Protein AF-A0AAV9CS90-F1 (afdb_monomer_lite)

Sequence (573 aa):
MEKINRVSQADSLRCSGKACCFFKAMKNRDPNLKRSLLCRFFDDMPHVDDPLHVLVMSGLWSLAMSNPDDPTLPSLPSFFTCMANLIHKALNDLHWLHKDQNIYIPYYAAHIIGSYTINSPRFVAKAADVVVVPPLVELLKGRLSWVEQRVAVRALGHLASFDSTFEAVASYEEEVVKVSMRVVFDESVKTKQKEKYQSELLSRGLGDEGMEEQRTEEWTSQLQCWSIQLLNCFASKQRSIDVIVSDGRFLTCLCNMWGSPAGIGLLRILCQSKAGRKALSRHKDVVLSLCNLSRSSDDFQYMGIDCLLLLLRDKNTRDSVLEGSVSCLVDLVELGELGRRRDVGGAIARALLVDYKDGLYCDKEVERALGVVWDLKVGRRREARMGKEDLEKRRGFVSSKRRQGNEQFWGGDINGAMGAYSEALELCPLRLWKERLVLYSNRAQCHLLLREADEAISDATRALSLSRPANSHAKSLWRRSQAYDAKGLAKESLLDCLMFINVFFGSDEKRRCDKVPYYAIRMICKQMSYVGLFSSASSAIDGESDDIESIGKDGKQLNMVAFKSGVASFLSL

Secondary structure (DSSP, 8-state):
-HHHHHHHHHHTTT--STHHHHHHHHT-S-HHHHHHHHHHHHHHGGGS--TTHHHHHHHHHHHHHH-TT-TTTTTSHHHHHHHHHHHHHHHH-HHHHTSTTGGGHHHHHHHHHHHHHSS-HHHHHHHHHTT-HHHHHHHHTTSS-HHHHHHHHHHHHHHHHSHHHHHHHHTTHHHHHHHHHHHHT-GGGGTSPPPHHHHHHHHTT---HHHHHHHHHHHHHHHHHHHHHHHHHHHHTT-SHHHHHH-HHHHHHHTT-TTSHHHHHHHHHHTTSHHHHHHHTT-HHHHHHHHHHHT-SSTTHHHHHHHHHHHHHSTTTHHHHHHHHHHHHHTTTT--EETTEESHHHHHHHHHTSSGGG---S-HHHHHHHHHHHHHHHHHHHHHT--HHHHHHHHHHHHHHHHHHHHHHHTT-HHHHHHHHHHHHHHS-TT-HHHHHHHHHHHHHHHHHTT-HHHHHHHHHHHHHHSSSTT--HHHHHHHHHHHHHTT-HHHHHHHHHHHHHHHHSS-TTT--SS--HHHHHHHHHHHHHHTS-HHHHTTTGGGTTSTTT-SS--PPP-HHHHHHHHHHHHH-

Organism: Acorus calamus (NCBI:txid4465)

Radius of gyration: 28.92 Å; chains: 1; bounding box: 80×44×80 Å

Structure (mmCIF, N/CA/C/O backbone):
data_AF-A0AAV9CS90-F1
#
_entry.id   AF-A0AAV9CS90-F1
#
loop_
_atom_site.group_PDB
_atom_site.id
_atom_site.type_symbol
_atom_site.label_atom_id
_atom_site.label_alt_id
_atom_site.label_comp_id
_atom_site.label_asym_id
_atom_site.label_entity_id
_atom_site.label_seq_id
_atom_site.pdbx_PDB_ins_code
_atom_site.Cartn_x
_atom_site.Cartn_y
_atom_site.Cartn_z
_atom_site.occupancy
_atom_site.B_iso_or_equiv
_atom_site.auth_seq_id
_atom_site.auth_comp_id
_atom_site.auth_asym_id
_atom_site.auth_atom_id
_atom_site.pdbx_PDB_model_num
ATOM 1 N N . MET A 1 1 ? 29.147 16.424 -13.834 1.00 33.19 1 MET A N 1
ATOM 2 C CA . MET A 1 1 ? 30.321 16.762 -14.675 1.00 33.19 1 MET A CA 1
ATOM 3 C C . MET A 1 1 ? 31.646 16.297 -14.070 1.00 33.19 1 MET A C 1
ATOM 5 O O . MET A 1 1 ? 32.420 15.704 -14.802 1.00 33.19 1 MET A O 1
ATOM 9 N N . GLU A 1 2 ? 31.909 16.464 -12.766 1.00 27.47 2 GLU A N 1
ATOM 10 C CA . GLU A 1 2 ? 33.173 16.003 -12.145 1.00 27.47 2 GLU A CA 1
ATOM 11 C C . GLU A 1 2 ? 33.401 14.480 -12.162 1.00 27.47 2 GLU A C 1
ATOM 13 O O . GLU A 1 2 ? 34.527 14.052 -12.381 1.00 27.47 2 GLU A O 1
ATOM 18 N N . LYS A 1 3 ? 32.359 13.642 -12.023 1.00 33.81 3 LYS A N 1
ATOM 19 C CA . LYS A 1 3 ? 32.495 12.174 -12.174 1.00 33.81 3 LYS A CA 1
ATOM 20 C C . LYS A 1 3 ? 32.802 11.741 -13.614 1.00 33.81 3 LYS A C 1
ATOM 22 O O . LYS A 1 3 ? 33.652 10.884 -13.816 1.00 33.81 3 LYS A O 1
ATOM 27 N N . ILE A 1 4 ? 32.191 12.401 -14.603 1.00 39.62 4 ILE A N 1
ATOM 28 C CA . ILE A 1 4 ? 32.523 12.230 -16.030 1.00 39.62 4 ILE A CA 1
ATOM 29 C C . ILE A 1 4 ? 33.961 12.705 -16.294 1.00 39.62 4 ILE A C 1
ATOM 31 O O . ILE A 1 4 ? 34.692 12.063 -17.037 1.00 39.62 4 ILE A O 1
ATOM 35 N N . ASN A 1 5 ? 34.407 13.780 -15.634 1.00 35.47 5 ASN A N 1
ATOM 36 C CA . ASN A 1 5 ? 35.779 14.273 -15.758 1.00 35.47 5 ASN A CA 1
ATOM 37 C C . ASN A 1 5 ? 36.818 13.357 -15.093 1.00 35.47 5 ASN A C 1
ATOM 39 O O . ASN A 1 5 ? 37.893 13.203 -15.669 1.00 35.47 5 ASN A O 1
ATOM 43 N N . ARG A 1 6 ? 36.510 12.722 -13.950 1.00 35.44 6 ARG A N 1
ATOM 44 C CA . ARG A 1 6 ? 37.416 11.777 -13.266 1.00 35.44 6 ARG A CA 1
ATOM 45 C C . ARG A 1 6 ? 37.612 10.477 -14.045 1.00 35.44 6 ARG A C 1
ATOM 47 O O . ARG A 1 6 ? 38.748 10.043 -14.172 1.00 35.44 6 ARG A O 1
ATOM 54 N N . VAL A 1 7 ? 36.551 9.925 -14.641 1.00 37.75 7 VAL A N 1
ATOM 55 C CA . VAL A 1 7 ? 36.687 8.793 -15.579 1.00 37.75 7 VAL A CA 1
ATOM 56 C C . VAL A 1 7 ? 37.401 9.246 -16.861 1.00 37.75 7 VAL A C 1
ATOM 58 O O . VAL A 1 7 ? 38.261 8.544 -17.380 1.00 37.75 7 VAL A O 1
ATOM 61 N N . SER A 1 8 ? 37.171 10.487 -17.317 1.00 41.84 8 SER A N 1
ATOM 62 C CA . SER A 1 8 ? 37.890 11.019 -18.481 1.00 41.84 8 SER A CA 1
ATOM 63 C C . SER A 1 8 ? 39.384 11.268 -18.245 1.00 41.84 8 SER A C 1
ATOM 65 O O . SER A 1 8 ? 40.134 11.218 -19.207 1.00 41.84 8 SER A O 1
ATOM 67 N N . GLN A 1 9 ? 39.861 11.553 -17.030 1.00 36.22 9 GLN A N 1
ATOM 68 C CA . GLN A 1 9 ? 41.281 11.886 -16.830 1.00 36.22 9 GLN A CA 1
ATOM 69 C C . GLN A 1 9 ? 42.201 10.660 -16.862 1.00 36.22 9 GLN A C 1
ATOM 71 O O . GLN A 1 9 ? 43.311 10.779 -17.370 1.00 36.22 9 GLN A O 1
ATOM 76 N N . ALA A 1 10 ? 41.737 9.496 -16.399 1.00 34.50 10 ALA A N 1
ATOM 77 C CA . ALA A 1 10 ? 42.512 8.257 -16.478 1.00 34.50 10 ALA A CA 1
ATOM 78 C C . ALA A 1 10 ? 42.446 7.608 -17.879 1.00 34.50 10 ALA A C 1
ATOM 80 O O . ALA A 1 10 ? 43.469 7.140 -18.375 1.00 34.50 10 ALA A O 1
ATOM 81 N N . ASP A 1 11 ? 41.293 7.675 -18.562 1.00 39.69 11 ASP A N 1
ATOM 82 C CA . ASP A 1 11 ? 41.075 6.969 -19.840 1.00 39.69 11 ASP A CA 1
ATOM 83 C C . ASP A 1 11 ? 41.218 7.841 -21.105 1.00 39.69 11 ASP A C 1
ATOM 85 O O . ASP A 1 11 ? 41.380 7.316 -22.211 1.00 39.69 11 ASP A O 1
ATOM 89 N N . SER A 1 12 ? 41.218 9.181 -20.999 1.00 38.59 12 SER A N 1
ATOM 90 C CA . SER A 1 12 ? 41.389 10.057 -22.182 1.00 38.59 12 SER A CA 1
ATOM 91 C C . SER A 1 12 ? 42.759 9.937 -22.849 1.00 38.59 12 SER A C 1
ATOM 93 O O . SER A 1 12 ? 42.888 10.283 -24.022 1.00 38.59 12 SER A O 1
ATOM 95 N N . LEU A 1 13 ? 43.760 9.413 -22.139 1.00 39.47 13 LEU A N 1
ATOM 96 C CA . LEU A 1 13 ? 45.119 9.226 -22.648 1.00 39.47 13 LEU A CA 1
ATOM 97 C C . LEU A 1 13 ? 45.299 7.941 -23.480 1.00 39.47 13 LEU A C 1
ATOM 99 O O . LEU A 1 13 ? 46.364 7.763 -24.065 1.00 39.47 13 LEU A O 1
ATOM 103 N N . ARG A 1 14 ? 44.281 7.067 -23.588 1.00 39.91 14 ARG A N 1
ATOM 104 C CA . ARG A 1 14 ? 44.345 5.825 -24.397 1.00 39.91 14 ARG A CA 1
ATOM 105 C C . ARG A 1 14 ? 43.185 5.617 -25.385 1.00 39.91 14 ARG A C 1
ATOM 107 O O . ARG A 1 14 ? 43.126 4.588 -26.049 1.00 39.91 14 ARG A O 1
ATOM 114 N N . CYS A 1 15 ? 42.265 6.571 -25.517 1.00 41.94 15 CYS A N 1
ATOM 115 C CA . CYS A 1 15 ? 41.019 6.376 -26.263 1.00 41.94 15 CYS A CA 1
ATOM 116 C C . CYS A 1 15 ? 41.128 6.771 -27.758 1.00 41.94 15 CYS A C 1
ATOM 118 O O . CYS A 1 15 ? 40.864 7.918 -28.132 1.00 41.94 15 CYS A O 1
ATOM 120 N N . SER A 1 16 ? 41.486 5.819 -28.632 1.00 44.72 16 SER A N 1
ATOM 121 C CA . SER A 1 16 ? 41.304 5.925 -30.092 1.00 44.72 16 SER A CA 1
ATOM 122 C C . SER A 1 16 ? 40.009 5.211 -30.513 1.00 44.72 16 SER A C 1
ATOM 124 O O . SER A 1 16 ? 39.989 3.988 -30.598 1.00 44.72 16 SER A O 1
ATOM 126 N N . GLY A 1 17 ? 38.917 5.951 -30.751 1.00 56.41 17 GLY A N 1
ATOM 127 C CA . GLY A 1 17 ? 37.609 5.372 -31.111 1.00 56.41 17 GLY A CA 1
ATOM 128 C C . GLY A 1 17 ? 36.475 6.402 -31.227 1.00 56.41 17 GLY A C 1
ATOM 129 O O . GLY A 1 17 ? 36.657 7.570 -30.865 1.00 56.41 17 GLY A O 1
ATOM 130 N N . LYS A 1 18 ? 35.296 5.989 -31.726 1.00 62.12 18 LYS A N 1
ATOM 131 C CA . LYS A 1 18 ? 34.135 6.879 -31.945 1.00 62.12 18 LYS A CA 1
ATOM 132 C C . LYS A 1 18 ? 33.495 7.347 -30.628 1.00 62.12 18 LYS A C 1
ATOM 134 O O . LYS A 1 18 ? 32.960 8.453 -30.585 1.00 62.12 18 LYS A O 1
ATOM 139 N N . ALA A 1 19 ? 33.646 6.623 -29.517 1.00 62.22 19 ALA A N 1
ATOM 140 C CA . ALA A 1 19 ? 33.264 7.125 -28.187 1.00 62.22 19 ALA A CA 1
ATOM 141 C C . ALA A 1 19 ? 34.006 8.419 -27.772 1.00 62.22 19 ALA A C 1
ATOM 143 O O . ALA A 1 19 ? 33.449 9.279 -27.084 1.00 62.22 19 ALA A O 1
ATOM 144 N N . CYS A 1 20 ? 35.235 8.633 -28.258 1.00 65.50 20 CYS A N 1
ATOM 145 C CA . CYS A 1 20 ? 35.975 9.883 -28.059 1.00 65.50 20 CYS A CA 1
ATOM 146 C C . CYS A 1 20 ? 35.272 11.073 -28.752 1.00 65.50 20 CYS A C 1
ATOM 148 O O . CYS A 1 20 ? 35.344 12.208 -28.273 1.00 65.50 20 CYS A O 1
ATOM 150 N N . CYS A 1 21 ? 34.523 10.823 -29.836 1.00 74.12 21 CYS A N 1
ATOM 151 C CA . CYS A 1 21 ? 33.706 11.830 -30.519 1.00 74.12 21 CYS A CA 1
ATOM 152 C C . CYS A 1 21 ? 32.538 12.311 -29.648 1.00 74.12 21 CYS A C 1
ATOM 154 O O . CYS A 1 21 ? 32.269 13.511 -29.639 1.00 74.12 21 CYS A O 1
ATOM 156 N N . PHE A 1 22 ? 31.907 11.434 -28.856 1.00 83.12 22 PHE A N 1
ATOM 157 C CA . PHE A 1 22 ? 30.851 11.828 -27.913 1.00 83.12 22 PHE A CA 1
ATOM 158 C C . PHE A 1 22 ? 31.378 12.782 -26.833 1.00 83.12 22 PHE A C 1
ATOM 160 O O . PHE A 1 22 ? 30.843 13.877 -26.647 1.00 83.12 22 PHE A O 1
ATOM 167 N N . PHE A 1 23 ? 32.473 12.423 -26.154 1.00 80.69 23 PHE A N 1
ATOM 168 C CA . PHE A 1 23 ? 33.039 13.273 -25.100 1.00 80.69 23 PHE A CA 1
ATOM 169 C C . PHE A 1 23 ? 33.570 14.606 -25.642 1.00 80.69 23 PHE A C 1
ATOM 171 O O . PHE A 1 23 ? 33.417 15.641 -24.988 1.00 80.69 23 PHE A O 1
ATOM 178 N N . LYS A 1 24 ? 34.147 14.609 -26.852 1.00 80.88 24 LYS A N 1
ATOM 179 C CA . LYS A 1 24 ? 34.539 15.839 -27.558 1.00 80.88 24 LYS A CA 1
ATOM 180 C C . LYS A 1 24 ? 33.323 16.701 -27.905 1.00 80.88 24 LYS A C 1
ATOM 182 O O . LYS A 1 24 ? 33.352 17.903 -27.648 1.00 80.88 24 LYS A O 1
ATOM 187 N N . ALA A 1 25 ? 32.242 16.104 -28.412 1.00 83.75 25 ALA A N 1
ATOM 188 C CA . ALA A 1 25 ? 31.001 16.814 -28.715 1.00 83.75 25 ALA A CA 1
ATOM 189 C C . ALA A 1 25 ? 30.373 17.429 -27.454 1.00 83.75 25 ALA A C 1
ATOM 191 O O . ALA A 1 25 ? 29.985 18.595 -27.461 1.00 83.75 25 ALA A O 1
ATOM 192 N N . MET A 1 26 ? 30.354 16.697 -26.336 1.00 84.06 26 MET A N 1
ATOM 193 C CA . MET A 1 26 ? 29.823 17.190 -25.059 1.00 84.06 26 MET A CA 1
ATOM 194 C C . MET A 1 26 ? 30.578 18.409 -24.512 1.00 84.06 26 MET A C 1
ATOM 196 O O . MET A 1 26 ? 29.944 19.283 -23.910 1.00 84.06 26 MET A O 1
ATOM 200 N N . LYS A 1 27 ? 31.897 18.484 -24.747 1.00 84.62 27 LYS A N 1
ATOM 201 C CA . LYS A 1 27 ? 32.781 19.596 -24.349 1.00 84.62 27 LYS A CA 1
ATOM 202 C C . LYS A 1 27 ? 32.748 20.790 -25.315 1.00 84.62 27 LYS A C 1
ATOM 204 O O . LYS A 1 27 ? 33.335 21.826 -25.005 1.00 84.62 27 LYS A O 1
ATOM 209 N N . ASN A 1 28 ? 32.088 20.663 -26.467 1.00 83.88 28 ASN A N 1
ATOM 210 C CA . ASN A 1 28 ? 32.027 21.732 -27.457 1.00 83.88 28 ASN A CA 1
ATOM 211 C C . ASN A 1 28 ? 31.188 22.914 -26.934 1.00 83.88 28 ASN A C 1
ATOM 213 O O . ASN A 1 28 ? 30.093 22.721 -26.402 1.00 83.88 28 ASN A O 1
ATOM 217 N N . ARG A 1 29 ? 31.733 24.131 -27.060 1.00 85.62 29 ARG A N 1
ATOM 218 C CA . ARG A 1 29 ? 31.107 25.374 -26.584 1.00 85.62 29 ARG A CA 1
ATOM 219 C C . ARG A 1 29 ? 30.090 25.948 -27.572 1.00 85.62 29 ARG A C 1
ATOM 221 O O . ARG A 1 29 ? 29.234 26.708 -27.137 1.00 85.62 29 ARG A O 1
ATOM 228 N N . ASP A 1 30 ? 30.164 25.586 -28.854 1.00 88.44 30 ASP A N 1
ATOM 229 C CA . ASP A 1 30 ? 29.180 25.985 -29.865 1.00 88.44 30 ASP A CA 1
ATOM 230 C C . ASP A 1 30 ? 27.932 25.080 -29.771 1.00 88.44 30 ASP A C 1
ATOM 232 O O . ASP A 1 30 ? 28.032 23.879 -30.049 1.00 88.44 30 ASP A O 1
ATOM 236 N N . PRO A 1 31 ? 26.750 25.618 -29.401 1.00 86.25 31 PRO A N 1
ATOM 237 C CA . PRO A 1 31 ? 25.528 24.831 -29.239 1.00 86.25 31 PRO A CA 1
ATOM 238 C C . PRO A 1 31 ? 25.045 24.146 -30.524 1.00 86.25 31 PRO A C 1
ATOM 240 O O . PRO A 1 31 ? 24.539 23.023 -30.460 1.00 86.25 31 PRO A O 1
ATOM 243 N N . ASN A 1 32 ? 25.205 24.786 -31.687 1.00 87.69 32 ASN A N 1
ATOM 244 C CA . ASN A 1 32 ? 24.729 24.253 -32.965 1.00 87.69 32 ASN A CA 1
ATOM 245 C C . ASN A 1 32 ? 25.629 23.115 -33.439 1.00 87.69 32 ASN A C 1
ATOM 247 O O . ASN A 1 32 ? 25.147 22.038 -33.805 1.00 87.69 32 ASN A O 1
ATOM 251 N N . LEU A 1 33 ? 26.944 23.325 -33.359 1.00 88.25 33 LEU A N 1
ATOM 252 C CA . LEU A 1 33 ? 27.920 22.294 -33.683 1.00 88.25 33 LEU A CA 1
ATOM 253 C C . LEU A 1 33 ? 27.829 21.119 -32.701 1.00 88.25 33 LEU A C 1
ATOM 255 O O . LEU A 1 33 ? 27.825 19.967 -33.131 1.00 88.25 33 LEU A O 1
ATOM 259 N N . LYS A 1 34 ? 27.669 21.387 -31.398 1.00 88.62 34 LYS A N 1
ATOM 260 C CA . LYS A 1 34 ? 27.420 20.358 -30.376 1.00 88.62 34 LYS A CA 1
ATOM 261 C C . LYS A 1 34 ? 26.181 19.531 -30.703 1.00 88.62 34 LYS A C 1
ATOM 263 O O . LYS A 1 34 ? 26.263 18.306 -30.711 1.00 88.62 34 LYS A O 1
ATOM 268 N N . ARG A 1 35 ? 25.052 20.182 -31.009 1.00 91.00 35 ARG A N 1
ATOM 269 C CA . ARG A 1 35 ? 23.803 19.509 -31.395 1.00 91.00 35 ARG A CA 1
ATOM 270 C C . ARG A 1 35 ? 24.006 18.611 -32.617 1.00 91.00 35 ARG A C 1
ATOM 272 O O . ARG A 1 35 ? 23.626 17.449 -32.568 1.00 91.00 35 ARG A O 1
ATOM 279 N N . SER A 1 36 ? 24.639 19.124 -33.672 1.00 89.94 36 SER A N 1
ATOM 280 C CA . SER A 1 36 ? 24.902 18.375 -34.910 1.00 89.94 36 SER A CA 1
ATOM 281 C C . SER A 1 36 ? 25.800 17.151 -34.684 1.00 89.94 36 SER A C 1
ATOM 283 O O . SER A 1 36 ? 25.473 16.047 -35.122 1.00 89.94 36 SER A O 1
ATOM 285 N N . LEU A 1 37 ? 26.899 17.318 -33.938 1.00 90.38 37 LEU A N 1
ATOM 286 C CA . LEU A 1 37 ? 27.822 16.228 -33.609 1.00 90.38 37 LEU A CA 1
ATOM 287 C C . LEU A 1 37 ? 27.158 15.146 -32.752 1.00 90.38 37 LEU A C 1
ATOM 289 O O . LEU A 1 37 ? 27.368 13.962 -33.002 1.00 90.38 37 LEU A O 1
ATOM 293 N N . LEU A 1 38 ? 26.351 15.542 -31.764 1.00 92.06 38 LEU A N 1
ATOM 294 C CA . LEU A 1 38 ? 25.618 14.597 -30.924 1.00 92.06 38 LEU A CA 1
ATOM 295 C C . LEU A 1 38 ? 24.540 13.855 -31.715 1.00 92.06 38 LEU A C 1
ATOM 297 O O . LEU A 1 38 ? 24.419 12.647 -31.545 1.00 92.06 38 LEU A O 1
ATOM 301 N N . CYS A 1 39 ? 23.802 14.530 -32.605 1.00 91.31 39 CYS A N 1
ATOM 302 C CA . CYS A 1 39 ? 22.816 13.856 -33.452 1.00 91.31 39 CYS A CA 1
ATOM 303 C C . CYS A 1 39 ? 23.466 12.756 -34.297 1.00 91.31 39 CYS A C 1
ATOM 305 O O . CYS A 1 39 ? 23.024 11.614 -34.225 1.00 91.31 39 CYS A O 1
ATOM 307 N N . ARG A 1 40 ? 24.559 13.088 -35.003 1.00 90.81 40 ARG A N 1
ATOM 308 C CA . ARG A 1 40 ? 25.329 12.126 -35.808 1.00 90.81 40 ARG A CA 1
ATOM 309 C C . ARG A 1 40 ? 25.856 10.962 -34.978 1.00 90.81 40 ARG A C 1
ATOM 311 O O . ARG A 1 40 ? 25.800 9.824 -35.417 1.00 90.81 40 ARG A O 1
ATOM 318 N N . PHE A 1 41 ? 26.361 11.244 -33.777 1.00 92.69 41 PHE A N 1
ATOM 319 C CA . PHE A 1 41 ? 26.820 10.194 -32.874 1.00 92.69 41 PHE A CA 1
ATOM 320 C C . PHE A 1 41 ? 25.685 9.221 -32.519 1.00 92.69 41 PHE A C 1
ATOM 322 O O . PHE A 1 41 ? 25.881 8.013 -32.597 1.00 92.69 41 PHE A O 1
ATOM 329 N N . PHE A 1 42 ? 24.504 9.733 -32.162 1.00 94.06 42 PHE A N 1
ATOM 330 C CA . PHE A 1 42 ? 23.361 8.891 -31.802 1.00 94.06 42 PHE A CA 1
ATOM 331 C C . PHE A 1 42 ? 22.769 8.126 -32.989 1.00 94.06 42 PHE A C 1
ATOM 333 O O . PHE A 1 42 ? 22.309 7.005 -32.786 1.00 94.06 42 PHE A O 1
ATOM 340 N N . ASP A 1 43 ? 22.825 8.680 -34.201 1.00 92.31 43 ASP A N 1
ATOM 341 C CA . ASP A 1 43 ? 22.432 7.972 -35.424 1.00 92.31 43 ASP A CA 1
ATOM 342 C C . ASP A 1 43 ? 23.388 6.808 -35.735 1.00 92.31 43 ASP A C 1
ATOM 344 O O . ASP A 1 43 ? 22.944 5.706 -36.042 1.00 92.31 43 ASP A O 1
ATOM 348 N N . ASP A 1 44 ? 24.701 7.020 -35.599 1.00 91.81 44 ASP A N 1
ATOM 349 C CA . ASP A 1 44 ? 25.718 6.002 -35.889 1.00 91.81 44 ASP A CA 1
ATOM 350 C C . ASP A 1 44 ? 25.769 4.882 -34.833 1.00 91.81 44 ASP A C 1
ATOM 352 O O . ASP A 1 44 ? 26.052 3.727 -35.160 1.00 91.81 44 ASP A O 1
ATOM 356 N N . MET A 1 45 ? 25.548 5.216 -33.557 1.00 92.69 45 MET A N 1
ATOM 357 C CA . MET A 1 45 ? 25.844 4.342 -32.413 1.00 92.69 45 MET A CA 1
ATOM 358 C C . MET A 1 45 ? 25.197 2.942 -32.491 1.00 92.69 45 MET A C 1
ATOM 360 O O . MET A 1 45 ? 25.907 1.969 -32.235 1.00 92.69 45 MET A O 1
ATOM 364 N N . PRO A 1 46 ? 23.918 2.763 -32.883 1.00 92.81 46 PRO A N 1
ATOM 365 C CA . PRO A 1 46 ? 23.326 1.428 -33.012 1.00 92.81 46 PRO A CA 1
ATOM 366 C C . PRO A 1 46 ? 23.977 0.563 -34.106 1.00 92.81 46 PRO A C 1
ATOM 368 O O . PRO A 1 46 ? 23.977 -0.668 -34.012 1.00 92.81 46 PRO A O 1
ATOM 371 N N . HIS A 1 47 ? 24.557 1.187 -35.132 1.00 91.69 47 HIS A N 1
ATOM 372 C CA . HIS A 1 47 ? 25.099 0.515 -36.317 1.00 91.69 47 HIS A CA 1
ATOM 373 C C . HIS A 1 47 ? 26.604 0.246 -36.236 1.00 91.69 47 HIS A C 1
ATOM 375 O O . HIS A 1 47 ? 27.136 -0.514 -37.042 1.00 91.69 47 HIS A O 1
ATOM 381 N N . VAL A 1 48 ? 27.292 0.840 -35.262 1.00 88.38 48 VAL A N 1
ATOM 382 C CA . VAL A 1 48 ? 28.732 0.669 -35.055 1.00 88.38 48 VAL A CA 1
ATOM 383 C C . VAL A 1 48 ? 28.977 -0.226 -33.848 1.00 88.38 48 VAL A C 1
ATOM 385 O O . VAL A 1 48 ? 28.315 -0.104 -32.819 1.00 88.38 48 VAL A O 1
ATOM 388 N N . ASP A 1 49 ? 29.953 -1.117 -33.968 1.00 84.94 49 ASP A N 1
ATOM 389 C CA . ASP A 1 49 ? 30.433 -1.916 -32.848 1.00 84.94 49 ASP A CA 1
ATOM 390 C C . ASP A 1 49 ? 31.675 -1.245 -32.240 1.00 84.94 49 ASP A C 1
ATOM 392 O O . ASP A 1 49 ? 32.737 -1.206 -32.862 1.00 84.94 49 ASP A O 1
ATOM 396 N N . ASP A 1 50 ? 31.513 -0.634 -31.065 1.00 86.25 50 ASP A N 1
ATOM 397 C CA . ASP A 1 50 ? 32.574 0.043 -30.310 1.00 86.25 50 ASP A CA 1
ATOM 398 C C . ASP A 1 50 ? 32.457 -0.389 -28.834 1.00 86.25 50 ASP A C 1
ATOM 400 O O . ASP A 1 50 ? 31.434 -0.094 -28.203 1.00 86.25 50 ASP A O 1
ATOM 404 N N . PRO A 1 51 ? 33.477 -1.056 -28.255 1.00 84.88 51 PRO A N 1
ATOM 405 C CA . PRO A 1 51 ? 33.429 -1.541 -26.872 1.00 84.88 51 PRO A CA 1
ATOM 406 C C . PRO A 1 51 ? 33.240 -0.409 -25.850 1.00 84.88 51 PRO A C 1
ATOM 408 O O . PRO A 1 51 ? 32.788 -0.636 -24.728 1.00 84.88 51 PRO A O 1
ATOM 411 N N . LEU A 1 52 ? 33.540 0.839 -26.226 1.00 87.44 52 LEU A N 1
ATOM 412 C CA . LEU A 1 52 ? 33.379 2.010 -25.368 1.00 87.44 52 LEU A CA 1
ATOM 413 C C . LEU A 1 52 ? 31.948 2.569 -25.351 1.00 87.44 52 LEU A C 1
ATOM 415 O O . LEU A 1 52 ? 31.666 3.490 -24.579 1.00 87.44 52 LEU A O 1
ATOM 419 N N . HIS A 1 53 ? 31.019 2.028 -26.146 1.00 91.19 53 HIS A N 1
ATOM 420 C CA . HIS A 1 53 ? 29.607 2.418 -26.094 1.00 91.19 53 HIS A CA 1
ATOM 421 C C . HIS A 1 53 ? 29.002 2.224 -24.700 1.00 91.19 53 HIS A C 1
ATOM 423 O O . HIS A 1 53 ? 28.230 3.067 -24.247 1.00 91.19 53 HIS A O 1
ATOM 429 N N . VAL A 1 54 ? 29.409 1.187 -23.972 1.00 90.56 54 VAL A N 1
ATOM 430 C CA . VAL A 1 54 ? 28.939 0.913 -22.605 1.00 90.56 54 VAL A CA 1
ATOM 431 C C . VAL A 1 54 ? 29.322 2.040 -21.646 1.00 90.56 54 VAL A C 1
ATOM 433 O O . VAL A 1 54 ? 28.504 2.469 -20.830 1.00 90.56 54 VAL A O 1
ATOM 436 N N . LEU A 1 55 ? 30.531 2.589 -21.791 1.00 89.62 55 LEU A N 1
ATOM 437 C CA . LEU A 1 55 ? 30.992 3.729 -21.000 1.00 89.62 55 LEU A CA 1
ATOM 438 C C . LEU A 1 55 ? 30.170 4.989 -21.304 1.00 89.62 55 LEU A C 1
ATOM 440 O O . LEU A 1 55 ? 29.793 5.725 -20.387 1.00 89.62 55 LEU A O 1
ATOM 444 N N . VAL A 1 56 ? 29.857 5.223 -22.583 1.00 92.56 56 VAL A N 1
ATOM 445 C CA . VAL A 1 56 ? 28.973 6.322 -22.997 1.00 92.56 56 VAL A CA 1
ATOM 446 C C . VAL A 1 56 ? 27.583 6.148 -22.381 1.00 92.56 56 VAL A C 1
ATOM 448 O O . VAL A 1 56 ? 27.069 7.088 -21.776 1.00 92.56 56 VAL A O 1
ATOM 451 N N . MET A 1 57 ? 27.005 4.947 -22.455 1.00 95.19 57 MET A N 1
ATOM 452 C CA . MET A 1 57 ? 25.687 4.631 -21.895 1.00 95.19 57 MET A CA 1
ATOM 453 C C . MET A 1 57 ? 25.636 4.797 -20.374 1.00 95.19 57 MET A C 1
ATOM 455 O O . MET A 1 57 ? 24.708 5.419 -19.858 1.00 95.19 57 MET A O 1
ATOM 459 N N . SER A 1 58 ? 26.657 4.332 -19.653 1.00 91.19 58 SER A N 1
ATOM 460 C CA . SER A 1 58 ? 26.774 4.532 -18.203 1.00 91.19 58 SER A CA 1
ATOM 461 C C . SER A 1 58 ? 26.868 6.023 -17.838 1.00 91.19 58 SER A C 1
ATOM 463 O O . SER A 1 58 ? 26.182 6.505 -16.930 1.00 91.19 58 SER A O 1
ATOM 465 N N . GLY A 1 59 ? 27.647 6.800 -18.601 1.00 90.50 59 GLY A N 1
ATOM 466 C CA . GLY A 1 59 ? 27.747 8.252 -18.436 1.00 90.50 59 GLY A CA 1
ATOM 467 C C . GLY A 1 59 ? 26.425 8.983 -18.701 1.00 90.50 59 GLY A C 1
ATOM 468 O O . GLY A 1 59 ? 26.046 9.872 -17.934 1.00 90.50 59 GLY A O 1
ATOM 469 N N . LEU A 1 60 ? 25.703 8.590 -19.754 1.00 94.25 60 LEU A N 1
ATOM 470 C CA . LEU A 1 60 ? 24.377 9.114 -20.089 1.00 94.25 60 LEU A CA 1
ATOM 471 C C . LEU A 1 60 ? 23.341 8.785 -19.018 1.00 94.25 60 LEU A C 1
ATOM 473 O O . LEU A 1 60 ? 22.585 9.663 -18.609 1.00 94.25 60 LEU A O 1
ATOM 477 N N . TRP A 1 61 ? 23.339 7.550 -18.521 1.00 93.88 61 TRP A N 1
ATOM 478 C CA . TRP A 1 61 ? 22.483 7.135 -17.418 1.00 93.88 61 TRP A CA 1
ATOM 479 C C . TRP A 1 61 ? 22.745 7.974 -16.164 1.00 93.88 61 TRP A C 1
ATOM 481 O O . TRP A 1 61 ? 21.806 8.512 -15.576 1.00 93.88 61 TRP A O 1
ATOM 491 N N . SER A 1 62 ? 24.015 8.181 -15.797 1.00 91.44 62 SER A N 1
ATOM 492 C CA . SER A 1 62 ? 24.369 9.047 -14.669 1.00 91.44 62 SER A CA 1
ATOM 493 C C . SER A 1 62 ? 23.873 10.483 -14.863 1.00 91.44 62 SER A C 1
ATOM 495 O O . SER A 1 62 ? 23.463 11.114 -13.883 1.00 91.44 62 SER A O 1
ATOM 497 N N . LEU A 1 63 ? 23.903 11.009 -16.092 1.00 91.50 63 LEU A N 1
ATOM 498 C CA . LEU A 1 63 ? 23.403 12.347 -16.400 1.00 91.50 63 LEU A CA 1
ATOM 499 C C . LEU A 1 63 ? 21.876 12.418 -16.300 1.00 91.50 63 LEU A C 1
ATOM 501 O O . LEU A 1 63 ? 21.374 13.321 -15.639 1.00 91.50 63 LEU A O 1
ATOM 505 N N . ALA A 1 64 ? 21.165 11.446 -16.874 1.00 92.25 64 ALA A N 1
ATOM 506 C CA . ALA A 1 64 ? 19.707 11.350 -16.821 1.00 92.25 64 ALA A CA 1
ATOM 507 C C . ALA A 1 64 ? 19.191 11.223 -15.380 1.00 92.25 64 ALA A C 1
ATOM 509 O O . ALA A 1 64 ? 18.171 11.801 -15.029 1.00 92.25 64 ALA A O 1
ATOM 510 N N . MET A 1 65 ? 19.917 10.496 -14.527 1.00 89.88 65 MET A N 1
ATOM 511 C CA . MET A 1 65 ? 19.594 10.373 -13.103 1.00 89.88 65 MET A CA 1
ATOM 512 C C . MET A 1 65 ? 19.855 11.651 -12.309 1.00 89.88 65 MET A C 1
ATOM 514 O O . MET A 1 65 ? 19.128 11.938 -11.365 1.00 89.88 65 MET A O 1
ATOM 518 N N . SER A 1 66 ? 20.901 12.400 -12.666 1.00 91.69 66 SER A N 1
ATOM 519 C CA . SER A 1 66 ? 21.280 13.615 -11.935 1.00 91.69 66 SER A CA 1
ATOM 520 C C . SER A 1 66 ? 20.466 14.834 -12.371 1.00 91.69 66 SER A C 1
ATOM 522 O O . SER A 1 66 ? 20.205 15.710 -11.557 1.00 91.69 66 SER A O 1
ATOM 524 N N . ASN A 1 67 ? 20.104 14.906 -13.655 1.00 90.88 67 ASN A N 1
ATOM 525 C CA . ASN A 1 67 ? 19.419 16.043 -14.264 1.00 90.88 67 ASN A CA 1
ATOM 526 C C . ASN A 1 67 ? 18.331 15.550 -15.242 1.00 90.88 67 ASN A C 1
ATOM 528 O O . ASN A 1 67 ? 18.487 15.709 -16.456 1.00 90.88 67 ASN A O 1
ATOM 532 N N . PRO A 1 68 ? 17.241 14.938 -14.745 1.00 91.25 68 PRO A N 1
ATOM 533 C CA . PRO A 1 68 ? 16.169 14.409 -15.596 1.00 91.25 68 PRO A CA 1
ATOM 534 C C . PRO A 1 68 ? 15.434 15.498 -16.395 1.00 91.25 68 PRO A C 1
ATOM 536 O O . PRO A 1 68 ? 14.863 15.210 -17.443 1.00 91.25 68 PRO A O 1
ATOM 539 N N . ASP A 1 69 ? 15.488 16.752 -15.942 1.00 91.38 69 ASP A N 1
ATOM 540 C CA . ASP A 1 69 ? 14.822 17.884 -16.594 1.00 91.38 69 ASP A CA 1
ATOM 541 C C . ASP A 1 69 ? 15.721 18.629 -17.602 1.00 91.38 69 ASP A C 1
ATOM 543 O O . ASP A 1 69 ? 15.253 19.537 -18.290 1.00 91.38 69 ASP A O 1
ATOM 547 N N . ASP A 1 70 ? 17.005 18.256 -17.725 1.00 90.69 70 ASP A N 1
ATOM 548 C CA . ASP A 1 70 ? 17.930 18.889 -18.675 1.00 90.69 70 ASP A CA 1
ATOM 549 C C . ASP A 1 70 ? 17.519 18.568 -20.126 1.00 90.69 70 ASP A C 1
ATOM 551 O O . ASP A 1 70 ? 17.595 17.411 -20.555 1.00 90.69 70 ASP A O 1
ATOM 555 N N . PRO A 1 71 ? 17.134 19.576 -20.933 1.00 90.69 71 PRO A N 1
ATOM 556 C CA . PRO A 1 71 ? 16.661 19.352 -22.289 1.00 90.69 71 PRO A CA 1
ATOM 557 C C . PRO A 1 71 ? 17.768 18.999 -23.283 1.00 90.69 71 PRO A C 1
ATOM 559 O O . PRO A 1 71 ? 17.433 18.611 -24.402 1.00 90.69 71 PRO A O 1
ATOM 562 N N . THR A 1 72 ? 19.049 19.150 -22.931 1.00 89.25 72 THR A N 1
ATOM 563 C CA . THR A 1 72 ? 20.183 19.112 -23.872 1.00 89.25 72 THR A CA 1
ATOM 564 C C . THR A 1 72 ? 20.187 17.860 -24.749 1.00 89.25 72 THR A C 1
ATOM 566 O O . THR A 1 72 ? 20.345 17.960 -25.965 1.00 89.25 72 THR A O 1
ATOM 569 N N . LEU A 1 73 ? 19.989 16.693 -24.137 1.00 92.38 73 LEU A N 1
ATOM 570 C CA . LEU A 1 73 ? 19.986 15.394 -24.809 1.00 92.38 73 LEU A CA 1
ATOM 571 C C . LEU A 1 73 ? 18.593 14.938 -25.266 1.00 92.38 73 LEU A C 1
ATOM 573 O O . LEU A 1 73 ? 18.442 14.686 -26.462 1.00 92.38 73 LEU A O 1
ATOM 577 N N . PRO A 1 74 ? 17.549 14.902 -24.409 1.00 92.69 74 PRO A N 1
ATOM 578 C CA . PRO A 1 74 ? 16.221 14.436 -24.826 1.00 92.69 74 PRO A CA 1
ATOM 579 C C . PRO A 1 74 ? 15.562 15.345 -25.876 1.00 92.69 74 PRO A C 1
ATOM 581 O O . PRO A 1 74 ? 14.562 14.977 -26.492 1.00 92.69 74 PRO A O 1
ATOM 584 N N . SER A 1 75 ? 16.105 16.545 -26.128 1.00 91.19 75 SER A N 1
ATOM 585 C CA . SER A 1 75 ? 15.636 17.405 -27.219 1.00 91.19 75 SER A CA 1
ATOM 586 C C . SER A 1 75 ? 16.253 17.107 -28.588 1.00 91.19 75 SER A C 1
ATOM 588 O O . SER A 1 75 ? 15.842 17.741 -29.572 1.00 91.19 75 SER A O 1
ATOM 590 N N . LEU A 1 76 ? 17.238 16.214 -28.676 1.00 92.44 76 LEU A N 1
ATOM 591 C CA . LEU A 1 76 ? 17.839 15.779 -29.937 1.00 92.44 76 LEU A CA 1
ATOM 592 C C . LEU A 1 76 ? 16.907 14.766 -30.633 1.00 92.44 76 LEU A C 1
ATOM 594 O O . LEU A 1 76 ? 16.415 13.866 -29.957 1.00 92.44 76 LEU A O 1
ATOM 598 N N . PRO A 1 77 ? 16.656 14.876 -31.953 1.00 88.88 77 PRO A N 1
ATOM 599 C CA . PRO A 1 77 ? 15.725 13.984 -32.652 1.00 88.88 77 PRO A CA 1
ATOM 600 C C . PRO A 1 77 ? 16.152 12.513 -32.618 1.00 88.88 77 PRO A C 1
ATOM 602 O O . PRO A 1 77 ? 15.311 11.641 -32.453 1.00 88.88 77 PRO A O 1
ATOM 605 N N . SER A 1 78 ? 17.455 12.241 -32.716 1.00 91.06 78 SER A N 1
ATOM 606 C CA . SER A 1 78 ? 17.999 10.881 -32.774 1.00 91.06 78 SER A CA 1
ATOM 607 C C . SER A 1 78 ? 18.231 10.232 -31.410 1.00 91.06 78 SER A C 1
ATOM 609 O O . SER A 1 78 ? 18.559 9.052 -31.339 1.00 91.06 78 SER A O 1
ATOM 611 N N . PHE A 1 79 ? 18.049 10.963 -30.305 1.00 94.94 79 PHE A N 1
ATOM 612 C CA . PHE A 1 79 ? 18.416 10.465 -28.978 1.00 94.94 79 PHE A CA 1
ATOM 613 C C . PHE A 1 79 ? 17.543 9.295 -28.517 1.00 94.94 79 PHE A C 1
ATOM 615 O O . PHE A 1 79 ? 18.063 8.223 -28.219 1.00 94.94 79 PHE A O 1
ATOM 622 N N . PHE A 1 80 ? 16.218 9.468 -28.486 1.00 96.06 80 PHE A N 1
ATOM 623 C CA . PHE A 1 80 ? 15.309 8.388 -28.088 1.00 96.06 80 PHE A CA 1
ATOM 624 C C . PHE A 1 80 ? 15.298 7.243 -29.112 1.00 96.06 80 PHE A C 1
ATOM 626 O O . PHE A 1 80 ? 15.263 6.082 -28.710 1.00 96.06 80 PHE A O 1
ATOM 633 N N . THR A 1 81 ? 15.431 7.555 -30.406 1.00 96.19 81 THR A N 1
ATOM 634 C CA . THR A 1 81 ? 15.581 6.560 -31.480 1.00 96.19 81 THR A CA 1
ATOM 635 C C . THR A 1 81 ? 16.813 5.682 -31.266 1.00 96.19 81 THR A C 1
ATOM 637 O O . THR A 1 81 ? 16.725 4.463 -31.367 1.00 96.19 81 THR A O 1
ATOM 640 N N . CYS A 1 82 ? 17.951 6.274 -30.896 1.00 96.62 82 CYS A N 1
ATOM 641 C CA . CYS A 1 82 ? 19.171 5.542 -30.565 1.00 96.62 82 CYS A CA 1
ATOM 642 C C . CYS A 1 82 ? 18.947 4.571 -29.396 1.00 96.62 82 CYS A C 1
ATOM 644 O O . CYS A 1 82 ? 19.269 3.391 -29.516 1.00 96.62 82 CYS A O 1
ATOM 646 N N . MET A 1 83 ? 18.320 5.027 -28.303 1.00 97.56 83 MET A N 1
ATOM 647 C CA . MET A 1 83 ? 18.003 4.163 -27.154 1.00 97.56 83 MET A CA 1
ATOM 648 C C . MET A 1 83 ? 17.093 2.991 -27.555 1.00 97.56 83 MET A C 1
ATOM 650 O O . MET A 1 83 ? 17.370 1.849 -27.191 1.00 97.56 83 MET A O 1
ATOM 654 N N . ALA A 1 84 ? 16.038 3.254 -28.335 1.00 97.00 84 ALA A N 1
ATOM 655 C CA . ALA A 1 84 ? 15.129 2.221 -28.833 1.00 97.00 84 ALA A CA 1
ATOM 656 C C . ALA A 1 84 ? 15.848 1.204 -29.732 1.00 97.00 84 ALA A C 1
ATOM 658 O O . ALA A 1 84 ? 15.692 -0.003 -29.545 1.00 97.00 84 ALA A O 1
ATOM 659 N N . ASN A 1 85 ? 16.686 1.680 -30.656 1.00 97.06 85 ASN A N 1
ATOM 660 C CA . ASN A 1 85 ? 17.448 0.834 -31.572 1.00 97.06 85 ASN A CA 1
ATOM 661 C C . ASN A 1 85 ? 18.488 -0.022 -30.843 1.00 97.06 85 ASN A C 1
ATOM 663 O O . ASN A 1 85 ? 18.687 -1.173 -31.218 1.00 97.06 85 ASN A O 1
ATOM 667 N N . LEU A 1 86 ? 19.124 0.494 -29.787 1.00 97.19 86 LEU A N 1
ATOM 668 C CA . LEU A 1 86 ? 20.053 -0.283 -28.961 1.00 97.19 86 LEU A CA 1
ATOM 669 C C . LEU A 1 86 ? 19.338 -1.410 -28.204 1.00 97.19 86 LEU A C 1
ATOM 671 O O . LEU A 1 86 ? 19.849 -2.528 -28.164 1.00 97.19 86 LEU A O 1
ATOM 675 N N . ILE A 1 87 ? 18.141 -1.155 -27.662 1.00 97.94 87 ILE A N 1
ATOM 676 C CA . ILE A 1 87 ? 17.314 -2.208 -27.049 1.00 97.94 87 ILE A CA 1
ATOM 677 C C . ILE A 1 87 ? 16.887 -3.229 -28.110 1.00 97.94 87 ILE A C 1
ATOM 679 O O . ILE A 1 87 ? 16.984 -4.433 -27.893 1.00 97.94 87 ILE A O 1
ATOM 683 N N . HIS A 1 88 ? 16.447 -2.765 -29.280 1.00 96.94 88 HIS A N 1
ATOM 684 C CA . HIS A 1 88 ? 16.052 -3.648 -30.372 1.00 96.94 88 HIS A CA 1
ATOM 685 C C . HIS A 1 88 ? 17.219 -4.525 -30.851 1.00 96.94 88 HIS A C 1
ATOM 687 O O . HIS A 1 88 ? 17.037 -5.720 -31.066 1.00 96.94 88 HIS A O 1
ATOM 693 N N . LYS A 1 89 ? 18.426 -3.964 -30.969 1.00 96.44 89 LYS A N 1
ATOM 694 C CA . LYS A 1 89 ? 19.641 -4.713 -31.306 1.00 96.44 89 LYS A CA 1
ATOM 695 C C . LYS A 1 89 ? 19.959 -5.763 -30.242 1.00 96.44 89 LYS A C 1
ATOM 697 O O . LYS A 1 89 ? 20.163 -6.918 -30.594 1.00 96.44 89 LYS A O 1
ATOM 702 N N . ALA A 1 90 ? 19.898 -5.396 -28.960 1.00 96.62 90 ALA A N 1
ATOM 703 C CA . ALA A 1 90 ? 20.088 -6.325 -27.841 1.00 96.62 90 ALA A CA 1
ATOM 704 C C . ALA A 1 90 ? 19.135 -7.532 -27.902 1.00 96.62 90 ALA A C 1
ATOM 706 O O . ALA A 1 90 ? 19.536 -8.656 -27.620 1.00 96.62 90 ALA A O 1
ATOM 707 N N . LEU A 1 91 ? 17.878 -7.300 -28.289 1.00 96.69 91 LEU A N 1
ATOM 708 C CA . LEU A 1 91 ? 16.836 -8.328 -28.354 1.00 96.69 91 LEU A CA 1
ATOM 709 C C . LEU A 1 91 ? 16.947 -9.271 -29.563 1.00 96.69 91 LEU A C 1
ATOM 711 O O . LEU A 1 91 ? 16.371 -10.360 -29.521 1.00 96.69 91 LEU A O 1
ATOM 715 N N . ASN A 1 92 ? 17.622 -8.852 -30.638 1.00 96.94 92 ASN A N 1
ATOM 716 C CA . ASN A 1 92 ? 17.648 -9.578 -31.915 1.00 96.94 92 ASN A CA 1
ATOM 717 C C . ASN A 1 92 ? 19.047 -10.054 -32.336 1.00 96.94 92 ASN A C 1
ATOM 719 O O . ASN A 1 92 ? 19.151 -10.902 -33.217 1.00 96.94 92 ASN A O 1
ATOM 723 N N . ASP A 1 93 ? 20.108 -9.558 -31.700 1.00 96.38 93 ASP A N 1
ATOM 724 C CA . ASP A 1 93 ? 21.490 -9.955 -31.958 1.00 96.38 93 ASP A CA 1
ATOM 725 C C . ASP A 1 93 ? 22.173 -10.382 -30.650 1.00 96.38 93 ASP A C 1
ATOM 727 O O . ASP A 1 93 ? 22.851 -9.607 -29.970 1.00 96.38 93 ASP A O 1
ATOM 731 N N . LEU A 1 94 ? 21.980 -11.656 -30.291 1.00 93.81 94 LEU A N 1
ATOM 732 C CA . LEU A 1 94 ? 22.595 -12.251 -29.102 1.00 93.81 94 LEU A CA 1
ATOM 733 C C . LEU A 1 94 ? 24.124 -12.291 -29.195 1.00 93.81 94 LEU A C 1
ATOM 735 O O . LEU A 1 94 ? 24.788 -12.295 -28.159 1.00 93.81 94 LEU A O 1
ATOM 739 N N . HIS A 1 95 ? 24.695 -12.329 -30.403 1.00 95.44 95 HIS A N 1
ATOM 740 C CA . HIS A 1 95 ? 26.145 -12.305 -30.566 1.00 95.44 95 HIS A CA 1
ATOM 741 C C . HIS A 1 95 ? 26.698 -10.932 -30.182 1.00 95.44 95 HIS A C 1
ATOM 743 O O . HIS A 1 95 ? 27.640 -10.849 -29.396 1.00 95.44 95 HIS A O 1
ATOM 749 N N . TRP A 1 96 ? 26.065 -9.858 -30.661 1.00 95.81 96 TRP A N 1
ATOM 750 C CA . TRP A 1 96 ? 26.399 -8.499 -30.250 1.00 95.81 96 TRP A CA 1
ATOM 751 C C . TRP A 1 96 ? 26.180 -8.278 -28.751 1.00 95.81 96 TRP A C 1
ATOM 753 O O . TRP A 1 96 ? 27.033 -7.669 -28.108 1.00 95.81 96 TRP A O 1
ATOM 763 N N . LEU A 1 97 ? 25.083 -8.795 -28.183 1.00 95.12 97 LEU A N 1
ATOM 764 C CA . LEU A 1 97 ? 24.758 -8.632 -26.762 1.00 95.12 97 LEU A CA 1
ATOM 765 C C . LEU A 1 97 ? 25.844 -9.200 -25.834 1.00 95.12 97 LEU A C 1
ATOM 767 O O . LEU A 1 97 ? 26.211 -8.555 -24.854 1.00 95.12 97 LEU A O 1
ATOM 771 N N . HIS A 1 98 ? 26.365 -10.389 -26.148 1.00 93.25 98 HIS A N 1
ATOM 772 C CA . HIS A 1 98 ? 27.388 -11.063 -25.337 1.00 93.25 98 HIS A CA 1
ATOM 773 C C . HIS A 1 98 ? 28.822 -10.642 -25.682 1.00 93.25 98 HIS A C 1
ATOM 775 O O . HIS A 1 98 ? 29.773 -11.145 -25.082 1.00 93.25 98 HIS A O 1
ATOM 781 N N . LYS A 1 99 ? 28.997 -9.733 -26.644 1.00 92.25 99 LYS A N 1
ATOM 782 C CA . LYS A 1 99 ? 30.304 -9.186 -26.987 1.00 92.25 99 LYS A CA 1
ATOM 783 C C . LYS A 1 99 ? 30.698 -8.080 -26.005 1.00 92.25 99 LYS A C 1
ATOM 785 O O . LYS A 1 99 ? 29.904 -7.190 -25.698 1.00 92.25 99 LYS A O 1
ATOM 790 N N . ASP A 1 100 ? 31.950 -8.121 -25.551 1.00 89.75 100 ASP A N 1
ATOM 791 C CA . ASP A 1 100 ? 32.541 -7.146 -24.630 1.00 89.75 100 ASP A CA 1
ATOM 792 C C . ASP A 1 100 ? 31.658 -6.911 -23.385 1.00 89.75 100 ASP A C 1
ATOM 794 O O . ASP A 1 100 ? 31.424 -7.832 -22.605 1.00 89.75 100 ASP A O 1
ATOM 798 N N . GLN A 1 101 ? 31.160 -5.687 -23.187 1.00 91.00 101 GLN A N 1
ATOM 799 C CA . GLN A 1 101 ? 30.231 -5.329 -22.109 1.00 91.00 101 GLN A CA 1
ATOM 800 C C . GLN A 1 101 ? 28.856 -4.895 -22.654 1.00 91.00 101 GLN A C 1
ATOM 802 O O . GLN A 1 101 ? 28.117 -4.165 -21.995 1.00 91.00 101 GLN A O 1
ATOM 807 N N . ASN A 1 102 ? 28.470 -5.308 -23.864 1.00 94.50 102 ASN A N 1
ATOM 808 C CA . ASN A 1 102 ? 27.209 -4.856 -24.463 1.00 94.50 102 ASN A CA 1
ATOM 809 C C . ASN A 1 102 ? 25.965 -5.304 -23.673 1.00 94.50 102 ASN A C 1
ATOM 811 O O . ASN A 1 102 ? 24.926 -4.648 -23.754 1.00 94.50 102 ASN A O 1
ATOM 815 N N . ILE A 1 103 ? 26.089 -6.333 -22.829 1.00 95.00 103 ILE A N 1
ATOM 816 C CA . ILE A 1 103 ? 25.022 -6.840 -21.956 1.00 95.00 103 ILE A CA 1
ATOM 817 C C . ILE A 1 103 ? 24.420 -5.775 -21.018 1.00 95.00 103 ILE A C 1
ATOM 819 O O . ILE A 1 103 ? 23.241 -5.849 -20.692 1.00 95.00 103 ILE A O 1
ATOM 823 N N . TYR A 1 104 ? 25.169 -4.723 -20.657 1.00 95.06 104 TYR A N 1
ATOM 824 C CA . TYR A 1 104 ? 24.663 -3.627 -19.810 1.00 95.06 104 TYR A CA 1
ATOM 825 C C . TYR A 1 104 ? 23.888 -2.551 -20.597 1.00 95.06 104 TYR A C 1
ATOM 827 O O . TYR A 1 104 ? 23.178 -1.732 -20.009 1.00 95.06 104 TYR A O 1
ATOM 835 N N . ILE A 1 105 ? 24.039 -2.496 -21.926 1.00 96.38 105 ILE A N 1
ATOM 836 C CA . ILE A 1 105 ? 23.447 -1.451 -22.776 1.00 96.38 105 ILE A CA 1
ATOM 837 C C . ILE A 1 105 ? 21.913 -1.412 -22.704 1.00 96.38 105 ILE A C 1
ATOM 839 O O . ILE A 1 105 ? 21.394 -0.309 -22.500 1.00 96.38 105 ILE A O 1
ATOM 843 N N . PRO A 1 106 ? 21.161 -2.526 -22.849 1.00 97.56 106 PRO A N 1
ATOM 844 C CA . PRO A 1 106 ? 19.697 -2.477 -22.796 1.00 97.56 106 PRO A CA 1
ATOM 845 C C . PRO A 1 106 ? 19.176 -1.951 -21.452 1.00 97.56 106 PRO A C 1
ATOM 847 O O . PRO A 1 106 ? 18.250 -1.134 -21.443 1.00 97.56 106 PRO A O 1
ATOM 850 N N . TYR A 1 107 ? 19.816 -2.325 -20.336 1.00 96.94 107 TYR A N 1
ATOM 851 C CA . TYR A 1 107 ? 19.514 -1.777 -19.013 1.00 96.94 107 TYR A CA 1
ATOM 852 C C . TYR A 1 107 ? 19.674 -0.251 -18.987 1.00 96.94 107 TYR A C 1
ATOM 854 O O . TYR A 1 107 ? 18.738 0.471 -18.632 1.00 96.94 107 TYR A O 1
ATOM 862 N N . TYR A 1 108 ? 20.835 0.266 -19.407 1.00 97.62 108 TYR A N 1
ATOM 863 C CA . TYR A 1 108 ? 21.075 1.711 -19.416 1.00 97.62 108 TYR A CA 1
ATOM 864 C C . TYR A 1 108 ? 20.118 2.448 -20.356 1.00 97.62 108 TYR A C 1
ATOM 866 O O . TYR A 1 108 ? 19.573 3.479 -19.966 1.00 97.62 108 TYR A O 1
ATOM 874 N N . ALA A 1 109 ? 19.876 1.925 -21.560 1.00 97.94 109 ALA A N 1
ATOM 875 C CA . ALA A 1 109 ? 18.999 2.543 -22.552 1.00 97.94 109 ALA A CA 1
ATOM 876 C C . ALA A 1 109 ? 17.564 2.701 -22.027 1.00 97.94 109 ALA A C 1
ATOM 878 O O . ALA A 1 109 ? 17.024 3.811 -22.027 1.00 97.94 109 ALA A O 1
ATOM 879 N N . ALA A 1 110 ? 16.968 1.627 -21.503 1.00 97.88 110 ALA A N 1
ATOM 880 C CA . ALA A 1 110 ? 15.624 1.671 -20.930 1.00 97.88 110 ALA A CA 1
ATOM 881 C C . ALA A 1 110 ? 15.558 2.600 -19.705 1.00 97.88 110 ALA A C 1
ATOM 883 O O . ALA A 1 110 ? 14.620 3.389 -19.558 1.00 97.88 110 ALA A O 1
ATOM 884 N N . HIS A 1 111 ? 16.592 2.582 -18.857 1.00 96.19 111 HIS A N 1
ATOM 885 C CA . HIS A 1 111 ? 16.659 3.455 -17.690 1.00 96.19 111 HIS A CA 1
ATOM 886 C C . HIS A 1 111 ? 16.777 4.941 -18.067 1.00 96.19 111 HIS A C 1
ATOM 888 O O . HIS A 1 111 ? 16.161 5.785 -17.411 1.00 96.19 111 HIS A O 1
ATOM 894 N N . ILE A 1 112 ? 17.545 5.274 -19.108 1.00 97.31 112 ILE A N 1
ATOM 895 C CA . ILE A 1 112 ? 17.676 6.635 -19.649 1.00 97.31 112 ILE A CA 1
ATOM 896 C C . ILE A 1 112 ? 16.325 7.128 -20.169 1.00 97.31 112 ILE A C 1
ATOM 898 O O . ILE A 1 112 ? 15.919 8.236 -19.813 1.00 97.31 112 ILE A O 1
ATOM 902 N N . ILE A 1 113 ? 15.611 6.300 -20.946 1.00 96.88 113 ILE A N 1
ATOM 903 C CA . ILE A 1 113 ? 14.260 6.626 -21.426 1.00 96.88 113 ILE A CA 1
ATOM 904 C C . ILE A 1 113 ? 13.358 6.944 -20.233 1.00 96.88 113 ILE A C 1
ATOM 906 O O . ILE A 1 113 ? 12.773 8.025 -20.178 1.00 96.88 113 ILE A O 1
ATOM 910 N N . GLY A 1 114 ? 13.297 6.050 -19.241 1.00 94.94 114 GLY A N 1
ATOM 911 C CA . GLY A 1 114 ? 12.483 6.253 -18.044 1.00 94.94 114 GLY A CA 1
ATOM 912 C C . GLY A 1 114 ? 12.865 7.511 -17.259 1.00 94.94 114 GLY A C 1
ATOM 913 O O . GLY A 1 114 ? 11.994 8.248 -16.815 1.00 94.94 114 GLY A O 1
ATOM 914 N N . SER A 1 115 ? 14.155 7.808 -17.100 1.00 94.38 115 SER A N 1
ATOM 915 C CA . SER A 1 115 ? 14.594 8.973 -16.322 1.00 94.38 115 SER A CA 1
ATOM 916 C C . SER A 1 115 ? 14.288 10.307 -17.000 1.00 94.38 115 SER A C 1
ATOM 918 O O . SER A 1 115 ? 13.863 11.222 -16.309 1.00 94.38 115 SER A O 1
ATOM 920 N N . TYR A 1 116 ? 14.425 10.429 -18.322 1.00 95.50 116 TYR A N 1
ATOM 921 C CA . TYR A 1 116 ? 14.043 11.667 -19.017 1.00 95.50 116 TYR A CA 1
ATOM 922 C C . TYR A 1 116 ? 12.525 11.819 -19.189 1.00 95.50 116 TYR A C 1
ATOM 924 O O . TYR A 1 116 ? 12.034 12.921 -19.397 1.00 95.50 116 TYR A O 1
ATOM 932 N N . THR A 1 117 ? 11.749 10.742 -19.092 1.00 93.38 117 THR A N 1
ATOM 933 C CA . THR A 1 117 ? 10.283 10.794 -19.247 1.00 93.38 117 THR A CA 1
ATOM 934 C C . THR A 1 117 ? 9.527 10.982 -17.930 1.00 93.38 117 THR A C 1
ATOM 936 O O . THR A 1 117 ? 8.308 11.094 -17.946 1.00 93.38 117 THR A O 1
ATOM 939 N N . ILE A 1 118 ? 10.221 11.068 -16.790 1.00 89.94 118 ILE A N 1
ATOM 940 C CA . ILE A 1 118 ? 9.584 11.092 -15.464 1.00 89.94 118 ILE A CA 1
ATOM 941 C C . ILE A 1 118 ? 8.729 12.341 -15.196 1.00 89.94 118 ILE A C 1
ATOM 943 O O . ILE A 1 118 ? 7.609 12.215 -14.717 1.00 89.94 118 ILE A O 1
ATOM 947 N N . ASN A 1 119 ? 9.232 13.537 -15.522 1.00 86.56 119 ASN A N 1
ATOM 948 C CA . ASN A 1 119 ? 8.615 14.809 -15.111 1.00 86.56 119 ASN A CA 1
ATOM 949 C C . ASN A 1 119 ? 8.209 15.714 -16.285 1.00 86.56 119 ASN A C 1
ATOM 951 O O . ASN A 1 119 ? 7.634 16.780 -16.074 1.00 86.56 119 ASN A O 1
ATOM 955 N N . SER A 1 120 ? 8.533 15.335 -17.524 1.00 88.06 120 SER A N 1
ATOM 956 C CA . SER A 1 120 ? 8.453 16.233 -18.680 1.00 88.06 120 SER A CA 1
ATOM 957 C C . SER A 1 120 ? 7.472 15.718 -19.735 1.00 88.06 120 SER A C 1
ATOM 959 O O . SER A 1 120 ? 7.847 14.854 -20.537 1.00 88.06 120 SER A O 1
ATOM 961 N N . PRO A 1 121 ? 6.260 16.306 -19.834 1.00 89.38 121 PRO A N 1
ATOM 962 C CA . PRO A 1 121 ? 5.304 15.984 -20.896 1.00 89.38 121 PRO A CA 1
ATOM 963 C C . PRO A 1 121 ? 5.918 16.116 -22.297 1.00 89.38 121 PRO A C 1
ATOM 965 O O . PRO A 1 121 ? 5.622 15.343 -23.203 1.00 89.38 121 PRO A O 1
ATOM 968 N N . ARG A 1 122 ? 6.835 17.081 -22.474 1.00 90.31 122 ARG A N 1
ATOM 969 C CA . ARG A 1 122 ? 7.534 17.318 -23.742 1.00 90.31 122 ARG A CA 1
ATOM 970 C C . ARG A 1 122 ? 8.460 16.162 -24.124 1.00 90.31 122 ARG A C 1
ATOM 972 O O . ARG A 1 122 ? 8.547 15.830 -25.304 1.00 90.31 122 ARG A O 1
ATOM 979 N N . PHE A 1 123 ? 9.201 15.601 -23.169 1.00 91.25 123 PHE A N 1
ATOM 980 C CA . PHE A 1 123 ? 10.116 14.486 -23.443 1.00 91.25 123 PHE A CA 1
ATOM 981 C C . PHE A 1 123 ? 9.347 13.181 -23.629 1.00 91.25 123 PHE A C 1
ATOM 983 O O . PHE A 1 123 ? 9.701 12.391 -24.497 1.00 91.25 123 PHE A O 1
ATOM 990 N N . VAL A 1 124 ? 8.255 13.010 -22.884 1.00 87.69 124 VAL A N 1
ATOM 991 C CA . VAL A 1 124 ? 7.317 11.894 -23.027 1.00 87.69 124 VAL A CA 1
ATOM 992 C C . VAL A 1 124 ? 6.718 11.845 -24.432 1.00 87.69 124 VAL A C 1
ATOM 994 O O . VAL A 1 124 ? 6.821 10.809 -25.084 1.00 87.69 124 VAL A O 1
ATOM 997 N N . ALA A 1 125 ? 6.190 12.965 -24.939 1.00 88.00 125 ALA A N 1
ATOM 998 C CA . ALA A 1 125 ? 5.659 13.042 -26.302 1.00 88.00 125 ALA A CA 1
ATOM 999 C C . ALA A 1 125 ? 6.715 12.652 -27.351 1.00 88.00 125 ALA A C 1
ATOM 1001 O O . ALA A 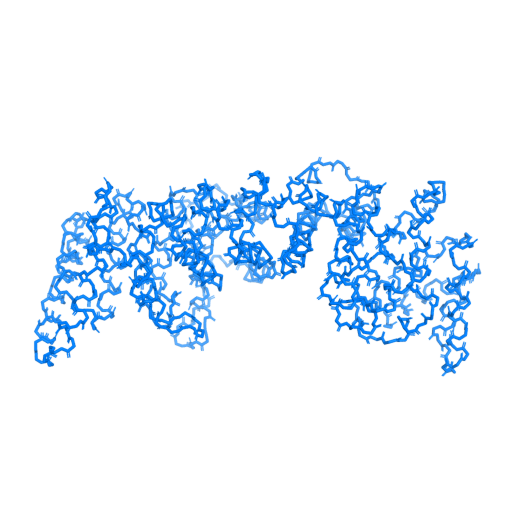1 125 ? 6.483 11.766 -28.165 1.00 88.00 125 ALA A O 1
ATOM 1002 N N . LYS A 1 126 ? 7.927 13.218 -27.254 1.00 89.25 126 LYS A N 1
ATOM 1003 C CA . LYS A 1 126 ? 9.034 12.880 -28.165 1.00 89.25 126 LYS A CA 1
ATOM 1004 C C . LYS A 1 126 ? 9.426 11.407 -28.128 1.00 89.25 126 LYS A C 1
ATOM 1006 O O . LYS A 1 126 ? 9.760 10.846 -29.164 1.00 89.25 126 LYS A O 1
ATOM 1011 N N . ALA A 1 127 ? 9.452 10.803 -26.942 1.00 88.94 127 ALA A N 1
ATOM 1012 C CA . ALA A 1 127 ? 9.772 9.391 -26.796 1.00 88.94 127 ALA A CA 1
ATOM 1013 C C . ALA A 1 127 ? 8.678 8.515 -27.432 1.00 88.94 127 ALA A C 1
ATOM 1015 O O . ALA A 1 127 ? 8.994 7.559 -28.136 1.00 88.94 127 ALA A O 1
ATOM 1016 N N . ALA A 1 128 ? 7.403 8.860 -27.240 1.00 82.94 128 ALA A N 1
ATOM 1017 C CA . ALA A 1 128 ? 6.289 8.140 -27.852 1.00 82.94 128 ALA A CA 1
ATOM 1018 C C . ALA A 1 128 ? 6.285 8.251 -29.388 1.00 82.94 128 ALA A C 1
ATOM 1020 O O . ALA A 1 128 ? 6.101 7.232 -30.053 1.00 82.94 128 ALA A O 1
ATOM 1021 N N . ASP A 1 129 ? 6.577 9.434 -29.942 1.00 84.88 129 ASP A N 1
ATOM 1022 C CA . ASP A 1 129 ? 6.628 9.673 -31.394 1.00 84.88 129 ASP A CA 1
ATOM 1023 C C . ASP A 1 129 ? 7.653 8.779 -32.112 1.00 84.88 129 ASP A C 1
ATOM 1025 O O . ASP A 1 129 ? 7.448 8.389 -33.260 1.00 84.88 129 ASP A O 1
ATOM 1029 N N . VAL A 1 130 ? 8.758 8.428 -31.441 1.00 81.62 130 VAL A N 1
ATOM 1030 C CA . VAL A 1 130 ? 9.824 7.585 -32.014 1.00 81.62 130 VAL A CA 1
ATOM 1031 C C . VAL A 1 130 ? 9.687 6.099 -31.670 1.00 81.62 130 VAL A C 1
ATOM 1033 O O . VAL A 1 130 ? 10.635 5.336 -31.838 1.00 81.62 130 VAL A O 1
ATOM 1036 N N . VAL A 1 131 ? 8.507 5.668 -31.211 1.00 86.06 131 VAL A N 1
ATOM 1037 C CA . VAL A 1 131 ? 8.149 4.246 -31.070 1.00 86.06 131 VAL A CA 1
ATOM 1038 C C . VAL A 1 131 ? 9.055 3.501 -30.067 1.00 86.06 131 VAL A C 1
ATOM 1040 O O . VAL A 1 131 ? 9.406 2.337 -30.245 1.00 86.06 131 VAL A O 1
ATOM 1043 N N . VAL A 1 132 ? 9.405 4.144 -28.942 1.00 93.25 132 VAL A N 1
ATOM 1044 C CA . VAL A 1 132 ? 10.149 3.475 -27.847 1.00 93.25 132 VAL A CA 1
ATOM 1045 C C . VAL A 1 132 ? 9.349 2.358 -27.163 1.00 93.25 132 VAL A C 1
ATOM 1047 O O . VAL A 1 132 ? 9.927 1.520 -26.477 1.00 93.25 132 VAL A O 1
ATOM 1050 N N . VAL A 1 133 ? 8.020 2.349 -27.308 1.00 96.06 133 VAL A N 1
ATOM 1051 C CA . VAL A 1 133 ? 7.118 1.440 -26.581 1.00 96.06 133 VAL A CA 1
ATOM 1052 C C . VAL A 1 133 ? 7.366 -0.039 -26.915 1.00 96.06 133 VAL A C 1
ATOM 1054 O O . VAL A 1 133 ? 7.638 -0.783 -25.976 1.00 96.06 133 VAL A O 1
ATOM 1057 N N . PRO A 1 134 ? 7.328 -0.506 -28.182 1.00 96.88 134 PRO A N 1
ATOM 1058 C CA . PRO A 1 134 ? 7.523 -1.926 -28.484 1.00 96.88 134 PRO A CA 1
ATOM 1059 C C . PRO A 1 134 ? 8.807 -2.550 -27.909 1.00 96.88 134 PRO A C 1
ATOM 1061 O O . PRO A 1 134 ? 8.688 -3.576 -27.238 1.00 96.88 134 PRO A O 1
ATOM 1064 N N . PRO A 1 135 ? 10.021 -1.976 -28.068 1.00 97.06 135 PRO A N 1
ATOM 1065 C CA . PRO A 1 135 ? 11.211 -2.572 -27.458 1.00 97.06 135 PRO A CA 1
ATOM 1066 C C . PRO A 1 135 ? 11.141 -2.602 -25.921 1.00 97.06 135 PRO A C 1
ATOM 1068 O O . PRO A 1 135 ? 11.620 -3.558 -25.316 1.00 97.06 135 PRO A O 1
ATOM 1071 N N . LEU A 1 136 ? 10.501 -1.619 -25.272 1.00 98.12 136 LEU A N 1
ATOM 1072 C CA . LEU A 1 136 ? 10.273 -1.646 -23.820 1.00 98.12 136 LEU A CA 1
ATOM 1073 C C . LEU A 1 136 ? 9.270 -2.734 -23.403 1.00 98.12 136 LEU A C 1
ATOM 1075 O O . LEU A 1 136 ? 9.470 -3.381 -22.378 1.00 98.12 136 LEU A O 1
ATOM 1079 N N . VAL A 1 137 ? 8.215 -2.969 -24.187 1.00 97.88 137 VAL A N 1
ATOM 1080 C CA . VAL A 1 137 ? 7.248 -4.055 -23.942 1.00 97.88 137 VAL A CA 1
ATOM 1081 C C . VAL A 1 137 ? 7.930 -5.422 -24.050 1.00 97.88 137 VAL A C 1
ATOM 1083 O O . VAL A 1 137 ? 7.686 -6.300 -23.223 1.00 97.88 137 VAL A O 1
ATOM 1086 N N . GLU A 1 138 ? 8.837 -5.602 -25.010 1.00 97.81 138 GLU A N 1
ATOM 1087 C CA . GLU A 1 138 ? 9.616 -6.837 -25.151 1.00 97.81 138 GLU A CA 1
ATOM 1088 C C . GLU A 1 138 ? 10.578 -7.066 -23.972 1.00 97.81 138 GLU A C 1
ATOM 1090 O O . GLU A 1 138 ? 10.711 -8.199 -23.500 1.00 97.81 138 GLU A O 1
ATOM 1095 N N . LEU A 1 139 ? 11.188 -6.002 -23.433 1.00 97.56 139 LEU A N 1
ATOM 1096 C CA . LEU A 1 139 ? 11.945 -6.090 -22.181 1.00 97.56 139 LEU A CA 1
ATOM 1097 C C . LEU A 1 139 ? 11.040 -6.448 -20.997 1.00 97.56 139 LEU A C 1
ATOM 1099 O O . LEU A 1 139 ? 11.386 -7.354 -20.246 1.00 97.56 139 LEU A O 1
ATOM 1103 N N . LEU A 1 140 ? 9.870 -5.807 -20.855 1.00 96.88 140 LEU A N 1
ATOM 1104 C CA . LEU A 1 140 ? 8.888 -6.103 -19.801 1.00 96.88 140 LEU A CA 1
ATOM 1105 C C . LEU A 1 140 ? 8.459 -7.578 -19.823 1.00 96.88 140 LEU A C 1
ATOM 1107 O O . LEU A 1 140 ? 8.377 -8.208 -18.769 1.00 96.88 140 LEU A O 1
ATOM 1111 N N . LYS A 1 141 ? 8.260 -8.162 -21.011 1.00 95.62 141 LYS A N 1
ATOM 1112 C CA . LYS A 1 141 ? 7.946 -9.592 -21.195 1.00 95.62 141 LYS A CA 1
ATOM 1113 C C . LYS A 1 141 ? 9.034 -10.545 -20.679 1.00 95.62 141 LYS A C 1
ATOM 1115 O O . LYS A 1 141 ? 8.776 -11.742 -20.608 1.00 95.62 141 LYS A O 1
ATOM 1120 N N . GLY A 1 142 ? 10.212 -10.040 -20.307 1.00 93.31 142 GLY A N 1
ATOM 1121 C CA . GLY A 1 142 ? 11.301 -10.844 -19.756 1.00 93.31 142 GLY A CA 1
ATOM 1122 C C . GLY A 1 142 ? 12.137 -11.536 -20.820 1.00 93.31 142 GLY A C 1
ATOM 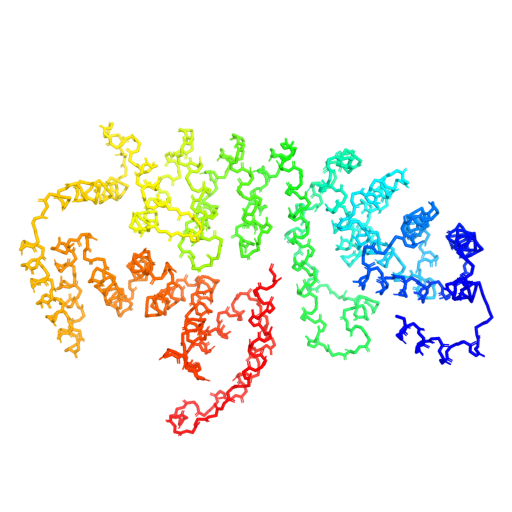1123 O O . GLY A 1 142 ? 12.663 -12.612 -20.568 1.00 93.31 142 GLY A O 1
ATOM 1124 N N . ARG A 1 143 ? 12.252 -10.946 -22.019 1.00 94.81 143 ARG A N 1
ATOM 1125 C CA . ARG A 1 143 ? 13.104 -11.497 -23.088 1.00 94.81 143 ARG A CA 1
ATOM 1126 C C . ARG A 1 143 ? 14.602 -11.423 -22.792 1.00 94.81 143 ARG A C 1
ATOM 1128 O O . ARG A 1 143 ? 15.360 -12.148 -23.427 1.00 94.81 143 ARG A O 1
ATOM 1135 N N . LEU A 1 144 ? 15.003 -10.541 -21.878 1.00 93.06 144 LEU A N 1
ATOM 1136 C CA . LEU A 1 144 ? 16.344 -10.502 -21.293 1.00 93.06 144 LEU A CA 1
ATOM 1137 C C . LEU A 1 144 ? 16.243 -10.949 -19.831 1.00 93.06 144 LEU A C 1
ATOM 1139 O O . LEU A 1 144 ? 15.826 -12.075 -19.579 1.00 93.06 144 LEU A O 1
ATOM 1143 N N . SER A 1 145 ? 16.560 -10.087 -18.864 1.00 92.12 145 SER A N 1
ATOM 1144 C CA . SER A 1 145 ? 16.459 -10.428 -17.448 1.00 92.12 145 SER A CA 1
ATOM 1145 C C . SER A 1 145 ? 15.513 -9.516 -16.668 1.00 92.12 145 SER A C 1
ATOM 1147 O O . SER A 1 145 ? 14.993 -8.512 -17.164 1.00 92.12 145 SER A O 1
ATOM 1149 N N . TRP A 1 146 ? 15.312 -9.862 -15.397 1.00 92.19 146 TRP A N 1
ATOM 1150 C CA . TRP A 1 146 ? 14.493 -9.095 -14.466 1.00 92.19 146 TRP A CA 1
ATOM 1151 C C . TRP A 1 146 ? 15.034 -7.675 -14.215 1.00 92.19 146 TRP A C 1
ATOM 1153 O O . TRP A 1 146 ? 14.248 -6.767 -13.925 1.00 92.19 146 TRP A O 1
ATOM 1163 N N . VAL A 1 147 ? 16.350 -7.439 -14.368 1.00 93.00 147 VAL A N 1
ATOM 1164 C CA . VAL A 1 147 ? 16.909 -6.087 -14.211 1.00 93.00 147 VAL A CA 1
ATOM 1165 C C . VAL A 1 147 ? 16.484 -5.173 -15.363 1.00 93.00 147 VAL A C 1
ATOM 1167 O O . VAL A 1 147 ? 16.169 -4.006 -15.117 1.00 93.00 147 VAL A O 1
ATOM 1170 N N . GLU A 1 148 ? 16.366 -5.698 -16.591 1.00 96.00 148 GLU A N 1
ATOM 1171 C CA . GLU A 1 148 ? 15.783 -4.970 -17.721 1.00 96.00 148 GLU A CA 1
ATOM 1172 C C . GLU A 1 148 ? 14.264 -4.828 -17.587 1.00 96.00 148 GLU A C 1
ATOM 1174 O O . GLU A 1 148 ? 13.741 -3.742 -17.844 1.00 96.00 148 GLU A O 1
ATOM 1179 N N . GLN A 1 149 ? 13.552 -5.869 -17.127 1.00 95.06 149 GLN A N 1
ATOM 1180 C CA . GLN A 1 149 ? 12.111 -5.777 -16.841 1.00 95.06 149 GLN A CA 1
ATOM 1181 C C . GLN A 1 149 ? 11.805 -4.618 -15.886 1.00 95.06 149 GLN A C 1
ATOM 1183 O O . GLN A 1 149 ? 10.880 -3.841 -16.129 1.00 95.06 149 GLN A O 1
ATOM 1188 N N . ARG A 1 150 ? 12.617 -4.455 -14.832 1.00 94.56 150 ARG A N 1
ATOM 1189 C CA . ARG A 1 150 ? 12.480 -3.389 -13.829 1.00 94.56 150 ARG A CA 1
ATOM 1190 C C . ARG A 1 150 ? 12.569 -1.997 -14.443 1.00 94.56 150 ARG A C 1
ATOM 1192 O O . ARG A 1 150 ? 11.730 -1.140 -14.169 1.00 94.56 150 ARG A O 1
ATOM 1199 N N . VAL A 1 151 ? 13.575 -1.737 -15.270 1.00 96.06 151 VAL A N 1
ATOM 1200 C CA . VAL A 1 151 ? 13.721 -0.408 -15.886 1.00 96.06 151 VAL A CA 1
ATOM 1201 C C . VAL A 1 151 ? 12.717 -0.184 -17.017 1.00 96.06 151 VAL A C 1
ATOM 1203 O O . VAL A 1 151 ? 12.265 0.947 -17.206 1.00 96.06 151 VAL A O 1
ATOM 1206 N N . ALA A 1 152 ? 12.307 -1.247 -17.712 1.00 98.06 152 ALA A N 1
ATOM 1207 C CA . ALA A 1 152 ? 11.288 -1.188 -18.750 1.00 98.06 152 ALA A CA 1
ATOM 1208 C C . ALA A 1 152 ? 9.905 -0.851 -18.181 1.00 98.06 152 ALA A C 1
ATOM 1210 O O . ALA A 1 152 ? 9.253 0.063 -18.686 1.00 98.06 152 ALA A O 1
ATOM 1211 N N . VAL A 1 153 ? 9.483 -1.509 -17.092 1.00 97.12 153 VAL A N 1
ATOM 1212 C CA . VAL A 1 153 ? 8.191 -1.216 -16.452 1.00 97.12 153 VAL A CA 1
ATOM 1213 C C . VAL A 1 153 ? 8.134 0.216 -15.925 1.00 97.12 153 VAL A C 1
ATOM 1215 O O . VAL A 1 153 ? 7.115 0.884 -16.078 1.00 97.12 153 VAL A O 1
ATOM 1218 N N . ARG A 1 154 ? 9.249 0.737 -15.392 1.00 95.75 154 ARG A N 1
ATOM 1219 C CA . ARG A 1 154 ? 9.359 2.142 -14.975 1.00 95.75 154 ARG A CA 1
ATOM 1220 C C . ARG A 1 154 ? 9.152 3.098 -16.145 1.00 95.75 154 ARG A C 1
ATOM 1222 O O . ARG A 1 154 ? 8.376 4.042 -16.033 1.00 95.75 154 ARG A O 1
ATOM 1229 N N . ALA A 1 155 ? 9.850 2.863 -17.258 1.00 96.94 155 ALA A N 1
ATOM 1230 C CA . ALA A 1 155 ? 9.740 3.703 -18.446 1.00 96.94 155 ALA A CA 1
ATOM 1231 C C . ALA A 1 155 ? 8.319 3.671 -19.032 1.00 96.94 155 ALA A C 1
ATOM 1233 O O . ALA A 1 155 ? 7.747 4.725 -19.299 1.00 96.94 155 ALA A O 1
ATOM 1234 N N . LEU A 1 156 ? 7.720 2.482 -19.154 1.00 97.81 156 LEU A N 1
ATOM 1235 C CA . LEU A 1 156 ? 6.332 2.318 -19.595 1.00 97.81 156 LEU A CA 1
ATOM 1236 C C . LEU A 1 156 ? 5.341 2.995 -18.640 1.00 97.81 156 LEU A C 1
ATOM 1238 O O . LEU A 1 156 ? 4.409 3.641 -19.106 1.00 97.81 156 LEU A O 1
ATOM 1242 N N . GLY A 1 157 ? 5.564 2.912 -17.325 1.00 95.88 157 GLY A N 1
ATOM 1243 C CA . GLY A 1 157 ? 4.771 3.605 -16.307 1.00 95.88 157 GLY A CA 1
ATOM 1244 C C . GLY A 1 157 ? 4.760 5.119 -16.497 1.00 95.88 157 GLY A C 1
ATOM 1245 O O . GLY A 1 157 ? 3.694 5.731 -16.488 1.00 95.88 157 GLY A O 1
ATOM 1246 N N . HIS A 1 158 ? 5.924 5.730 -16.740 1.00 94.75 158 HIS A N 1
ATOM 1247 C CA . HIS A 1 158 ? 5.989 7.162 -17.032 1.00 94.75 158 HIS A CA 1
ATOM 1248 C C . HIS A 1 158 ? 5.260 7.505 -18.334 1.00 94.75 158 HIS A C 1
ATOM 1250 O O . HIS A 1 158 ? 4.432 8.409 -18.334 1.00 94.75 158 HIS A O 1
ATOM 1256 N N . LEU A 1 159 ? 5.481 6.754 -19.417 1.00 95.50 159 LEU A N 1
ATOM 1257 C CA . LEU A 1 159 ? 4.780 6.972 -20.689 1.00 95.50 159 LEU A CA 1
ATOM 1258 C C . LEU A 1 159 ? 3.253 6.812 -20.563 1.00 95.50 159 LEU A C 1
ATOM 1260 O O . LEU A 1 159 ? 2.506 7.577 -21.169 1.00 95.50 159 LEU A O 1
ATOM 1264 N N . ALA A 1 160 ? 2.779 5.861 -19.757 1.00 95.75 160 ALA A N 1
ATOM 1265 C CA . ALA A 1 160 ? 1.355 5.617 -19.529 1.00 95.75 160 ALA A CA 1
ATOM 1266 C C . ALA A 1 160 ? 0.701 6.656 -18.600 1.00 95.75 160 ALA A C 1
ATOM 1268 O O . ALA A 1 160 ? -0.518 6.808 -18.611 1.00 95.75 160 ALA A O 1
ATOM 1269 N N . SER A 1 161 ? 1.487 7.377 -17.796 1.00 93.62 161 SER A N 1
ATOM 1270 C CA . SER A 1 161 ? 0.964 8.364 -16.843 1.00 93.62 161 SER A CA 1
ATOM 1271 C C . SER A 1 161 ? 0.430 9.648 -17.494 1.00 93.62 161 SER A C 1
ATOM 1273 O O . SER A 1 161 ? -0.331 10.376 -16.856 1.00 93.62 161 SER A O 1
ATOM 1275 N N . PHE A 1 162 ? 0.783 9.916 -18.757 1.00 91.31 162 PHE A N 1
ATOM 1276 C CA . PHE A 1 162 ? 0.332 11.095 -19.501 1.00 91.31 162 PHE A CA 1
ATOM 1277 C C . PHE A 1 162 ? -0.723 10.737 -20.547 1.00 91.31 162 PHE A C 1
ATOM 1279 O O . PHE A 1 162 ? -0.520 9.862 -21.386 1.00 91.31 162 PHE A O 1
ATOM 1286 N N . ASP A 1 163 ? -1.811 11.504 -20.571 1.00 90.62 163 ASP A N 1
ATOM 1287 C CA . ASP A 1 163 ? -2.935 11.307 -21.496 1.00 90.62 163 ASP A CA 1
ATOM 1288 C C . ASP A 1 163 ? -2.506 11.351 -22.968 1.00 90.62 163 ASP A C 1
ATOM 1290 O O . ASP A 1 163 ? -3.018 10.591 -23.783 1.00 90.62 163 ASP A O 1
ATOM 1294 N N . SER A 1 164 ? -1.521 12.191 -23.302 1.00 89.56 164 SER A N 1
ATOM 1295 C CA . SER A 1 164 ? -0.997 12.337 -24.666 1.00 89.56 164 SER A CA 1
ATOM 1296 C C . SER A 1 164 ? -0.288 11.092 -25.200 1.00 89.56 164 SER A C 1
ATOM 1298 O O . SER A 1 164 ? -0.156 10.946 -26.410 1.00 89.56 164 SER A O 1
ATOM 1300 N N . THR A 1 165 ? 0.215 10.224 -24.323 1.00 93.12 165 THR A N 1
ATOM 1301 C CA . THR A 1 165 ? 1.041 9.063 -24.696 1.00 93.12 165 THR A CA 1
ATOM 1302 C C . THR A 1 165 ? 0.486 7.741 -24.192 1.00 93.12 165 THR A C 1
ATOM 1304 O O . THR A 1 165 ? 0.998 6.687 -24.568 1.00 93.12 165 THR A O 1
ATOM 1307 N N . PHE A 1 166 ? -0.584 7.776 -23.396 1.00 95.00 166 PHE A N 1
ATOM 1308 C CA . PHE A 1 166 ? -1.252 6.588 -22.887 1.00 95.00 166 PHE A CA 1
ATOM 1309 C C . PHE A 1 166 ? -1.659 5.631 -24.012 1.00 95.00 166 PHE A C 1
ATOM 1311 O O . PHE A 1 166 ? -1.355 4.448 -23.920 1.00 95.00 166 PHE A O 1
ATOM 1318 N N . GLU A 1 167 ? -2.253 6.126 -25.104 1.00 94.75 167 GLU A N 1
ATOM 1319 C CA . GLU A 1 167 ? -2.714 5.271 -26.213 1.00 94.75 167 GLU A CA 1
ATOM 1320 C C . GLU A 1 167 ? -1.574 4.505 -26.909 1.00 94.75 167 GLU A C 1
ATOM 1322 O O . GLU A 1 167 ? -1.765 3.371 -27.353 1.00 94.75 167 GLU A O 1
ATOM 1327 N N . ALA A 1 168 ? -0.357 5.062 -26.934 1.00 94.31 168 ALA A N 1
ATOM 1328 C CA . ALA A 1 168 ? 0.807 4.360 -27.473 1.00 94.31 168 ALA A CA 1
ATOM 1329 C C . ALA A 1 168 ? 1.160 3.121 -26.630 1.00 94.31 168 ALA A C 1
ATOM 1331 O O . ALA A 1 168 ? 1.509 2.079 -27.181 1.00 94.31 168 ALA A O 1
ATOM 1332 N N . VAL A 1 169 ? 1.030 3.213 -25.301 1.00 96.38 169 VAL A N 1
ATOM 1333 C CA . VAL A 1 169 ? 1.223 2.075 -24.384 1.00 96.38 169 VAL A CA 1
ATOM 1334 C C . VAL A 1 169 ? -0.000 1.153 -24.387 1.00 96.38 169 VAL A C 1
ATOM 1336 O O . VAL A 1 169 ? 0.150 -0.066 -24.400 1.00 96.38 169 VAL A O 1
ATOM 1339 N N . ALA A 1 170 ? -1.210 1.715 -24.434 1.00 96.00 170 ALA A N 1
ATOM 1340 C CA . ALA A 1 170 ? -2.467 0.970 -24.436 1.00 96.00 170 ALA A CA 1
ATOM 1341 C C . ALA A 1 170 ? -2.685 0.147 -25.716 1.00 96.00 170 ALA A C 1
ATOM 1343 O O . ALA A 1 170 ? -3.453 -0.810 -25.701 1.00 96.00 170 ALA A O 1
ATOM 1344 N N . SER A 1 171 ? -1.955 0.446 -26.792 1.00 95.81 171 SER A N 1
ATOM 1345 C CA . SER A 1 171 ? -1.879 -0.414 -27.983 1.00 95.81 171 SER A CA 1
ATOM 1346 C C . SER A 1 171 ? -1.333 -1.822 -27.679 1.00 95.81 171 SER A C 1
ATOM 1348 O O . SER A 1 171 ? -1.557 -2.737 -28.463 1.00 95.81 171 SER A O 1
ATOM 1350 N N . TYR A 1 172 ? -0.660 -2.003 -26.535 1.00 96.81 172 TYR A N 1
ATOM 1351 C CA . TYR A 1 172 ? -0.138 -3.277 -26.020 1.00 96.81 172 TYR A CA 1
ATOM 1352 C C . TYR A 1 172 ? -0.805 -3.668 -24.687 1.00 96.81 172 TYR A C 1
ATOM 1354 O O . TYR A 1 172 ? -0.187 -4.315 -23.840 1.00 96.81 172 TYR A O 1
ATOM 1362 N N . GLU A 1 173 ? -2.038 -3.203 -24.443 1.00 96.56 173 GLU A N 1
ATOM 1363 C CA . GLU A 1 173 ? -2.741 -3.351 -23.160 1.00 96.56 173 GLU A CA 1
ATOM 1364 C C . GLU A 1 173 ? -2.772 -4.796 -22.662 1.00 96.56 173 GLU A C 1
ATOM 1366 O O . GLU A 1 173 ? -2.458 -5.046 -21.498 1.00 96.56 173 GLU A O 1
ATOM 1371 N N . GLU A 1 174 ? -3.131 -5.744 -23.530 1.00 94.50 174 GLU A N 1
ATOM 1372 C CA . GLU A 1 174 ? -3.303 -7.139 -23.137 1.00 94.50 174 GLU A CA 1
ATOM 1373 C C . GLU A 1 174 ? -2.002 -7.723 -22.576 1.00 94.50 174 GLU A C 1
ATOM 1375 O O . GLU A 1 174 ? -1.997 -8.315 -21.491 1.00 94.50 174 GLU A O 1
ATOM 1380 N N . GLU A 1 175 ? -0.885 -7.544 -23.282 1.00 94.81 175 GLU A N 1
ATOM 1381 C CA . GLU A 1 175 ? 0.405 -8.057 -22.842 1.00 94.81 175 GLU A CA 1
ATOM 1382 C C . GLU A 1 175 ? 0.940 -7.294 -21.636 1.00 94.81 175 GLU A C 1
ATOM 1384 O O . GLU A 1 175 ? 1.415 -7.925 -20.689 1.00 94.81 175 GLU A O 1
ATOM 1389 N N . VAL A 1 176 ? 0.849 -5.961 -21.647 1.00 97.00 176 VAL A N 1
ATOM 1390 C CA . VAL A 1 176 ? 1.355 -5.112 -20.562 1.00 97.00 176 VAL A CA 1
ATOM 1391 C C . VAL A 1 176 ? 0.651 -5.452 -19.254 1.00 97.00 176 VAL A C 1
ATOM 1393 O O . VAL A 1 176 ? 1.320 -5.746 -18.266 1.00 97.00 176 VAL A O 1
ATOM 1396 N N . VAL A 1 177 ? -0.683 -5.502 -19.245 1.00 97.06 177 VAL A N 1
ATOM 1397 C CA . VAL A 1 177 ? -1.458 -5.797 -18.033 1.00 97.06 177 VAL A CA 1
ATOM 1398 C C . VAL A 1 177 ? -1.167 -7.211 -17.534 1.00 97.06 177 VAL A C 1
ATOM 1400 O O . VAL A 1 177 ? -0.832 -7.388 -16.361 1.00 97.06 177 VAL A O 1
ATOM 1403 N N . LYS A 1 178 ? -1.211 -8.224 -18.412 1.00 94.88 178 LYS A N 1
ATOM 1404 C CA . LYS A 1 178 ? -0.960 -9.622 -18.017 1.00 94.88 178 LYS A CA 1
ATOM 1405 C C . LYS A 1 178 ? 0.458 -9.838 -17.491 1.00 94.88 178 LYS A C 1
ATOM 1407 O O . LYS A 1 178 ? 0.658 -10.627 -16.567 1.00 94.88 178 LYS A O 1
ATOM 1412 N N . VAL A 1 179 ? 1.469 -9.206 -18.089 1.00 95.19 179 VAL A N 1
ATOM 1413 C CA . VAL A 1 179 ? 2.857 -9.320 -17.618 1.00 95.19 179 VAL A CA 1
ATOM 1414 C C . VAL A 1 179 ? 3.043 -8.564 -16.307 1.00 95.19 179 VAL A C 1
ATOM 1416 O O . VAL A 1 179 ? 3.566 -9.152 -15.365 1.00 95.19 179 VAL A O 1
ATOM 1419 N N . SER A 1 180 ? 2.567 -7.319 -16.204 1.00 95.56 180 SER A N 1
ATOM 1420 C CA . SER A 1 180 ? 2.673 -6.531 -14.972 1.00 95.56 180 SER A CA 1
ATOM 1421 C C . SER A 1 180 ? 1.986 -7.209 -13.794 1.00 95.56 180 SER A C 1
ATOM 1423 O O . SER A 1 180 ? 2.555 -7.222 -12.712 1.00 95.56 180 SER A O 1
ATOM 1425 N N . MET A 1 181 ? 0.821 -7.835 -13.994 1.00 93.81 181 MET A N 1
ATOM 1426 C CA . MET A 1 181 ? 0.196 -8.652 -12.952 1.00 93.81 181 MET A CA 1
ATOM 1427 C C . MET A 1 181 ? 1.111 -9.810 -12.541 1.00 93.81 181 MET A C 1
ATOM 1429 O O . MET A 1 181 ? 1.444 -9.917 -11.369 1.00 93.81 181 MET A O 1
ATOM 1433 N N . ARG A 1 182 ? 1.594 -10.629 -13.489 1.00 90.81 182 ARG A N 1
ATOM 1434 C CA . ARG A 1 182 ? 2.474 -11.780 -13.191 1.00 90.81 182 ARG A CA 1
ATOM 1435 C C . ARG A 1 182 ? 3.738 -11.404 -12.420 1.00 90.81 182 ARG A C 1
ATOM 1437 O O . ARG A 1 182 ? 4.112 -12.117 -11.496 1.00 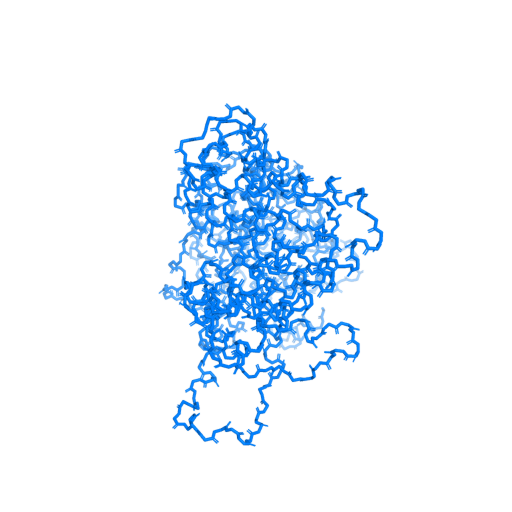90.81 182 ARG A O 1
ATOM 1444 N N . VAL A 1 183 ? 4.364 -10.291 -12.788 1.00 87.75 183 VAL A N 1
ATOM 1445 C CA . VAL A 1 183 ? 5.587 -9.785 -12.154 1.00 87.75 183 VAL A CA 1
ATOM 1446 C C . VAL A 1 183 ? 5.368 -9.430 -10.681 1.00 87.75 183 VAL A C 1
ATOM 1448 O O . VAL A 1 183 ? 6.276 -9.610 -9.876 1.00 87.75 183 VAL A O 1
ATOM 1451 N N . VAL A 1 184 ? 4.168 -8.978 -10.296 1.00 83.19 184 VAL A N 1
ATOM 1452 C CA . VAL A 1 184 ? 3.864 -8.642 -8.895 1.00 83.19 184 VAL A CA 1
ATOM 1453 C C . VAL A 1 184 ? 4.037 -9.854 -7.969 1.00 83.19 184 VAL A C 1
ATOM 1455 O O . VAL A 1 184 ? 4.475 -9.682 -6.837 1.00 83.19 184 VAL A O 1
ATOM 1458 N N . PHE A 1 185 ? 3.796 -11.078 -8.450 1.00 76.81 185 PHE A N 1
ATOM 1459 C CA . PHE A 1 185 ? 3.926 -12.309 -7.649 1.00 76.81 185 PHE A CA 1
ATOM 1460 C C . PHE A 1 185 ? 5.252 -13.046 -7.855 1.00 76.81 185 PHE A C 1
ATOM 1462 O O . PHE A 1 185 ? 5.459 -14.089 -7.234 1.00 76.81 185 PHE A O 1
ATOM 1469 N N . ASP A 1 186 ? 6.115 -12.584 -8.763 1.00 74.12 186 ASP A N 1
ATOM 1470 C CA . ASP A 1 186 ? 7.323 -13.323 -9.123 1.00 74.12 186 ASP A CA 1
ATOM 1471 C C . ASP A 1 186 ? 8.432 -13.125 -8.082 1.00 74.12 186 ASP A C 1
ATOM 1473 O O . ASP A 1 186 ? 9.317 -12.280 -8.214 1.00 74.12 186 ASP A O 1
ATOM 1477 N N . GLU A 1 187 ? 8.398 -13.945 -7.033 1.00 68.44 187 GLU A N 1
ATOM 1478 C CA . GLU A 1 187 ? 9.459 -14.002 -6.022 1.00 68.44 187 GLU A CA 1
ATOM 1479 C C . GLU A 1 187 ? 10.661 -14.856 -6.459 1.00 68.44 187 GLU A C 1
ATOM 1481 O O . GLU A 1 187 ? 11.678 -14.890 -5.762 1.00 68.44 187 GLU A O 1
ATOM 1486 N N . SER A 1 188 ? 10.602 -15.514 -7.628 1.00 71.06 188 SER A N 1
ATOM 1487 C CA . SER A 1 188 ? 11.697 -16.369 -8.116 1.00 71.06 188 SER A CA 1
ATOM 1488 C C . SER A 1 188 ? 12.984 -15.585 -8.377 1.00 71.06 188 SER A C 1
ATOM 1490 O O . SER A 1 188 ? 14.075 -16.149 -8.360 1.00 71.06 188 SER A O 1
ATOM 1492 N N . VAL A 1 189 ? 12.878 -14.267 -8.562 1.00 68.31 189 VAL A N 1
ATOM 1493 C CA . VAL A 1 189 ? 14.018 -13.352 -8.697 1.00 68.31 189 VAL A CA 1
ATOM 1494 C C . VAL A 1 189 ? 14.944 -13.406 -7.476 1.00 68.31 189 VAL A C 1
ATOM 1496 O O . VAL A 1 189 ? 16.158 -13.287 -7.625 1.00 68.31 189 VAL A O 1
ATOM 1499 N N . LYS A 1 190 ? 14.396 -13.639 -6.276 1.00 66.62 190 LYS A N 1
ATOM 1500 C CA . LYS A 1 190 ? 15.178 -13.681 -5.031 1.00 66.62 190 LYS A CA 1
ATOM 1501 C C . LYS A 1 190 ? 16.048 -14.937 -4.916 1.00 66.62 190 LYS A C 1
ATOM 1503 O O . LYS A 1 190 ? 17.086 -14.890 -4.268 1.00 66.62 190 LYS A O 1
ATOM 1508 N N . THR A 1 191 ? 15.640 -16.039 -5.545 1.00 63.91 191 THR A N 1
ATOM 1509 C CA . THR A 1 191 ? 16.256 -17.370 -5.377 1.00 63.91 191 THR A CA 1
ATOM 1510 C C . THR A 1 191 ? 17.082 -17.827 -6.578 1.00 63.91 191 THR A C 1
ATOM 1512 O O . THR A 1 191 ? 17.832 -18.796 -6.474 1.00 63.91 191 THR A O 1
ATOM 1515 N N . LYS A 1 192 ? 16.973 -17.146 -7.725 1.00 72.94 192 LYS A N 1
ATOM 1516 C CA . LYS A 1 192 ? 17.759 -17.460 -8.923 1.00 72.94 192 LYS A CA 1
ATOM 1517 C C . LYS A 1 192 ? 19.223 -17.062 -8.754 1.00 72.94 192 LYS A C 1
ATOM 1519 O O . LYS A 1 192 ? 19.537 -15.983 -8.252 1.00 72.94 192 LYS A O 1
ATOM 1524 N N . GLN A 1 193 ? 20.113 -17.922 -9.249 1.00 73.94 193 GLN A N 1
ATOM 1525 C CA . GLN A 1 193 ? 21.522 -17.581 -9.410 1.00 73.94 193 GLN A CA 1
ATOM 1526 C C . GLN A 1 193 ? 21.636 -16.387 -10.362 1.00 73.94 193 GLN A C 1
ATOM 1528 O O . GLN A 1 193 ? 21.096 -16.414 -11.470 1.00 73.94 193 GLN A O 1
ATOM 1533 N N . LYS A 1 194 ? 22.309 -15.332 -9.904 1.00 82.62 194 LYS A N 1
ATOM 1534 C CA . LYS A 1 194 ? 22.483 -14.098 -10.669 1.00 82.62 194 LYS A CA 1
ATOM 1535 C C . LYS A 1 194 ? 23.654 -14.245 -11.619 1.00 82.62 194 LYS A C 1
ATOM 1537 O O . LYS A 1 194 ? 24.695 -14.806 -11.277 1.00 82.62 194 LYS A O 1
ATOM 1542 N N . GLU A 1 195 ? 23.476 -13.726 -12.823 1.00 85.31 195 GLU A N 1
ATOM 1543 C CA . GLU A 1 195 ? 24.585 -13.596 -13.755 1.00 85.31 195 GLU A CA 1
ATOM 1544 C C . GLU A 1 195 ? 25.540 -12.500 -13.278 1.00 85.31 195 GLU A C 1
ATOM 1546 O O . GLU A 1 195 ? 25.123 -11.514 -12.671 1.00 85.31 195 GLU A O 1
ATOM 1551 N N . LYS A 1 196 ? 26.829 -12.635 -13.609 1.00 86.75 196 LYS A N 1
ATOM 1552 C CA . LYS A 1 196 ? 27.889 -11.726 -13.147 1.00 86.75 196 LYS A CA 1
ATOM 1553 C C . LYS A 1 196 ? 27.550 -10.243 -13.354 1.00 86.75 196 LYS A C 1
ATOM 1555 O O . LYS A 1 196 ? 27.773 -9.434 -12.458 1.00 86.75 196 LYS A O 1
ATOM 1560 N N . TYR A 1 197 ? 26.975 -9.881 -14.504 1.00 88.94 197 TYR A N 1
ATOM 1561 C CA . TYR A 1 197 ? 26.629 -8.487 -14.799 1.00 88.94 197 TYR A CA 1
ATOM 1562 C C . TYR A 1 197 ? 25.510 -7.942 -13.898 1.00 88.94 197 TYR A C 1
ATOM 1564 O O . TYR A 1 197 ? 25.508 -6.758 -13.566 1.00 88.94 197 TYR A O 1
ATOM 1572 N N . GLN A 1 198 ? 24.578 -8.798 -13.466 1.00 89.62 198 GLN A N 1
ATOM 1573 C CA . GLN A 1 198 ? 23.505 -8.426 -12.544 1.00 89.62 198 GLN A CA 1
ATOM 1574 C C . GLN A 1 198 ? 24.092 -8.140 -11.163 1.00 89.62 198 GLN A C 1
ATOM 1576 O O . GLN A 1 198 ? 23.807 -7.091 -10.587 1.00 89.62 198 GLN A O 1
ATOM 1581 N N . SER A 1 199 ? 24.977 -9.012 -10.674 1.00 85.38 199 SER A N 1
ATOM 1582 C CA . SER A 1 199 ? 25.697 -8.804 -9.412 1.00 85.38 199 SER A CA 1
ATOM 1583 C C . SER A 1 199 ? 26.545 -7.527 -9.451 1.00 85.38 199 SER A C 1
ATOM 1585 O O . SER A 1 199 ? 26.543 -6.747 -8.497 1.00 85.38 199 SER A O 1
ATOM 1587 N N . GLU A 1 200 ? 27.207 -7.228 -10.573 1.00 86.06 200 GLU A N 1
ATOM 1588 C CA . GLU A 1 200 ? 27.956 -5.976 -10.757 1.00 86.06 200 GLU A CA 1
ATOM 1589 C C . GLU A 1 200 ? 27.054 -4.729 -10.781 1.00 86.06 200 GLU A C 1
ATOM 1591 O O . GLU A 1 200 ? 27.399 -3.710 -10.177 1.00 86.06 200 GLU A O 1
ATOM 1596 N N . LEU A 1 201 ? 25.880 -4.798 -11.422 1.00 86.06 201 LEU A N 1
ATOM 1597 C CA . LEU A 1 201 ? 24.889 -3.715 -11.414 1.00 86.06 201 LEU A CA 1
ATOM 1598 C C . LEU A 1 201 ? 24.344 -3.441 -10.003 1.00 86.06 201 LEU A C 1
ATOM 1600 O O . LEU A 1 201 ? 24.187 -2.275 -9.626 1.00 86.06 201 LEU A O 1
ATOM 1604 N N . LEU A 1 202 ? 24.082 -4.494 -9.223 1.00 83.19 202 LEU A N 1
ATOM 1605 C CA . LEU A 1 202 ? 23.566 -4.405 -7.853 1.00 83.19 202 LEU A CA 1
ATOM 1606 C C . LEU A 1 202 ? 24.612 -3.838 -6.886 1.00 83.19 202 LEU A C 1
ATOM 1608 O O . LEU A 1 202 ? 24.330 -2.898 -6.139 1.00 83.19 202 LEU A O 1
ATOM 1612 N N . SER A 1 203 ? 25.833 -4.371 -6.936 1.00 76.69 203 SER A N 1
ATOM 1613 C CA . SER A 1 203 ? 26.946 -3.987 -6.055 1.00 76.69 203 SER A CA 1
ATOM 1614 C C . SER A 1 203 ? 27.645 -2.691 -6.476 1.00 76.69 203 SER A C 1
ATOM 1616 O O . SER A 1 203 ? 28.468 -2.154 -5.735 1.00 76.69 203 SER A O 1
ATOM 1618 N N . ARG A 1 204 ? 27.368 -2.180 -7.686 1.00 69.25 204 ARG A N 1
ATOM 1619 C CA . ARG A 1 204 ? 28.167 -1.128 -8.346 1.00 69.25 204 ARG A CA 1
ATOM 1620 C C . ARG A 1 204 ? 29.667 -1.469 -8.395 1.00 69.25 204 ARG A C 1
ATOM 1622 O O . ARG A 1 204 ? 30.499 -0.561 -8.382 1.00 69.25 204 ARG A O 1
ATOM 1629 N N . GLY A 1 205 ? 30.005 -2.760 -8.416 1.00 61.56 205 GLY A N 1
ATOM 1630 C CA . GLY A 1 205 ? 31.378 -3.272 -8.392 1.00 61.56 205 GLY A CA 1
ATOM 1631 C C . GLY A 1 205 ? 32.030 -3.354 -7.004 1.00 61.56 205 GLY A C 1
ATOM 1632 O O . GLY A 1 205 ? 33.213 -3.671 -6.919 1.00 61.56 205 GLY A O 1
ATOM 1633 N N . LEU A 1 206 ? 31.297 -3.078 -5.919 1.00 59.03 206 LEU A N 1
ATOM 1634 C CA . LEU A 1 206 ? 31.757 -3.223 -4.532 1.00 59.03 206 LEU A CA 1
ATOM 1635 C C . LEU A 1 206 ? 31.168 -4.527 -3.964 1.00 59.03 206 LEU A C 1
ATOM 1637 O O . LEU A 1 206 ? 30.131 -4.512 -3.309 1.00 59.03 206 LEU A O 1
ATOM 1641 N N . GLY A 1 207 ? 31.766 -5.661 -4.336 1.00 55.41 207 GLY A N 1
ATOM 1642 C CA . GLY A 1 207 ? 31.225 -7.010 -4.122 1.00 55.41 207 GLY A CA 1
ATOM 1643 C C . GLY A 1 207 ? 31.229 -7.493 -2.669 1.00 55.41 207 GLY A C 1
ATOM 1644 O O . GLY A 1 207 ? 32.100 -8.268 -2.290 1.00 55.41 207 GLY A O 1
ATOM 1645 N N . ASP A 1 208 ? 30.244 -7.063 -1.884 1.00 67.94 208 ASP A N 1
ATOM 1646 C CA . ASP A 1 208 ? 29.886 -7.666 -0.594 1.00 67.94 208 ASP A CA 1
ATOM 1647 C C . ASP A 1 208 ? 28.566 -8.451 -0.743 1.00 67.94 208 ASP A C 1
ATOM 1649 O O . ASP A 1 208 ? 27.560 -7.888 -1.188 1.00 67.94 208 ASP A O 1
ATOM 1653 N N . GLU A 1 209 ? 28.566 -9.743 -0.396 1.00 63.62 209 GLU A N 1
ATOM 1654 C CA . GLU A 1 209 ? 27.428 -10.665 -0.573 1.00 63.62 209 GLU A CA 1
ATOM 1655 C C . GLU A 1 209 ? 26.166 -10.171 0.157 1.00 63.62 209 GLU A C 1
ATOM 1657 O O . GLU A 1 209 ? 25.065 -10.220 -0.398 1.00 63.62 209 GLU A O 1
ATOM 1662 N N . GLY A 1 210 ? 26.323 -9.591 1.355 1.00 68.19 210 GLY A N 1
ATOM 1663 C CA . GLY A 1 210 ? 25.201 -9.028 2.113 1.00 68.19 210 GLY A CA 1
ATOM 1664 C C . GLY A 1 210 ? 24.566 -7.805 1.437 1.00 68.19 210 GLY A C 1
ATOM 1665 O O . GLY A 1 210 ? 23.355 -7.590 1.528 1.00 68.19 210 GLY A O 1
ATOM 1666 N N . MET A 1 211 ? 25.361 -7.017 0.704 1.00 71.56 211 MET A N 1
ATOM 1667 C CA . MET A 1 211 ? 24.866 -5.872 -0.066 1.00 71.56 211 MET A CA 1
ATOM 1668 C C . MET A 1 211 ? 24.086 -6.326 -1.305 1.00 71.56 211 MET A C 1
ATOM 1670 O O . MET A 1 211 ? 23.093 -5.697 -1.676 1.00 71.56 211 MET A O 1
ATOM 1674 N N . GLU A 1 212 ? 24.519 -7.408 -1.953 1.00 75.00 212 GLU A N 1
ATOM 1675 C CA . GLU A 1 212 ? 23.861 -7.943 -3.144 1.00 75.00 212 GLU A CA 1
ATOM 1676 C C . GLU A 1 212 ? 22.457 -8.475 -2.833 1.00 75.00 212 GLU A C 1
ATOM 1678 O O . GLU A 1 212 ? 21.509 -8.178 -3.568 1.00 75.00 212 GLU A O 1
ATOM 1683 N N . GLU A 1 213 ? 22.296 -9.217 -1.735 1.00 75.50 213 GLU A N 1
ATOM 1684 C CA . GLU A 1 213 ? 20.990 -9.715 -1.293 1.00 75.50 213 GLU A CA 1
ATOM 1685 C C . GLU A 1 213 ? 20.029 -8.557 -0.991 1.00 75.50 213 GLU A C 1
ATOM 1687 O O . GLU A 1 213 ? 18.933 -8.494 -1.556 1.00 75.50 213 GLU A O 1
ATOM 1692 N N . GLN A 1 214 ? 20.487 -7.566 -0.219 1.00 75.06 214 GLN A N 1
ATOM 1693 C CA . GLN A 1 214 ? 19.698 -6.378 0.110 1.00 75.06 214 GLN A CA 1
ATOM 1694 C C . GLN A 1 214 ? 19.264 -5.601 -1.145 1.00 75.06 214 GLN A C 1
ATOM 1696 O O . GLN A 1 214 ? 18.109 -5.193 -1.276 1.00 75.06 214 GLN A O 1
ATOM 1701 N N . ARG A 1 215 ? 20.180 -5.391 -2.098 1.00 80.19 215 ARG A N 1
ATOM 1702 C CA . ARG A 1 215 ? 19.874 -4.696 -3.359 1.00 80.19 215 ARG A CA 1
ATOM 1703 C C . ARG A 1 215 ? 18.918 -5.488 -4.238 1.00 80.19 215 ARG A C 1
ATOM 1705 O O . ARG A 1 215 ? 18.095 -4.889 -4.927 1.00 80.19 215 ARG A O 1
ATOM 1712 N N . THR A 1 216 ? 19.010 -6.815 -4.205 1.00 82.44 216 THR A N 1
ATOM 1713 C CA . THR A 1 216 ? 18.071 -7.694 -4.908 1.00 82.44 216 THR A CA 1
ATOM 1714 C C . THR A 1 216 ? 16.665 -7.519 -4.352 1.00 82.44 216 THR A C 1
ATOM 1716 O O . THR A 1 216 ? 15.723 -7.349 -5.126 1.00 82.44 216 THR A O 1
ATOM 1719 N N . GLU A 1 217 ? 16.517 -7.513 -3.027 1.00 79.06 217 GLU A N 1
ATOM 1720 C CA . GLU A 1 217 ? 15.232 -7.291 -2.368 1.00 79.06 217 GLU A CA 1
ATOM 1721 C C . GLU A 1 217 ? 14.651 -5.913 -2.725 1.00 79.06 217 GLU A C 1
ATOM 1723 O O . GLU A 1 217 ? 13.510 -5.820 -3.182 1.00 79.06 217 GLU A O 1
ATOM 1728 N N . GLU A 1 218 ? 15.466 -4.856 -2.623 1.00 80.19 218 GLU A N 1
ATOM 1729 C CA . GLU A 1 218 ? 15.079 -3.484 -2.970 1.00 80.19 218 GLU A CA 1
ATOM 1730 C C . GLU A 1 218 ? 14.603 -3.380 -4.428 1.00 80.19 218 GLU A C 1
ATOM 1732 O O . GLU A 1 218 ? 13.543 -2.817 -4.713 1.00 80.19 218 GLU A O 1
ATOM 1737 N N . TRP A 1 219 ? 15.369 -3.926 -5.375 1.00 87.06 219 TRP A N 1
ATOM 1738 C CA . TRP A 1 219 ? 15.024 -3.849 -6.792 1.00 87.06 219 TRP A CA 1
ATOM 1739 C C . TRP A 1 219 ? 13.826 -4.731 -7.146 1.00 87.06 219 TRP A C 1
ATOM 1741 O O . TRP A 1 219 ? 13.033 -4.342 -8.003 1.00 87.06 219 TRP A O 1
ATOM 1751 N N . THR A 1 220 ? 13.652 -5.872 -6.479 1.00 84.19 220 THR A N 1
ATOM 1752 C CA . THR A 1 220 ? 12.453 -6.710 -6.634 1.00 84.19 220 THR A CA 1
ATOM 1753 C C . THR A 1 220 ? 11.213 -5.949 -6.167 1.00 84.19 220 THR A C 1
ATOM 1755 O O . THR A 1 220 ? 10.234 -5.864 -6.905 1.00 84.19 220 THR A O 1
ATOM 1758 N N . SER A 1 221 ? 11.283 -5.295 -5.003 1.00 81.88 221 SER A N 1
ATOM 1759 C CA . SER A 1 221 ? 10.203 -4.438 -4.498 1.00 81.88 221 SER A CA 1
ATOM 1760 C C . SER A 1 221 ? 9.883 -3.295 -5.471 1.00 81.88 221 SER A C 1
ATOM 1762 O O . SER A 1 221 ? 8.724 -3.070 -5.820 1.00 81.88 221 SER A O 1
ATOM 1764 N N . GLN A 1 222 ? 10.905 -2.629 -6.021 1.00 86.81 222 GLN A N 1
ATOM 1765 C CA . GLN A 1 222 ? 10.717 -1.588 -7.040 1.00 86.81 222 GLN A CA 1
ATOM 1766 C C . GLN A 1 222 ? 10.047 -2.123 -8.310 1.00 86.81 222 GLN A C 1
ATOM 1768 O O . GLN A 1 222 ? 9.137 -1.481 -8.829 1.00 86.81 222 GLN A O 1
ATOM 1773 N N . LEU A 1 223 ? 10.456 -3.296 -8.803 1.00 88.69 223 LEU A N 1
ATOM 1774 C CA . LEU A 1 223 ? 9.839 -3.950 -9.958 1.00 88.69 223 LEU A CA 1
ATOM 1775 C C . LEU A 1 223 ? 8.344 -4.217 -9.715 1.00 88.69 223 LEU A C 1
ATOM 1777 O O . LEU A 1 223 ? 7.518 -3.890 -10.572 1.00 88.69 223 LEU A O 1
ATOM 1781 N N . GLN A 1 224 ? 7.982 -4.750 -8.545 1.00 86.19 224 GLN A N 1
ATOM 1782 C CA . GLN A 1 224 ? 6.589 -5.019 -8.180 1.00 86.19 224 GLN A CA 1
ATOM 1783 C C . GLN A 1 224 ? 5.785 -3.713 -8.037 1.00 86.19 224 GLN A C 1
ATOM 1785 O O . GLN A 1 224 ? 4.734 -3.562 -8.660 1.00 86.19 224 GLN A O 1
ATOM 1790 N N . CYS A 1 225 ? 6.297 -2.725 -7.296 1.00 87.38 225 CYS A N 1
ATOM 1791 C CA . CYS A 1 225 ? 5.638 -1.431 -7.093 1.00 87.38 225 CYS A CA 1
ATOM 1792 C C . CYS A 1 225 ? 5.447 -0.652 -8.401 1.00 87.38 225 CYS A C 1
ATOM 1794 O O . CYS A 1 225 ? 4.375 -0.095 -8.640 1.00 87.38 225 CYS A O 1
ATOM 1796 N N . TRP A 1 226 ? 6.450 -0.628 -9.284 1.00 92.31 226 TRP A N 1
ATOM 1797 C CA . TRP A 1 226 ? 6.332 0.021 -10.593 1.00 92.31 226 TRP A CA 1
ATOM 1798 C C . TRP A 1 226 ? 5.384 -0.733 -11.530 1.00 92.31 226 TRP A C 1
ATOM 1800 O O . TRP A 1 226 ? 4.674 -0.093 -12.304 1.00 92.31 226 TRP A O 1
ATOM 1810 N N . SER A 1 227 ? 5.291 -2.060 -11.411 1.00 94.00 227 SER A N 1
ATOM 1811 C CA . SER A 1 227 ? 4.274 -2.850 -12.118 1.00 94.00 227 SER A CA 1
ATOM 1812 C C . SER A 1 227 ? 2.861 -2.494 -11.658 1.00 94.00 227 SER A C 1
ATOM 1814 O O . SER A 1 227 ? 1.990 -2.253 -12.491 1.00 94.00 227 SER A O 1
ATOM 1816 N N . ILE A 1 228 ? 2.636 -2.360 -10.347 1.00 92.25 228 ILE A N 1
ATOM 1817 C CA . ILE A 1 228 ? 1.355 -1.885 -9.803 1.00 92.25 228 ILE A CA 1
ATOM 1818 C C . ILE A 1 228 ? 1.064 -0.455 -10.271 1.00 92.25 228 ILE A C 1
ATOM 1820 O O . ILE A 1 228 ? -0.066 -0.148 -10.639 1.00 92.25 228 ILE A O 1
ATOM 1824 N N . GLN A 1 229 ? 2.071 0.420 -10.314 1.00 92.69 229 GLN A N 1
ATOM 1825 C CA . GLN A 1 229 ? 1.893 1.788 -10.797 1.00 92.69 229 GLN A CA 1
ATOM 1826 C C . GLN A 1 229 ? 1.516 1.846 -12.286 1.00 92.69 229 GLN A C 1
ATOM 1828 O O . GLN A 1 229 ? 0.707 2.685 -12.684 1.00 92.69 229 GLN A O 1
ATOM 1833 N N . LEU A 1 230 ? 2.048 0.943 -13.111 1.00 96.38 230 LEU A N 1
ATOM 1834 C CA . LEU A 1 230 ? 1.614 0.809 -14.499 1.00 96.38 230 LEU A CA 1
ATOM 1835 C C . LEU A 1 230 ? 0.148 0.349 -14.569 1.00 96.38 230 LEU A C 1
ATOM 1837 O O . LEU A 1 230 ? -0.645 0.967 -15.276 1.00 96.38 230 LEU A O 1
ATOM 1841 N N . LEU A 1 231 ? -0.253 -0.640 -13.763 1.00 96.81 231 LEU A N 1
ATOM 1842 C CA . LEU A 1 231 ? -1.656 -1.069 -13.651 1.00 96.81 231 LEU A CA 1
ATOM 1843 C C . LEU A 1 231 ? -2.580 0.057 -13.154 1.00 96.81 231 LEU A C 1
ATOM 1845 O O . LEU A 1 231 ? -3.698 0.189 -13.653 1.00 96.81 231 LEU A O 1
ATOM 1849 N N . ASN A 1 232 ? -2.111 0.916 -12.239 1.00 95.38 232 ASN A N 1
ATOM 1850 C CA . ASN A 1 232 ? -2.832 2.116 -11.802 1.00 95.38 232 ASN A CA 1
ATOM 1851 C C . ASN A 1 232 ? -3.157 3.039 -12.977 1.00 95.38 232 ASN A C 1
ATOM 1853 O O . ASN A 1 232 ? -4.272 3.558 -13.044 1.00 95.38 232 ASN A O 1
ATOM 1857 N N . CYS A 1 233 ? -2.220 3.225 -13.914 1.00 95.88 233 CYS A N 1
ATOM 1858 C CA . CYS A 1 233 ? -2.446 4.056 -15.096 1.00 95.88 233 CYS A CA 1
ATOM 1859 C C . CYS A 1 233 ? -3.626 3.511 -15.917 1.00 95.88 233 CYS A C 1
ATOM 1861 O O . CYS A 1 233 ? -4.575 4.251 -16.174 1.00 95.88 233 CYS A O 1
ATOM 1863 N N . PHE A 1 234 ? -3.645 2.208 -16.216 1.00 97.44 234 PHE A N 1
ATOM 1864 C CA . PHE A 1 234 ? -4.757 1.563 -16.931 1.00 97.44 234 PHE A CA 1
ATOM 1865 C C . PHE A 1 234 ? -6.081 1.642 -16.158 1.00 97.44 234 PHE A C 1
ATOM 1867 O O . PHE A 1 234 ? -7.086 2.125 -16.688 1.00 97.44 234 PHE A O 1
ATOM 1874 N N . ALA A 1 235 ? -6.086 1.246 -14.883 1.00 96.44 235 ALA A N 1
ATOM 1875 C CA . ALA A 1 235 ? -7.298 1.233 -14.068 1.00 96.44 235 ALA A CA 1
ATOM 1876 C C . ALA A 1 235 ? -7.894 2.643 -13.888 1.00 96.44 235 ALA A C 1
ATOM 1878 O O . ALA A 1 235 ? -9.113 2.814 -13.936 1.00 96.44 235 ALA A O 1
ATOM 1879 N N . SER A 1 236 ? -7.051 3.676 -13.750 1.00 95.00 236 SER A N 1
ATOM 1880 C CA . SER A 1 236 ? -7.499 5.073 -13.639 1.00 95.00 236 SER A CA 1
ATOM 1881 C C . SER A 1 236 ? -8.228 5.564 -14.896 1.00 95.00 236 SER A C 1
ATOM 1883 O O . SER A 1 236 ? -9.142 6.384 -14.801 1.00 95.00 236 SER A O 1
ATOM 1885 N N . LYS A 1 237 ? -7.887 5.002 -16.063 1.00 95.38 237 LYS A N 1
ATOM 1886 C CA . LYS A 1 237 ? -8.538 5.241 -17.358 1.00 95.38 237 LYS A CA 1
ATOM 1887 C C . LYS A 1 237 ? -9.704 4.285 -17.635 1.00 95.38 237 LYS A C 1
ATOM 1889 O O . LYS A 1 237 ? -10.190 4.236 -18.758 1.00 95.38 237 LYS A O 1
ATOM 1894 N N . GLN A 1 238 ? -10.171 3.545 -16.623 1.00 95.06 238 GLN A N 1
ATOM 1895 C CA . GLN A 1 238 ? -11.226 2.527 -16.737 1.00 95.06 238 GLN A CA 1
ATOM 1896 C C . GLN A 1 238 ? -10.889 1.401 -17.734 1.00 95.06 238 GLN A C 1
ATOM 1898 O O . GLN A 1 238 ? -11.783 0.789 -18.315 1.00 95.06 238 GLN A O 1
ATOM 1903 N N . ARG A 1 239 ? -9.597 1.115 -17.926 1.00 95.81 239 ARG A N 1
ATOM 1904 C CA . ARG A 1 239 ? -9.084 0.057 -18.807 1.00 95.81 239 ARG A CA 1
ATOM 1905 C C . ARG A 1 239 ? -8.692 -1.170 -17.983 1.00 95.81 239 ARG A C 1
ATOM 1907 O O . ARG A 1 239 ? -8.261 -1.036 -16.838 1.00 95.81 239 ARG A O 1
ATOM 1914 N N . SER A 1 240 ? -8.873 -2.363 -18.551 1.00 96.00 240 SER A N 1
ATOM 1915 C CA . SER A 1 240 ? -8.484 -3.659 -17.965 1.00 96.00 240 SER A CA 1
ATOM 1916 C C . SER A 1 240 ? -8.926 -3.959 -16.521 1.00 96.00 240 SER A C 1
ATOM 1918 O O . SER A 1 240 ? -8.387 -4.866 -15.889 1.00 96.00 240 SER A O 1
ATOM 1920 N N . ILE A 1 241 ? -9.934 -3.264 -15.986 1.00 96.56 241 ILE A N 1
ATOM 1921 C CA . ILE A 1 241 ? -10.408 -3.492 -14.612 1.00 96.56 241 ILE A CA 1
ATOM 1922 C C . ILE A 1 241 ? -10.879 -4.937 -14.433 1.00 96.56 241 ILE A C 1
ATOM 1924 O O . ILE A 1 241 ? -10.469 -5.583 -13.474 1.00 96.56 241 ILE A O 1
ATOM 1928 N N . ASP A 1 242 ? -11.688 -5.456 -15.363 1.00 95.00 242 ASP A N 1
ATOM 1929 C CA . ASP A 1 242 ? -12.203 -6.829 -15.296 1.00 95.00 242 ASP A CA 1
ATOM 1930 C C . ASP A 1 242 ? -11.073 -7.867 -15.304 1.00 95.00 242 ASP A C 1
ATOM 1932 O O . ASP A 1 242 ? -11.127 -8.837 -14.553 1.00 95.00 242 ASP A O 1
ATOM 1936 N N . VAL A 1 243 ? -10.014 -7.628 -16.085 1.00 95.31 243 VAL A N 1
ATOM 1937 C CA . VAL A 1 243 ? -8.826 -8.493 -16.128 1.00 95.31 243 VAL A CA 1
ATOM 1938 C C . VAL A 1 243 ? -8.110 -8.468 -14.779 1.00 95.31 243 VAL A C 1
ATOM 1940 O O . VAL A 1 243 ? -7.886 -9.528 -14.195 1.00 95.31 243 VAL A O 1
ATOM 1943 N N . ILE A 1 244 ? -7.831 -7.275 -14.242 1.00 95.38 244 ILE A N 1
ATOM 1944 C CA . ILE A 1 244 ? -7.119 -7.096 -12.967 1.00 95.38 244 ILE A CA 1
ATOM 1945 C C . ILE A 1 244 ? -7.855 -7.791 -11.818 1.00 95.38 244 ILE A C 1
ATOM 1947 O O . ILE A 1 244 ? -7.234 -8.484 -11.016 1.00 95.38 244 ILE A O 1
ATOM 1951 N N . VAL A 1 245 ? -9.178 -7.629 -11.733 1.00 94.94 245 VAL A N 1
ATOM 1952 C CA . VAL A 1 245 ? -9.961 -8.165 -10.607 1.00 94.94 245 VAL A CA 1
ATOM 1953 C C . VAL A 1 245 ? -10.391 -9.619 -10.781 1.00 94.94 245 VAL A C 1
ATOM 1955 O O . VAL A 1 245 ? -10.893 -10.217 -9.830 1.00 94.94 245 VAL A O 1
ATOM 1958 N N . SER A 1 246 ? -10.211 -10.192 -11.973 1.00 93.75 246 SER A N 1
ATOM 1959 C CA . SER A 1 246 ? -10.498 -11.608 -12.225 1.00 93.75 246 SER A CA 1
ATOM 1960 C C . SER A 1 246 ? -9.444 -12.556 -11.643 1.00 93.75 246 SER A C 1
ATOM 1962 O O . SER A 1 246 ? -9.759 -13.715 -11.374 1.00 93.75 246 SER A O 1
ATOM 1964 N N . ASP A 1 247 ? -8.218 -12.081 -11.399 1.00 91.69 247 ASP A N 1
ATOM 1965 C CA . ASP A 1 247 ? -7.147 -12.890 -10.812 1.00 91.69 247 ASP A CA 1
ATOM 1966 C C . ASP A 1 247 ? -7.141 -12.771 -9.279 1.00 91.69 247 ASP A C 1
ATOM 1968 O O . ASP A 1 247 ? -6.610 -11.822 -8.701 1.00 91.69 247 ASP A O 1
ATOM 1972 N N . GLY A 1 248 ? -7.717 -13.764 -8.596 1.00 88.56 248 GLY A N 1
ATOM 1973 C CA . GLY A 1 248 ? -7.746 -13.805 -7.130 1.00 88.56 248 GLY A CA 1
ATOM 1974 C C . GLY A 1 248 ? -6.354 -13.839 -6.488 1.00 88.56 248 GLY A C 1
ATOM 1975 O O . GLY A 1 248 ? -6.144 -13.209 -5.456 1.00 88.56 248 GLY A O 1
ATOM 1976 N N . ARG A 1 249 ? -5.362 -14.483 -7.125 1.00 86.12 249 ARG A N 1
ATOM 1977 C CA . ARG A 1 249 ? -3.986 -14.500 -6.595 1.00 86.12 249 ARG A CA 1
ATOM 1978 C C . ARG A 1 249 ? -3.370 -13.108 -6.647 1.00 86.12 249 ARG A C 1
ATOM 1980 O O . ARG A 1 249 ? -2.667 -12.724 -5.713 1.00 86.12 249 ARG A O 1
ATOM 1987 N N . PHE A 1 250 ? -3.680 -12.345 -7.700 1.00 89.81 250 PHE A N 1
ATOM 1988 C CA . PHE A 1 250 ? -3.274 -10.946 -7.782 1.00 89.81 250 PHE A CA 1
ATOM 1989 C C . PHE A 1 250 ? -3.847 -10.122 -6.640 1.00 89.81 250 PHE A C 1
ATOM 1991 O O . PHE A 1 250 ? -3.105 -9.387 -5.993 1.00 89.81 250 PHE A O 1
ATOM 1998 N N . LEU A 1 251 ? -5.138 -10.283 -6.351 1.00 89.75 251 LEU A N 1
ATOM 1999 C CA . LEU A 1 251 ? -5.792 -9.565 -5.260 1.00 89.75 251 LEU A CA 1
ATOM 2000 C C . LEU A 1 251 ? -5.195 -9.920 -3.892 1.00 89.75 251 LEU A C 1
ATOM 2002 O O . LEU A 1 251 ? -4.889 -9.008 -3.125 1.00 89.75 251 LEU A O 1
ATOM 2006 N N . THR A 1 252 ? -4.940 -11.202 -3.604 1.00 84.62 252 THR A N 1
ATOM 2007 C CA . THR A 1 252 ? -4.252 -11.611 -2.365 1.00 84.62 252 THR A CA 1
ATOM 2008 C C . THR A 1 252 ? -2.855 -10.992 -2.262 1.00 84.62 252 THR A C 1
ATOM 2010 O O . THR A 1 252 ? -2.484 -10.476 -1.209 1.00 84.62 252 THR A O 1
ATOM 2013 N N . CYS A 1 253 ? -2.074 -10.991 -3.346 1.00 82.38 253 CYS A N 1
ATOM 2014 C CA . CYS A 1 253 ? -0.733 -10.403 -3.343 1.00 82.38 253 CYS A CA 1
ATOM 2015 C C . CYS A 1 253 ? -0.774 -8.878 -3.152 1.00 82.38 253 CYS A C 1
ATOM 2017 O O . CYS A 1 253 ? -0.045 -8.332 -2.323 1.00 82.38 253 CYS A O 1
ATOM 2019 N N . LEU A 1 254 ? -1.696 -8.192 -3.832 1.00 83.69 254 LEU A N 1
ATOM 2020 C CA . LEU A 1 254 ? -1.926 -6.756 -3.677 1.00 83.69 254 LEU A CA 1
ATOM 2021 C C . LEU A 1 254 ? -2.245 -6.393 -2.214 1.00 83.69 254 LEU A C 1
ATOM 2023 O O . LEU A 1 254 ? -1.743 -5.396 -1.695 1.00 83.69 254 LEU A O 1
ATOM 2027 N N . CYS A 1 255 ? -2.997 -7.251 -1.518 1.00 79.56 255 CYS A N 1
ATOM 2028 C CA . CYS A 1 255 ? -3.297 -7.148 -0.087 1.00 79.56 255 CYS A CA 1
ATOM 2029 C C . CYS A 1 255 ? -2.126 -7.435 0.849 1.00 79.56 255 CYS A C 1
ATOM 2031 O O . CYS A 1 255 ? -2.236 -7.159 2.040 1.00 79.56 255 CYS A O 1
ATOM 2033 N N . ASN A 1 256 ? -1.005 -7.945 0.351 1.00 73.25 256 ASN A N 1
ATOM 2034 C CA . ASN A 1 256 ? 0.243 -8.012 1.103 1.00 73.25 256 ASN A CA 1
ATOM 2035 C C . ASN A 1 256 ? 1.131 -6.785 0.840 1.00 73.25 256 ASN A C 1
ATOM 2037 O O . ASN A 1 256 ? 2.062 -6.535 1.606 1.00 73.25 256 ASN A O 1
ATOM 2041 N N . MET A 1 257 ? 0.829 -5.992 -0.191 1.00 69.31 257 MET A N 1
ATOM 2042 C CA . MET A 1 257 ? 1.639 -4.859 -0.651 1.00 69.31 257 MET A CA 1
ATOM 2043 C C . MET A 1 257 ? 1.045 -3.477 -0.325 1.00 69.31 257 MET A C 1
ATOM 2045 O O . MET A 1 257 ? 1.559 -2.463 -0.798 1.00 69.31 257 MET A O 1
ATOM 2049 N N . TRP A 1 258 ? -0.012 -3.392 0.492 1.00 61.47 258 TRP A N 1
ATOM 2050 C CA . TRP A 1 258 ? -0.665 -2.116 0.847 1.00 61.47 258 TRP A CA 1
ATOM 2051 C C . TRP A 1 258 ? 0.201 -1.156 1.669 1.00 61.47 258 TRP A C 1
ATOM 2053 O O . TRP A 1 258 ? -0.140 0.019 1.749 1.00 61.47 258 TRP A O 1
ATOM 2063 N N . GLY A 1 259 ? 1.322 -1.623 2.230 1.00 57.62 259 GLY A N 1
ATOM 2064 C CA . GLY A 1 259 ? 2.347 -0.741 2.797 1.00 57.62 259 GLY A CA 1
ATOM 2065 C C . GLY A 1 259 ? 2.992 0.186 1.757 1.00 57.62 259 GLY A C 1
ATOM 2066 O O . GLY A 1 259 ? 3.620 1.162 2.139 1.00 57.62 259 GLY A O 1
ATOM 2067 N N . SER A 1 260 ? 2.803 -0.085 0.457 1.00 67.75 260 SER A N 1
ATOM 2068 C CA . SER A 1 260 ? 3.212 0.803 -0.633 1.00 67.75 260 SER A CA 1
ATOM 2069 C C . SER A 1 260 ? 2.055 1.713 -1.087 1.00 67.75 260 SER A C 1
ATOM 2071 O O . SER A 1 260 ? 0.928 1.229 -1.275 1.00 67.75 260 SER A O 1
ATOM 2073 N N . PRO A 1 261 ? 2.313 3.003 -1.393 1.00 71.88 261 PRO A N 1
ATOM 2074 C CA . PRO A 1 261 ? 1.317 3.903 -1.982 1.00 71.88 261 PRO A CA 1
ATOM 2075 C C . PRO A 1 261 ? 0.669 3.349 -3.260 1.00 71.88 261 PRO A C 1
ATOM 2077 O O . PRO A 1 261 ? -0.510 3.595 -3.525 1.00 71.88 261 PRO A O 1
ATOM 2080 N N . ALA A 1 262 ? 1.438 2.597 -4.057 1.00 74.69 262 ALA A N 1
ATOM 2081 C CA . ALA A 1 262 ? 0.984 2.025 -5.319 1.00 74.69 262 ALA A CA 1
ATOM 2082 C C . ALA A 1 262 ? -0.098 0.956 -5.102 1.00 74.69 262 ALA A C 1
ATOM 2084 O O . ALA A 1 262 ? -1.128 0.994 -5.779 1.00 74.69 262 ALA A O 1
ATOM 2085 N N . GLY A 1 263 ? 0.110 0.046 -4.140 1.00 84.50 263 GLY A N 1
ATOM 2086 C CA . GLY A 1 263 ? -0.796 -1.068 -3.847 1.00 84.50 263 GLY A CA 1
ATOM 2087 C C . GLY A 1 263 ? -2.171 -0.607 -3.372 1.00 84.50 263 GLY A C 1
ATOM 2088 O O . GLY A 1 263 ? -3.197 -0.926 -3.982 1.00 84.50 263 GLY A O 1
ATOM 2089 N N . ILE A 1 264 ? -2.201 0.214 -2.319 1.00 85.62 264 ILE A N 1
ATOM 2090 C CA . ILE A 1 264 ? -3.462 0.770 -1.812 1.00 85.62 264 ILE A CA 1
ATOM 2091 C C . ILE A 1 264 ? -4.095 1.760 -2.801 1.00 85.62 264 ILE A C 1
ATOM 2093 O O . ILE A 1 264 ? -5.323 1.854 -2.896 1.00 85.62 264 ILE A O 1
ATOM 2097 N N . GLY A 1 265 ? -3.273 2.462 -3.589 1.00 89.25 265 GLY A N 1
ATOM 2098 C CA . GLY A 1 265 ? -3.722 3.283 -4.710 1.00 89.25 265 GLY A CA 1
ATOM 2099 C C . GLY A 1 265 ? -4.564 2.483 -5.704 1.00 89.25 265 GLY A C 1
ATOM 2100 O O . GLY A 1 265 ? -5.673 2.910 -6.036 1.00 89.25 265 GLY A O 1
ATOM 2101 N N . LEU A 1 266 ? -4.095 1.291 -6.090 1.00 92.50 266 LEU A N 1
ATOM 2102 C CA . LEU A 1 266 ? -4.812 0.413 -7.014 1.00 92.50 266 LEU A CA 1
ATOM 2103 C C . LEU A 1 266 ? -6.135 -0.068 -6.431 1.00 92.50 266 LEU A C 1
ATOM 2105 O O . LEU A 1 266 ? -7.172 0.094 -7.072 1.00 92.50 266 LEU A O 1
ATOM 2109 N N . LEU A 1 267 ? -6.137 -0.583 -5.197 1.00 93.25 267 LEU A N 1
ATOM 2110 C CA . LEU A 1 267 ? -7.369 -1.018 -4.520 1.00 93.25 267 LEU A CA 1
ATOM 2111 C C . LEU A 1 267 ? -8.424 0.095 -4.489 1.00 93.25 267 LEU A C 1
ATOM 2113 O O . LEU A 1 267 ? -9.602 -0.141 -4.776 1.00 93.25 267 LEU A O 1
ATOM 2117 N N . ARG A 1 268 ? -7.993 1.327 -4.202 1.00 93.56 268 ARG A N 1
ATOM 2118 C CA . ARG A 1 268 ? -8.874 2.494 -4.171 1.00 93.56 268 ARG A CA 1
ATOM 2119 C C . ARG A 1 268 ? -9.443 2.834 -5.546 1.00 93.56 268 ARG A C 1
ATOM 2121 O O . ARG A 1 268 ? -10.631 3.141 -5.626 1.00 93.56 268 ARG A O 1
ATOM 2128 N N . ILE A 1 269 ? -8.637 2.777 -6.609 1.00 95.12 269 ILE A N 1
ATOM 2129 C CA . ILE A 1 269 ? -9.100 2.990 -7.993 1.00 95.12 269 ILE A CA 1
ATOM 2130 C C . ILE A 1 269 ? -10.102 1.899 -8.387 1.00 95.12 269 ILE A C 1
ATOM 2132 O O . ILE A 1 269 ? -11.184 2.205 -8.888 1.00 95.12 269 ILE A O 1
ATOM 2136 N N . LEU A 1 270 ? -9.801 0.634 -8.092 1.00 96.19 270 LEU A N 1
ATOM 2137 C CA . LEU A 1 270 ? -10.686 -0.492 -8.392 1.00 96.19 270 LEU A CA 1
ATOM 2138 C C . LEU A 1 270 ? -12.054 -0.341 -7.704 1.00 96.19 270 LEU A C 1
ATOM 2140 O O . LEU A 1 270 ? -13.085 -0.557 -8.346 1.00 96.19 270 LEU A O 1
ATOM 2144 N N . CYS A 1 271 ? -12.091 0.136 -6.452 1.00 95.62 271 CYS A N 1
ATOM 2145 C CA . CYS A 1 271 ? -13.332 0.432 -5.719 1.00 95.62 271 CYS A CA 1
ATOM 2146 C C . CYS A 1 271 ? -14.207 1.530 -6.364 1.00 95.62 271 CYS A C 1
ATOM 2148 O O . CYS A 1 271 ? -15.395 1.645 -6.045 1.00 95.62 271 CYS A O 1
ATOM 2150 N N . GLN A 1 272 ? -13.672 2.352 -7.272 1.00 94.75 272 GLN A N 1
ATOM 2151 C CA . GLN A 1 272 ? -14.471 3.361 -7.981 1.00 94.75 272 GLN A CA 1
ATOM 2152 C C . GLN A 1 272 ? -15.364 2.727 -9.057 1.00 94.75 272 GLN A C 1
ATOM 2154 O O . GLN A 1 272 ? -16.464 3.217 -9.322 1.00 94.75 272 GLN A O 1
ATOM 2159 N N . SER A 1 273 ? -14.952 1.587 -9.612 1.00 95.44 273 SER A N 1
ATOM 2160 C CA . SER A 1 273 ? -15.709 0.855 -10.628 1.00 95.44 273 SER A CA 1
ATOM 2161 C C . SER A 1 273 ? -16.719 -0.128 -10.019 1.00 95.44 273 SER A C 1
ATOM 2163 O O . SER A 1 273 ? -16.504 -0.691 -8.945 1.00 95.44 273 SER A O 1
ATOM 2165 N N . LYS A 1 274 ? -17.829 -0.385 -10.723 1.00 94.69 274 LYS A N 1
ATOM 2166 C CA . LYS A 1 274 ? -18.827 -1.385 -10.294 1.00 94.69 274 LYS A CA 1
ATOM 2167 C C . LYS A 1 274 ? -18.257 -2.808 -10.314 1.00 94.69 274 LYS A C 1
ATOM 2169 O O . LYS A 1 274 ? -18.512 -3.578 -9.390 1.00 94.69 274 LYS A O 1
ATOM 2174 N N . ALA A 1 275 ? -17.490 -3.144 -11.353 1.00 94.38 275 ALA A N 1
ATOM 2175 C CA . ALA A 1 275 ? -16.831 -4.442 -11.487 1.00 94.38 275 ALA A CA 1
ATOM 2176 C C . ALA A 1 275 ? -15.835 -4.681 -10.345 1.00 94.38 275 ALA A C 1
ATOM 2178 O O . ALA A 1 275 ? -15.910 -5.705 -9.666 1.00 94.38 275 ALA A O 1
ATOM 2179 N N . GLY A 1 276 ? -14.986 -3.688 -10.062 1.00 95.75 276 GLY A N 1
ATOM 2180 C CA . GLY A 1 276 ? -14.016 -3.765 -8.980 1.00 95.75 276 GLY A CA 1
ATOM 2181 C C . GLY A 1 276 ? -14.670 -3.896 -7.612 1.00 95.75 276 GLY A C 1
ATOM 2182 O O . GLY A 1 276 ? -14.310 -4.807 -6.876 1.00 95.75 276 GLY A O 1
ATOM 2183 N N . ARG A 1 277 ? -15.702 -3.102 -7.283 1.00 96.25 277 ARG A N 1
ATOM 2184 C CA . ARG A 1 277 ? -16.426 -3.292 -6.010 1.00 96.25 277 ARG A CA 1
ATOM 2185 C C . ARG A 1 277 ? -16.982 -4.703 -5.865 1.00 96.25 277 ARG A C 1
ATOM 2187 O O . ARG A 1 277 ? -16.767 -5.324 -4.831 1.00 96.25 277 ARG A O 1
ATOM 2194 N N . LYS A 1 278 ? -17.650 -5.223 -6.901 1.00 95.06 278 LYS A N 1
ATOM 2195 C CA . LYS A 1 278 ? -18.232 -6.575 -6.891 1.00 95.06 278 LYS A CA 1
ATOM 2196 C C . LYS A 1 278 ? -17.179 -7.664 -6.673 1.00 95.06 278 LYS A C 1
ATOM 2198 O O . LYS A 1 278 ? -17.466 -8.646 -5.996 1.00 95.06 278 LYS A O 1
ATOM 2203 N N . ALA A 1 279 ? -16.002 -7.528 -7.278 1.00 94.38 279 ALA A N 1
ATOM 2204 C CA . ALA A 1 279 ? -14.924 -8.499 -7.131 1.00 94.38 279 ALA A CA 1
ATOM 2205 C C . ALA A 1 279 ? -14.251 -8.398 -5.752 1.00 94.38 279 ALA A C 1
ATOM 2207 O O . ALA A 1 279 ? -14.164 -9.394 -5.036 1.00 94.38 279 ALA A O 1
ATOM 2208 N N . LEU A 1 280 ? -13.858 -7.188 -5.342 1.00 95.00 280 LEU A N 1
ATOM 2209 C CA . LEU A 1 280 ? -13.168 -6.941 -4.073 1.00 95.00 280 LEU A CA 1
ATOM 2210 C C . LEU A 1 280 ? -14.039 -7.292 -2.858 1.00 95.00 280 LEU A C 1
ATOM 2212 O O . LEU A 1 280 ? -13.535 -7.861 -1.896 1.00 95.00 280 LEU A O 1
ATOM 2216 N N . SER A 1 281 ? -15.350 -7.031 -2.908 1.00 95.06 281 SER A N 1
ATOM 2217 C CA . SER A 1 281 ? -16.271 -7.333 -1.801 1.00 95.06 281 SER A CA 1
ATOM 2218 C C . SER A 1 281 ? -16.454 -8.825 -1.526 1.00 95.06 281 SER A C 1
ATOM 2220 O O . SER A 1 281 ? -16.933 -9.197 -0.457 1.00 95.06 281 SER A O 1
ATOM 2222 N N . ARG A 1 282 ? -16.141 -9.675 -2.510 1.00 92.12 282 ARG A N 1
ATOM 2223 C CA . ARG A 1 282 ? -16.243 -11.139 -2.420 1.00 92.12 282 ARG A CA 1
ATOM 2224 C C . ARG A 1 282 ? -14.931 -11.780 -1.981 1.00 92.12 282 ARG A C 1
ATOM 2226 O O . ARG A 1 282 ? -14.922 -12.956 -1.627 1.00 92.12 282 ARG A O 1
ATOM 2233 N N . HIS A 1 283 ? -13.836 -11.026 -2.008 1.00 93.06 283 HIS A N 1
ATOM 2234 C CA . HIS A 1 283 ? -12.514 -11.517 -1.665 1.00 93.06 283 HIS A CA 1
ATOM 2235 C C . HIS A 1 283 ? -12.218 -11.250 -0.184 1.00 93.06 283 HIS A C 1
ATOM 2237 O O . HIS A 1 283 ? -11.907 -10.125 0.206 1.00 93.06 283 HIS A O 1
ATOM 2243 N N . LYS A 1 284 ? -12.301 -12.289 0.656 1.00 91.44 284 LYS A N 1
ATOM 2244 C CA . LYS A 1 284 ? -12.172 -12.158 2.121 1.00 91.44 284 LYS A CA 1
ATOM 2245 C C . LYS A 1 284 ? -10.858 -11.500 2.552 1.00 91.44 284 LYS A C 1
ATOM 2247 O O . LYS A 1 284 ? -10.892 -10.585 3.369 1.00 91.44 284 LYS A O 1
ATOM 2252 N N . ASP A 1 285 ? -9.738 -11.887 1.939 1.00 89.00 285 ASP A N 1
ATOM 2253 C CA . ASP A 1 285 ? -8.423 -11.305 2.253 1.00 89.00 285 ASP A CA 1
ATOM 2254 C C . ASP A 1 285 ? -8.366 -9.800 1.968 1.00 89.00 285 ASP A C 1
ATOM 2256 O O . ASP A 1 285 ? -7.716 -9.059 2.701 1.00 89.00 285 ASP A O 1
ATOM 2260 N N . VAL A 1 286 ? -9.092 -9.329 0.944 1.00 92.00 286 VAL A N 1
ATOM 2261 C CA . VAL A 1 286 ? -9.169 -7.900 0.620 1.00 92.00 286 VAL A CA 1
ATOM 2262 C C . VAL A 1 286 ? -9.917 -7.159 1.709 1.00 92.00 286 VAL A C 1
ATOM 2264 O O . VAL A 1 286 ? -9.420 -6.153 2.209 1.00 92.00 286 VAL A O 1
ATOM 2267 N N . VAL A 1 287 ? -11.088 -7.656 2.110 1.00 94.50 287 VAL A N 1
ATOM 2268 C CA . VAL A 1 287 ? -11.870 -7.029 3.182 1.00 94.50 287 VAL A CA 1
ATOM 2269 C C . VAL A 1 287 ? -11.064 -7.012 4.482 1.00 94.50 287 VAL A C 1
ATOM 2271 O O . VAL A 1 287 ? -10.958 -5.957 5.102 1.00 94.50 287 VAL A O 1
ATOM 2274 N N . LEU A 1 288 ? -10.419 -8.123 4.850 1.00 92.62 288 LEU A N 1
ATOM 2275 C CA . LEU A 1 288 ? -9.581 -8.214 6.049 1.00 92.62 288 LEU A CA 1
ATOM 2276 C C . LEU A 1 288 ? -8.376 -7.259 5.999 1.00 92.62 288 LEU A C 1
ATOM 2278 O O . LEU A 1 288 ? -8.123 -6.537 6.962 1.00 92.62 288 LEU A O 1
ATOM 2282 N N . SER A 1 289 ? -7.669 -7.202 4.868 1.00 90.81 289 SER A N 1
ATOM 2283 C CA . SER A 1 289 ? -6.539 -6.289 4.653 1.00 90.81 289 SER A CA 1
ATOM 2284 C C . SER A 1 289 ? -6.974 -4.823 4.769 1.00 90.81 289 SER A C 1
ATOM 2286 O O . SER A 1 289 ? -6.345 -4.041 5.481 1.00 90.81 289 SER A O 1
ATOM 2288 N N . LEU A 1 290 ? -8.118 -4.456 4.176 1.00 94.38 290 LEU A N 1
ATOM 2289 C CA . LEU A 1 290 ? -8.702 -3.121 4.323 1.00 94.38 290 LEU A CA 1
ATOM 2290 C C . LEU A 1 290 ? -9.116 -2.818 5.771 1.00 94.38 290 LEU A C 1
ATOM 2292 O O . LEU A 1 290 ? -8.978 -1.676 6.210 1.00 94.38 290 LEU A O 1
ATOM 2296 N N . CYS A 1 291 ? -9.584 -3.815 6.528 1.00 95.25 291 CYS A N 1
ATOM 2297 C CA . CYS A 1 291 ? -9.896 -3.670 7.951 1.00 95.25 291 CYS A CA 1
ATOM 2298 C C . CYS A 1 291 ? -8.637 -3.400 8.783 1.00 95.25 291 CYS A C 1
ATOM 2300 O O . CYS A 1 291 ? -8.634 -2.482 9.607 1.00 95.25 291 CYS A O 1
ATOM 2302 N N . ASN A 1 292 ? -7.555 -4.144 8.550 1.00 92.44 292 ASN A N 1
ATOM 2303 C CA . ASN A 1 292 ? -6.269 -3.907 9.208 1.00 92.44 292 ASN A CA 1
ATOM 2304 C C . ASN A 1 292 ? -5.709 -2.528 8.858 1.00 92.44 292 ASN A C 1
ATOM 2306 O O . ASN A 1 292 ? -5.399 -1.753 9.762 1.00 92.44 292 ASN A O 1
ATOM 2310 N N . LEU A 1 293 ? -5.700 -2.170 7.573 1.00 91.81 293 LEU A N 1
ATOM 2311 C CA . LEU A 1 293 ? -5.263 -0.854 7.124 1.00 91.81 293 LEU A CA 1
ATOM 2312 C C . LEU A 1 293 ? -6.137 0.275 7.694 1.00 91.81 293 LEU A C 1
ATOM 2314 O O . LEU A 1 293 ? -5.620 1.309 8.092 1.00 91.81 293 LEU A O 1
ATOM 2318 N N . SER A 1 294 ? -7.457 0.103 7.804 1.00 95.12 294 SER A N 1
ATOM 2319 C CA . SER A 1 294 ? -8.327 1.130 8.410 1.00 95.12 294 SER A CA 1
ATOM 2320 C C . SER A 1 294 ? -7.979 1.426 9.876 1.00 95.12 294 SER A C 1
ATOM 2322 O O . SER A 1 294 ? -8.266 2.514 10.384 1.00 95.12 294 SER A O 1
ATOM 2324 N N . ARG A 1 295 ? -7.330 0.470 10.550 1.00 95.25 295 ARG A N 1
ATOM 2325 C CA . ARG A 1 295 ? -6.819 0.594 11.916 1.00 95.25 295 ARG A CA 1
ATOM 2326 C C . ARG A 1 295 ? -5.324 0.922 11.960 1.00 95.25 295 ARG A C 1
ATOM 2328 O O . ARG A 1 295 ? -4.805 1.029 13.068 1.00 95.25 295 ARG A O 1
ATOM 2335 N N . SER A 1 296 ? -4.631 1.099 10.832 1.00 90.75 296 SER A N 1
ATOM 2336 C CA . SER A 1 296 ? -3.216 1.487 10.825 1.00 90.75 296 SER A CA 1
ATOM 2337 C C . SER A 1 296 ? -3.022 2.874 11.450 1.00 90.75 296 SER A C 1
ATOM 2339 O O . SER A 1 296 ? -3.965 3.653 11.609 1.00 90.75 296 SER A O 1
ATOM 2341 N N . SER A 1 297 ? -1.788 3.179 11.844 1.00 85.81 297 SER A N 1
ATOM 2342 C CA . SER A 1 297 ? -1.406 4.512 12.328 1.00 85.81 297 SER A CA 1
ATOM 2343 C C . SER A 1 297 ? -0.585 5.320 11.325 1.00 85.81 297 SER A C 1
ATOM 2345 O O . SER A 1 297 ? -0.085 6.384 11.680 1.00 85.81 297 SER A O 1
ATOM 2347 N N . ASP A 1 298 ? -0.471 4.832 10.092 1.00 82.75 298 ASP A N 1
ATOM 2348 C CA . ASP A 1 298 ? 0.225 5.494 8.992 1.00 82.75 298 ASP A CA 1
ATOM 2349 C C . ASP A 1 298 ? -0.693 6.436 8.193 1.00 82.75 298 ASP A C 1
ATOM 2351 O O . ASP A 1 298 ? -1.898 6.567 8.439 1.00 82.75 298 ASP A O 1
ATOM 2355 N N . ASP A 1 299 ? -0.105 7.095 7.196 1.00 81.00 299 ASP A N 1
ATOM 2356 C CA . ASP A 1 299 ? -0.812 8.018 6.313 1.00 81.00 299 ASP A CA 1
ATOM 2357 C C . ASP A 1 299 ? -1.809 7.315 5.377 1.00 81.00 299 ASP A C 1
ATOM 2359 O O . ASP A 1 299 ? -2.657 7.982 4.781 1.00 81.00 299 ASP A O 1
ATOM 2363 N N . PHE A 1 300 ? -1.768 5.985 5.250 1.00 85.81 300 PHE A N 1
ATOM 2364 C CA . PHE A 1 300 ? -2.672 5.225 4.388 1.00 85.81 300 PHE A CA 1
ATOM 2365 C C . PHE A 1 300 ? -3.971 4.824 5.090 1.00 85.81 300 PHE A C 1
ATOM 2367 O O . PHE A 1 300 ? -4.907 4.393 4.410 1.00 85.81 300 PHE A O 1
ATOM 2374 N N . GLN A 1 301 ? -4.089 5.027 6.409 1.00 92.62 301 GLN A N 1
ATOM 2375 C CA . GLN A 1 301 ? -5.280 4.680 7.193 1.00 92.62 301 GLN A CA 1
ATOM 2376 C C . GLN A 1 301 ? -6.582 5.164 6.528 1.00 92.62 301 GLN A C 1
ATOM 2378 O O . GLN A 1 301 ? -7.565 4.427 6.396 1.00 92.62 301 GLN A O 1
ATOM 2383 N N . TYR A 1 302 ? -6.592 6.410 6.038 1.00 91.88 302 TYR A N 1
ATOM 2384 C CA . TYR A 1 302 ? -7.777 6.982 5.397 1.00 91.88 302 TYR A CA 1
ATOM 2385 C C . TYR A 1 302 ? -8.135 6.287 4.079 1.00 91.88 302 TYR A C 1
ATOM 2387 O O . TYR A 1 302 ? -9.301 6.309 3.692 1.00 91.88 302 TYR A O 1
ATOM 2395 N N . MET A 1 303 ? -7.162 5.718 3.362 1.00 92.31 303 MET A N 1
ATOM 2396 C CA . MET A 1 303 ? -7.407 5.016 2.103 1.00 92.31 303 MET A CA 1
ATOM 2397 C C . MET A 1 303 ? -8.110 3.686 2.366 1.00 92.31 303 MET A C 1
ATOM 2399 O O . MET A 1 303 ? -9.053 3.365 1.645 1.00 92.31 303 MET A O 1
ATOM 2403 N N . GLY A 1 304 ? -7.725 2.970 3.431 1.00 94.00 304 GLY A N 1
ATOM 2404 C CA . GLY A 1 304 ? -8.441 1.779 3.898 1.00 94.00 304 GLY A CA 1
ATOM 2405 C C . GLY A 1 304 ? -9.889 2.098 4.274 1.00 94.00 304 GLY A C 1
ATOM 2406 O O . GLY A 1 304 ? -10.817 1.455 3.779 1.00 94.00 304 GLY A O 1
ATOM 2407 N N . ILE A 1 305 ? -10.091 3.166 5.058 1.00 96.00 305 ILE A N 1
ATOM 2408 C CA . ILE A 1 305 ? -11.431 3.668 5.407 1.00 96.00 305 ILE A CA 1
ATOM 2409 C C . ILE A 1 305 ? -12.221 4.033 4.139 1.00 96.00 305 ILE A C 1
ATOM 2411 O O . ILE A 1 305 ? -13.348 3.576 3.972 1.00 96.00 305 ILE A O 1
ATOM 2415 N N . ASP A 1 306 ? -11.648 4.820 3.222 1.00 94.94 306 ASP A N 1
ATOM 2416 C CA . ASP A 1 306 ? -12.307 5.227 1.973 1.00 94.94 306 ASP A CA 1
ATOM 2417 C C . ASP A 1 306 ? -12.757 4.005 1.149 1.00 94.94 306 ASP A C 1
ATOM 2419 O O . ASP A 1 306 ? -13.884 3.998 0.651 1.00 94.94 306 ASP A O 1
ATOM 2423 N N . CYS A 1 307 ? -11.918 2.970 1.023 1.00 96.19 307 CYS A N 1
ATOM 2424 C CA . CYS A 1 307 ? -12.263 1.746 0.294 1.00 96.19 307 CYS A CA 1
ATOM 2425 C C . CYS A 1 307 ? -13.442 1.012 0.945 1.00 96.19 307 CYS A C 1
ATOM 2427 O O . CYS A 1 307 ? -14.423 0.718 0.262 1.00 96.19 307 CYS A O 1
ATOM 2429 N N . LEU A 1 308 ? -13.402 0.787 2.265 1.00 97.38 308 LEU A N 1
ATOM 2430 C CA . LEU A 1 308 ? -14.513 0.161 2.995 1.00 97.38 308 LEU A CA 1
ATOM 2431 C C . LEU A 1 308 ? -15.811 0.966 2.847 1.00 97.38 308 LEU A C 1
ATOM 2433 O O . LEU A 1 308 ? -16.874 0.395 2.612 1.00 97.38 308 LEU A O 1
ATOM 2437 N N . LEU A 1 309 ? -15.740 2.299 2.904 1.00 97.06 309 LEU A N 1
ATOM 2438 C CA . LEU A 1 309 ? -16.910 3.156 2.706 1.00 97.06 309 LEU A CA 1
ATOM 2439 C C . LEU A 1 309 ? -17.460 3.085 1.275 1.00 97.06 309 LEU A C 1
ATOM 2441 O O . LEU A 1 309 ? -18.678 3.126 1.104 1.00 97.06 309 LEU A O 1
ATOM 2445 N N . LEU A 1 310 ? -16.607 2.987 0.251 1.00 96.81 310 LEU A N 1
ATOM 2446 C CA . LEU A 1 310 ? -17.047 2.794 -1.137 1.00 96.81 310 LEU A CA 1
ATOM 2447 C C . LEU A 1 310 ? -17.771 1.455 -1.312 1.00 96.81 310 LEU A C 1
ATOM 2449 O O . LEU A 1 310 ? -18.812 1.410 -1.967 1.00 96.81 310 LEU A O 1
ATOM 2453 N N . LEU A 1 311 ? -17.256 0.393 -0.691 1.00 96.88 311 LEU A N 1
ATOM 2454 C CA . LEU A 1 311 ? -17.855 -0.940 -0.721 1.00 96.88 311 LEU A CA 1
ATOM 2455 C C . LEU A 1 311 ? -19.179 -1.010 0.062 1.00 96.88 311 LEU A C 1
ATOM 2457 O O . LEU A 1 311 ? -20.145 -1.596 -0.415 1.00 96.88 311 LEU A O 1
ATOM 2461 N N . LEU A 1 312 ? -19.269 -0.371 1.231 1.00 95.56 312 LEU A N 1
ATOM 2462 C CA . LEU A 1 312 ? -20.486 -0.367 2.056 1.00 95.56 312 LEU A CA 1
ATOM 2463 C C . LEU A 1 312 ? -21.624 0.484 1.481 1.00 95.56 312 LEU A C 1
ATOM 2465 O O . LEU A 1 312 ? -22.789 0.255 1.814 1.00 95.56 312 LEU A O 1
ATOM 2469 N N . ARG A 1 313 ? -21.302 1.499 0.671 1.00 94.12 313 ARG A N 1
ATOM 2470 C CA . ARG A 1 313 ? -22.297 2.373 0.027 1.00 94.12 313 ARG A CA 1
ATOM 2471 C C . ARG A 1 313 ? -22.941 1.739 -1.203 1.00 94.12 313 ARG A C 1
ATOM 2473 O O . ARG A 1 313 ? -24.017 2.180 -1.602 1.00 94.12 313 ARG A O 1
ATOM 2480 N N . ASP A 1 314 ? -22.304 0.744 -1.815 1.00 94.12 314 ASP A N 1
ATOM 2481 C CA . ASP A 1 314 ? -22.894 -0.000 -2.925 1.00 94.12 314 ASP A CA 1
ATOM 2482 C C . ASP A 1 314 ? -23.771 -1.132 -2.381 1.00 94.12 314 ASP A C 1
ATOM 2484 O O . ASP A 1 314 ? -23.299 -2.065 -1.732 1.00 94.12 314 ASP A O 1
ATOM 2488 N N . LYS A 1 315 ? -25.074 -1.049 -2.668 1.00 91.31 315 LYS A N 1
ATOM 2489 C CA . LYS A 1 315 ? -26.081 -2.007 -2.194 1.00 91.31 315 LYS A CA 1
ATOM 2490 C C . LYS A 1 315 ? -25.761 -3.454 -2.575 1.00 91.31 315 LYS A C 1
ATOM 2492 O O . LYS A 1 315 ? -26.125 -4.357 -1.841 1.00 91.31 315 LYS A O 1
ATOM 2497 N N . ASN A 1 316 ? -25.072 -3.685 -3.696 1.00 91.56 316 ASN A N 1
ATOM 2498 C CA . ASN A 1 316 ? -24.771 -5.042 -4.168 1.00 91.56 316 ASN A CA 1
ATOM 2499 C C . ASN A 1 316 ? -23.612 -5.706 -3.413 1.00 91.56 316 ASN A C 1
ATOM 2501 O O . ASN A 1 316 ? -23.398 -6.908 -3.558 1.00 91.56 316 ASN A O 1
ATOM 2505 N N . THR A 1 317 ? -22.819 -4.920 -2.689 1.00 94.19 317 THR A N 1
ATOM 2506 C CA . THR A 1 317 ? -21.606 -5.375 -1.995 1.00 94.19 317 THR A CA 1
ATOM 2507 C C . THR A 1 317 ? -21.682 -5.172 -0.491 1.00 94.19 317 THR A C 1
ATOM 2509 O O . THR A 1 317 ? -20.845 -5.688 0.242 1.00 94.19 317 THR A O 1
ATOM 2512 N N . ARG A 1 318 ? -22.675 -4.409 -0.034 1.00 92.44 318 ARG A N 1
ATOM 2513 C CA . ARG A 1 318 ? -22.840 -3.992 1.350 1.00 92.44 318 ARG A CA 1
ATOM 2514 C C . ARG A 1 318 ? -22.886 -5.162 2.318 1.00 92.44 318 ARG A C 1
ATOM 2516 O O . ARG A 1 318 ? -22.079 -5.170 3.236 1.00 92.44 318 ARG A O 1
ATOM 2523 N N . ASP A 1 319 ? -23.778 -6.123 2.106 1.00 88.69 319 ASP A N 1
ATOM 2524 C CA . ASP A 1 319 ? -24.009 -7.201 3.075 1.00 88.69 319 ASP A CA 1
ATOM 2525 C C . ASP A 1 319 ? -22.747 -8.041 3.285 1.00 88.69 319 ASP A C 1
ATOM 2527 O O . ASP A 1 319 ? -22.334 -8.265 4.421 1.00 88.69 319 ASP A O 1
ATOM 2531 N N . SER A 1 320 ? -22.057 -8.394 2.192 1.00 88.19 320 SER A N 1
ATOM 2532 C CA . SER A 1 320 ? -20.830 -9.197 2.260 1.00 88.19 320 SER A CA 1
ATOM 2533 C C . SER A 1 320 ? -19.667 -8.466 2.933 1.00 88.19 320 SER A C 1
ATOM 2535 O O . SER A 1 320 ? -18.784 -9.096 3.508 1.00 88.19 320 SER A O 1
ATOM 2537 N N . VAL A 1 321 ? -19.635 -7.136 2.847 1.00 94.06 321 VAL A N 1
ATOM 2538 C CA . VAL A 1 321 ? -18.563 -6.313 3.426 1.00 94.06 321 VAL A CA 1
ATOM 2539 C C . VAL A 1 321 ? -18.887 -5.930 4.860 1.00 94.06 321 VAL A C 1
ATOM 2541 O O . VAL A 1 321 ? -17.978 -5.840 5.681 1.00 94.06 321 VAL A O 1
ATOM 2544 N N . LEU A 1 322 ? -20.161 -5.705 5.180 1.00 93.00 322 LEU A N 1
ATOM 2545 C CA . LEU A 1 322 ? -20.609 -5.318 6.512 1.00 93.00 322 LEU A CA 1
ATOM 2546 C C . LEU A 1 322 ? -20.250 -6.394 7.536 1.00 93.00 322 LEU A C 1
ATOM 2548 O O . LEU A 1 322 ? -19.626 -6.064 8.539 1.00 93.00 322 LEU A O 1
ATOM 2552 N N . GLU A 1 323 ? -20.554 -7.658 7.240 1.00 89.62 323 GLU A N 1
ATOM 2553 C CA . GLU A 1 323 ? -20.215 -8.804 8.096 1.00 89.62 323 GLU A CA 1
ATOM 2554 C C . GLU A 1 323 ? -18.711 -8.845 8.422 1.00 89.62 323 GLU A C 1
ATOM 2556 O O . GLU A 1 323 ? -18.322 -8.950 9.582 1.00 89.62 323 GLU A O 1
ATOM 2561 N N . GLY A 1 324 ? -17.852 -8.650 7.415 1.00 91.38 324 GLY A N 1
ATOM 2562 C CA . GLY A 1 324 ? -16.397 -8.720 7.578 1.00 91.38 324 GLY A CA 1
ATOM 2563 C C . GLY A 1 324 ? -15.710 -7.456 8.113 1.00 91.38 324 GLY A C 1
ATOM 2564 O O . GLY A 1 324 ? -14.534 -7.529 8.457 1.00 91.38 324 GLY A O 1
ATOM 2565 N N . SER A 1 325 ? -16.389 -6.301 8.162 1.00 95.44 325 SER A N 1
ATOM 2566 C CA . SER A 1 325 ? -15.754 -5.007 8.490 1.00 95.44 325 SER A CA 1
ATOM 2567 C C . SER A 1 325 ? -16.411 -4.216 9.617 1.00 95.44 325 SER A C 1
ATOM 2569 O O . SER A 1 325 ? -15.840 -3.231 10.091 1.00 95.44 325 SER A O 1
ATOM 2571 N N . VAL A 1 326 ? -17.598 -4.616 10.085 1.00 95.25 326 VAL A N 1
ATOM 2572 C CA . VAL A 1 326 ? -18.319 -3.855 11.114 1.00 95.25 326 VAL A CA 1
ATOM 2573 C C . VAL A 1 326 ? -17.510 -3.738 12.409 1.00 95.25 326 VAL A C 1
ATOM 2575 O O . VAL A 1 326 ? -17.443 -2.651 12.980 1.00 95.25 326 VAL A O 1
ATOM 2578 N N . SER A 1 327 ? -16.834 -4.810 12.834 1.00 92.75 327 SER A N 1
ATOM 2579 C CA . SER A 1 327 ? -16.059 -4.843 14.080 1.00 92.75 327 SER A CA 1
ATOM 2580 C C . SER A 1 327 ? -14.931 -3.808 14.083 1.00 92.75 327 SER A C 1
ATOM 2582 O O . SER A 1 327 ? -14.800 -3.053 15.043 1.00 92.75 327 SER A O 1
ATOM 2584 N N . CYS A 1 328 ? -14.177 -3.689 12.985 1.00 95.38 328 CYS A N 1
ATOM 2585 C CA . CYS A 1 328 ? -13.089 -2.718 12.888 1.00 95.38 328 CYS A CA 1
ATOM 2586 C C . CYS A 1 328 ? -13.597 -1.281 12.698 1.00 95.38 328 CYS A C 1
ATOM 2588 O O . CYS A 1 328 ? -13.011 -0.340 13.232 1.00 95.38 328 CYS A O 1
ATOM 2590 N N . LEU A 1 329 ? -14.691 -1.085 11.953 1.00 97.50 329 LEU A N 1
ATOM 2591 C CA . LEU A 1 329 ? -15.221 0.247 11.662 1.00 97.50 329 LEU A CA 1
ATOM 2592 C C . LEU A 1 329 ? -15.879 0.888 12.886 1.00 97.50 329 LEU A C 1
ATOM 2594 O O . LEU A 1 329 ? -15.803 2.108 13.043 1.00 97.50 329 LEU A O 1
ATOM 2598 N N . VAL A 1 330 ? -16.486 0.094 13.774 1.00 97.06 330 VAL A N 1
ATOM 2599 C CA . VAL A 1 330 ? -17.041 0.583 15.048 1.00 97.06 330 VAL A CA 1
ATOM 2600 C C . VAL A 1 330 ? -15.969 1.279 15.886 1.00 97.06 330 VAL A C 1
ATOM 2602 O O . VAL A 1 330 ? -16.232 2.347 16.443 1.00 97.06 330 VAL A O 1
ATOM 2605 N N . ASP A 1 331 ? -14.750 0.741 15.916 1.00 97.19 331 ASP A N 1
ATOM 2606 C CA . ASP A 1 331 ? -13.639 1.296 16.700 1.00 97.19 331 ASP A CA 1
ATOM 2607 C C . ASP A 1 331 ? -13.194 2.686 16.222 1.00 97.19 331 ASP A C 1
ATOM 2609 O O . ASP A 1 331 ? -12.581 3.445 16.974 1.00 97.19 331 ASP A O 1
ATOM 2613 N N . LEU A 1 332 ? -13.557 3.042 14.988 1.00 97.38 332 LEU A N 1
ATOM 2614 C CA . LEU A 1 332 ? -13.198 4.289 14.319 1.00 97.38 332 LEU A CA 1
ATOM 2615 C C . LEU A 1 332 ? -14.343 5.322 14.327 1.00 97.38 332 LEU A C 1
ATOM 2617 O O . LEU A 1 332 ? -14.168 6.443 13.854 1.00 97.38 332 LEU A O 1
ATOM 2621 N N . VAL A 1 333 ? -15.524 5.010 14.877 1.00 96.69 333 VAL A N 1
ATOM 2622 C CA . VAL A 1 333 ? -16.694 5.924 14.892 1.00 96.69 333 VAL A CA 1
ATOM 2623 C C . VAL A 1 333 ? -16.440 7.208 15.694 1.00 96.69 333 VAL A C 1
ATOM 2625 O O . VAL A 1 333 ? -17.044 8.260 15.439 1.00 96.69 333 VAL A O 1
ATOM 2628 N N . GLU A 1 334 ? -15.543 7.156 16.675 1.00 94.50 334 GLU A N 1
ATOM 2629 C CA . GLU A 1 334 ? -15.127 8.319 17.464 1.00 94.50 334 GLU A CA 1
ATOM 2630 C C . GLU A 1 334 ? -13.935 9.081 16.847 1.00 94.50 334 GLU A C 1
ATOM 2632 O O . GLU A 1 334 ? -13.556 10.126 17.377 1.00 94.50 334 GLU A O 1
ATOM 2637 N N . LEU A 1 335 ? -13.396 8.634 15.702 1.00 95.06 335 LEU A N 1
ATOM 2638 C CA . LEU A 1 335 ? -12.308 9.312 14.992 1.00 95.06 335 LEU A CA 1
ATOM 2639 C C . LEU A 1 335 ? -12.769 10.681 14.473 1.00 95.06 335 LEU A C 1
ATOM 2641 O O . LEU A 1 335 ? -13.602 10.787 13.569 1.00 95.06 335 LEU A O 1
ATOM 2645 N N . GLY A 1 336 ? -12.236 11.750 15.061 1.00 89.94 336 GLY A N 1
ATOM 2646 C CA . GLY A 1 336 ? -12.634 13.118 14.729 1.00 89.94 336 GLY A CA 1
ATOM 2647 C C . GLY A 1 336 ? -12.010 13.626 13.430 1.00 89.94 336 GLY A C 1
ATOM 2648 O O . GLY A 1 336 ? -12.715 13.937 12.466 1.00 89.94 336 GLY A O 1
ATOM 2649 N N . GLU A 1 337 ? -10.683 13.726 13.426 1.00 90.81 337 GLU A N 1
ATOM 2650 C CA . GLU A 1 337 ? -9.891 14.293 12.334 1.00 90.81 337 GLU A CA 1
ATOM 2651 C C . GLU A 1 337 ? -8.750 13.341 11.976 1.00 90.81 337 GLU A C 1
ATOM 2653 O O . GLU A 1 337 ? -8.115 12.777 12.864 1.00 90.81 337 GLU A O 1
ATOM 2658 N N . LEU A 1 338 ? -8.491 13.176 10.679 1.00 89.81 338 LEU A N 1
ATOM 2659 C CA . LEU A 1 338 ? -7.391 12.368 10.155 1.00 89.81 338 LEU A CA 1
ATOM 2660 C C . LEU A 1 338 ? -6.722 13.136 9.010 1.00 89.81 338 LEU A C 1
ATOM 2662 O O . LEU A 1 338 ? -7.285 13.284 7.919 1.00 89.81 338 LEU A O 1
ATOM 2666 N N . GLY A 1 339 ? -5.545 13.702 9.282 1.00 85.62 339 GLY A N 1
ATOM 2667 C CA . GLY A 1 339 ? -4.887 14.645 8.379 1.00 85.62 339 GLY A CA 1
ATOM 2668 C C . GLY A 1 339 ? -5.796 15.839 8.058 1.00 85.62 339 GLY A C 1
ATOM 2669 O O . GLY A 1 339 ? -6.250 16.551 8.948 1.00 85.62 339 GLY A O 1
ATOM 2670 N N . ARG A 1 340 ? -6.098 16.053 6.771 1.00 85.38 340 ARG A N 1
ATOM 2671 C CA . ARG A 1 340 ? -7.001 17.131 6.311 1.00 85.38 340 ARG A CA 1
ATOM 2672 C C . ARG A 1 340 ? -8.493 16.780 6.408 1.00 85.38 340 ARG A C 1
ATOM 2674 O O . ARG A 1 340 ? -9.339 17.629 6.128 1.00 85.38 340 ARG A O 1
ATOM 2681 N N . ARG A 1 341 ? -8.837 15.533 6.743 1.00 88.75 341 ARG A N 1
ATOM 2682 C CA . ARG A 1 341 ? -10.223 15.049 6.767 1.00 88.75 341 ARG A CA 1
ATOM 2683 C C . ARG A 1 341 ? -10.840 15.297 8.136 1.00 88.75 341 ARG A C 1
ATOM 2685 O O . ARG A 1 341 ? -10.242 14.973 9.156 1.00 88.75 341 ARG A O 1
ATOM 2692 N N . ARG A 1 342 ? -12.058 15.838 8.141 1.00 91.38 342 ARG A N 1
ATOM 2693 C CA . ARG A 1 342 ? -12.873 16.089 9.339 1.00 91.38 342 ARG A CA 1
ATOM 2694 C C . ARG A 1 342 ? -14.117 15.203 9.309 1.00 91.38 342 ARG A C 1
ATOM 2696 O O . ARG A 1 342 ? -14.559 14.821 8.230 1.00 91.38 342 ARG A O 1
ATOM 2703 N N . ASP A 1 343 ? -14.684 14.916 10.478 1.00 91.38 343 ASP A N 1
ATOM 2704 C CA . ASP A 1 343 ? -15.889 14.081 10.642 1.00 91.38 343 ASP A CA 1
ATOM 2705 C C . ASP A 1 343 ? -15.741 12.661 10.057 1.00 91.38 343 ASP A C 1
ATOM 2707 O O . ASP A 1 343 ? -16.678 12.101 9.483 1.00 91.38 343 ASP A O 1
ATOM 2711 N N . VAL A 1 344 ? -14.554 12.057 10.196 1.00 95.19 344 VAL A N 1
ATOM 2712 C CA . VAL A 1 344 ? -14.282 10.712 9.656 1.00 95.19 344 VAL A CA 1
ATOM 2713 C C . VAL A 1 344 ? -15.204 9.676 10.304 1.00 95.19 344 VAL A C 1
ATOM 2715 O O . VAL A 1 344 ? -15.935 8.969 9.612 1.00 95.19 344 VAL A O 1
ATOM 2718 N N . GLY A 1 345 ? -15.262 9.656 11.634 1.00 95.56 345 GLY A N 1
ATOM 2719 C CA . GLY A 1 345 ? -16.122 8.756 12.393 1.00 95.56 345 GLY A CA 1
ATOM 2720 C C . GLY A 1 345 ? -17.617 8.982 12.144 1.00 95.56 345 GLY A C 1
ATOM 2721 O O . GLY A 1 345 ? -18.400 8.032 12.136 1.00 95.56 345 GLY A O 1
ATOM 2722 N N . GLY A 1 346 ? -18.033 10.216 11.837 1.00 94.88 346 GLY A N 1
ATOM 2723 C CA . GLY A 1 346 ? -19.402 10.501 11.406 1.00 94.88 346 GLY A CA 1
ATOM 2724 C C . GLY A 1 346 ? -19.721 9.917 10.029 1.00 94.88 346 GLY A C 1
ATOM 2725 O O . GLY A 1 346 ? -20.819 9.392 9.828 1.00 94.88 346 GLY A O 1
ATOM 2726 N N . ALA A 1 347 ? -18.775 9.958 9.086 1.00 96.12 347 ALA A N 1
ATOM 2727 C CA . ALA A 1 347 ? -18.924 9.316 7.781 1.00 96.12 347 ALA A CA 1
ATOM 2728 C C . ALA A 1 347 ? -19.032 7.789 7.900 1.00 96.12 347 ALA A C 1
ATOM 2730 O O . ALA A 1 347 ? -19.878 7.196 7.227 1.00 96.12 347 ALA A O 1
ATOM 2731 N N . ILE A 1 348 ? -18.246 7.183 8.795 1.00 97.38 348 ILE A N 1
ATOM 2732 C CA . ILE A 1 348 ? -18.320 5.753 9.122 1.00 97.38 348 ILE A CA 1
ATOM 2733 C C . ILE A 1 348 ? -19.681 5.413 9.730 1.00 97.38 348 ILE A C 1
ATOM 2735 O O . ILE A 1 348 ? -20.385 4.552 9.209 1.00 97.38 348 ILE A O 1
ATOM 2739 N N . ALA A 1 349 ? -20.121 6.150 10.753 1.00 96.06 349 ALA A N 1
ATOM 2740 C CA . ALA A 1 349 ? -21.419 5.920 11.385 1.00 96.06 349 ALA A CA 1
ATOM 2741 C C . ALA A 1 349 ? -22.589 6.037 10.396 1.00 96.06 349 ALA A C 1
ATOM 2743 O O . ALA A 1 349 ? -23.542 5.263 10.467 1.00 96.06 349 ALA A O 1
ATOM 2744 N N . ARG A 1 350 ? -22.533 6.990 9.454 1.00 95.00 350 ARG A N 1
ATOM 2745 C CA . ARG A 1 350 ? -23.542 7.114 8.389 1.00 95.00 350 ARG A CA 1
ATOM 2746 C C . ARG A 1 350 ? -23.538 5.909 7.455 1.00 95.00 350 ARG A C 1
ATOM 2748 O O . ARG A 1 350 ? -24.616 5.456 7.104 1.00 95.00 350 ARG A O 1
ATOM 2755 N N . ALA A 1 351 ? -22.365 5.408 7.068 1.00 95.12 351 ALA A N 1
ATOM 2756 C CA . ALA A 1 351 ? -22.255 4.246 6.191 1.00 95.12 351 ALA A CA 1
ATOM 2757 C C . ALA A 1 351 ? -22.691 2.946 6.879 1.00 95.12 351 ALA A C 1
ATOM 2759 O O . ALA A 1 351 ? -23.321 2.110 6.240 1.00 95.12 351 ALA A O 1
ATOM 2760 N N . LEU A 1 352 ? -22.415 2.777 8.172 1.00 94.62 352 LEU A N 1
ATOM 2761 C CA . LEU A 1 352 ? -22.860 1.604 8.926 1.00 94.62 352 LEU A CA 1
ATOM 2762 C C . LEU A 1 352 ? -24.380 1.613 9.148 1.00 94.62 352 LEU A C 1
ATOM 2764 O O . LEU A 1 352 ? -25.032 0.601 8.929 1.00 94.62 352 LEU A O 1
ATOM 2768 N N . LEU A 1 353 ? -24.966 2.767 9.480 1.00 92.69 353 LEU A N 1
ATOM 2769 C CA . LEU A 1 353 ? -26.374 2.875 9.884 1.00 92.69 353 LEU A CA 1
ATOM 2770 C C . LEU A 1 353 ? -27.377 3.133 8.739 1.00 92.69 353 LEU A C 1
ATOM 2772 O O . LEU A 1 353 ? -28.492 3.565 9.034 1.00 92.69 353 LEU A O 1
ATOM 2776 N N . VAL A 1 354 ? -27.008 2.938 7.464 1.00 88.50 354 VAL A N 1
ATOM 2777 C CA . VAL A 1 354 ? -27.893 3.250 6.315 1.00 88.50 354 VAL A CA 1
ATOM 2778 C C . VAL A 1 354 ? -29.228 2.507 6.417 1.00 88.50 354 VAL A C 1
ATOM 2780 O O . VAL A 1 354 ? -30.267 3.159 6.411 1.00 88.50 354 VAL A O 1
ATOM 2783 N N . ASP A 1 355 ? -29.186 1.189 6.614 1.00 82.19 355 ASP A N 1
ATOM 2784 C CA . ASP A 1 355 ? -30.377 0.320 6.645 1.00 82.19 355 ASP A CA 1
ATOM 2785 C C . ASP A 1 355 ? -30.722 -0.150 8.070 1.00 82.19 355 ASP A C 1
ATOM 2787 O O . ASP A 1 355 ? -31.512 -1.065 8.269 1.00 82.19 355 ASP A O 1
ATOM 2791 N N . TYR A 1 356 ? -30.137 0.479 9.101 1.00 82.19 356 TYR A N 1
ATOM 2792 C CA . TYR A 1 356 ? -30.269 0.009 10.490 1.00 82.19 356 TYR A CA 1
ATOM 2793 C C . TYR A 1 356 ? -31.725 -0.052 10.967 1.00 82.19 356 TYR A C 1
ATOM 2795 O O . TYR A 1 356 ? -32.095 -0.902 11.770 1.00 82.19 356 TYR A O 1
ATOM 2803 N N . LYS A 1 357 ? -32.565 0.857 10.462 1.00 75.75 357 LYS A N 1
ATOM 2804 C CA . LYS A 1 357 ? -33.987 0.927 10.815 1.00 75.75 357 LYS A CA 1
ATOM 2805 C C . LYS A 1 357 ? -34.844 -0.132 10.131 1.00 75.75 357 LYS A C 1
ATOM 2807 O O . LYS A 1 357 ? -35.964 -0.344 10.584 1.00 75.75 357 LYS A O 1
ATOM 2812 N N . ASP A 1 358 ? -34.331 -0.769 9.086 1.00 77.94 358 ASP A N 1
ATOM 2813 C CA . ASP A 1 358 ? -35.079 -1.762 8.321 1.00 77.94 358 ASP A CA 1
ATOM 2814 C C . ASP A 1 358 ? -35.061 -3.131 9.026 1.00 77.94 358 ASP A C 1
ATOM 2816 O O . ASP A 1 358 ? -35.853 -4.003 8.687 1.00 77.94 358 ASP A O 1
ATOM 2820 N N . GLY A 1 359 ? -34.216 -3.304 10.056 1.00 66.69 359 GLY A N 1
ATOM 2821 C CA . GLY A 1 359 ? -34.294 -4.406 11.026 1.00 66.69 359 GLY A CA 1
ATOM 2822 C C . GLY A 1 359 ? -33.953 -5.796 10.480 1.00 66.69 359 GLY A C 1
ATOM 2823 O O . GLY A 1 359 ? -34.238 -6.794 11.133 1.00 66.69 359 GLY A O 1
ATOM 2824 N N . LEU A 1 360 ? -33.358 -5.877 9.289 1.00 63.72 360 LEU A N 1
ATOM 2825 C CA . LEU A 1 360 ? -33.148 -7.120 8.539 1.00 63.72 360 LEU A CA 1
ATOM 2826 C C . LEU A 1 360 ? -31.686 -7.596 8.599 1.00 63.72 360 LEU A C 1
ATOM 2828 O O . LEU A 1 360 ? -31.035 -7.729 7.566 1.00 63.72 360 LEU A O 1
ATOM 2832 N N . TYR A 1 361 ? -31.155 -7.861 9.798 1.00 68.62 361 TYR A N 1
ATOM 2833 C CA . TYR A 1 361 ? -29.815 -8.445 9.958 1.00 68.62 361 TYR A CA 1
ATOM 2834 C C . TYR A 1 361 ? -29.903 -9.886 10.458 1.00 68.62 361 TYR A C 1
ATOM 2836 O O . TYR A 1 361 ? -30.489 -10.153 11.502 1.00 68.62 361 TYR A O 1
ATOM 2844 N N . CYS A 1 362 ? -29.304 -10.823 9.720 1.00 65.12 362 CYS A N 1
ATOM 2845 C CA . CYS A 1 362 ? -29.252 -12.231 10.125 1.00 65.12 362 CYS A CA 1
ATOM 2846 C C . CYS A 1 362 ? -28.186 -12.504 11.200 1.00 65.12 362 CYS A C 1
ATOM 2848 O O . CYS A 1 362 ? -28.290 -13.485 11.934 1.00 65.12 362 CYS A O 1
ATOM 2850 N N . ASP A 1 363 ? -27.163 -11.651 11.289 1.00 83.38 363 ASP A N 1
ATOM 2851 C CA . ASP A 1 363 ? -26.015 -11.838 12.171 1.00 83.38 363 ASP A CA 1
ATOM 2852 C C . ASP A 1 363 ? -26.149 -11.004 13.461 1.00 83.38 363 ASP A C 1
ATOM 2854 O O . ASP A 1 363 ? -26.247 -9.772 13.430 1.00 83.38 363 ASP A O 1
ATOM 2858 N N . LYS A 1 364 ? -26.127 -11.690 14.614 1.00 85.81 364 LYS A N 1
ATOM 2859 C CA . LYS A 1 364 ? -26.264 -11.077 15.948 1.00 85.81 364 LYS A CA 1
ATOM 2860 C C . LYS A 1 364 ? -25.075 -10.199 16.334 1.00 85.81 364 LYS A C 1
ATOM 2862 O O . LYS A 1 364 ? -25.225 -9.284 17.143 1.00 85.81 364 LYS A O 1
ATOM 2867 N N . GLU A 1 365 ? -23.881 -10.497 15.835 1.00 86.31 365 GLU A N 1
ATOM 2868 C CA . GLU A 1 365 ? -22.695 -9.681 16.073 1.00 86.31 365 GLU A CA 1
ATOM 2869 C C . GLU A 1 365 ? -22.766 -8.376 15.296 1.00 86.31 365 GLU A C 1
ATOM 2871 O O . GLU A 1 365 ? -22.504 -7.319 15.874 1.00 86.31 365 GLU A O 1
ATOM 2876 N N . VAL A 1 366 ? -23.215 -8.434 14.040 1.00 89.94 366 VAL A N 1
ATOM 2877 C CA . VAL A 1 366 ? -23.488 -7.240 13.232 1.00 89.94 366 VAL A CA 1
ATOM 2878 C C . VAL A 1 366 ? -24.552 -6.376 13.904 1.00 89.94 366 VAL A C 1
ATOM 2880 O O . VAL A 1 366 ? -24.334 -5.179 14.090 1.00 89.94 366 VAL A O 1
ATOM 2883 N N . GLU A 1 367 ? -25.668 -6.966 14.334 1.00 90.00 367 GLU A N 1
ATOM 2884 C CA . GLU A 1 367 ? -26.740 -6.242 15.027 1.00 90.00 367 GLU A CA 1
ATOM 2885 C C . GLU A 1 367 ? -26.226 -5.539 16.294 1.00 90.00 367 GLU A C 1
ATOM 2887 O O . GLU A 1 367 ? -26.429 -4.334 16.471 1.00 90.00 367 GLU A O 1
ATOM 2892 N N . ARG A 1 368 ? -25.479 -6.258 17.143 1.00 90.75 368 ARG A N 1
ATOM 2893 C CA . ARG A 1 368 ? -24.876 -5.704 18.365 1.00 90.75 368 ARG A CA 1
ATOM 2894 C C . ARG A 1 368 ? -23.920 -4.557 18.051 1.00 90.75 368 ARG A C 1
ATOM 2896 O O . ARG A 1 368 ? -23.965 -3.514 18.703 1.00 90.75 368 ARG A O 1
ATOM 2903 N N . ALA A 1 369 ? -23.060 -4.739 17.053 1.00 92.69 369 ALA A N 1
ATOM 2904 C CA . ALA A 1 369 ? -22.082 -3.748 16.638 1.00 92.69 369 ALA A CA 1
ATOM 2905 C C . ALA A 1 369 ? -22.761 -2.472 16.112 1.00 92.69 369 ALA A C 1
ATOM 2907 O O . ALA A 1 369 ? -22.389 -1.365 16.506 1.00 92.69 369 ALA A O 1
ATOM 2908 N N . LEU A 1 370 ? -23.810 -2.605 15.295 1.00 93.94 370 LEU A N 1
ATOM 2909 C CA . LEU A 1 370 ? -24.615 -1.475 14.829 1.00 93.94 370 LEU A CA 1
ATOM 2910 C C . LEU A 1 370 ? -25.368 -0.783 15.974 1.00 93.94 370 LEU A C 1
ATOM 2912 O O . LEU A 1 370 ? -25.440 0.449 15.984 1.00 93.94 370 LEU A O 1
ATOM 2916 N N . GLY A 1 371 ? -25.847 -1.546 16.960 1.00 92.81 371 GLY A N 1
ATOM 2917 C CA . GLY A 1 371 ? -26.418 -1.021 18.201 1.00 92.81 371 GLY A CA 1
ATOM 2918 C C . GLY A 1 371 ? -25.453 -0.083 18.929 1.00 92.81 371 GLY A C 1
ATOM 2919 O O . GLY A 1 371 ? -25.815 1.051 19.235 1.00 92.81 371 GLY A O 1
ATOM 2920 N N . VAL A 1 372 ? -24.182 -0.478 19.075 1.00 93.12 372 VAL A N 1
ATOM 2921 C CA . VAL A 1 372 ? -23.135 0.384 19.660 1.00 93.12 372 VAL A CA 1
ATOM 2922 C C . VAL A 1 372 ? -22.990 1.699 18.882 1.00 93.12 372 VAL A C 1
ATOM 2924 O O . VAL A 1 372 ? -22.935 2.776 19.479 1.00 93.12 372 VAL A O 1
ATOM 2927 N N . VAL A 1 373 ? -22.962 1.656 17.545 1.00 95.12 373 VAL A N 1
ATOM 2928 C CA . VAL A 1 373 ? -22.867 2.876 16.715 1.00 95.12 373 VAL A CA 1
ATOM 2929 C C . VAL A 1 373 ? -24.101 3.763 16.882 1.00 95.12 373 VAL A C 1
ATOM 2931 O O . VAL A 1 373 ? -23.989 4.995 16.944 1.00 95.12 373 VAL A O 1
ATOM 2934 N N . TRP A 1 374 ? -25.284 3.154 16.947 1.00 94.06 374 TRP A N 1
ATOM 2935 C CA . TRP A 1 374 ? -26.538 3.858 17.169 1.00 94.06 374 TRP A CA 1
ATOM 2936 C C . TRP A 1 374 ? -26.554 4.560 18.530 1.00 94.06 374 TRP A C 1
ATOM 2938 O O . TRP A 1 374 ? -26.855 5.757 18.596 1.00 94.06 374 TRP A O 1
ATOM 2948 N N . ASP A 1 375 ? -26.138 3.870 19.588 1.00 91.81 375 ASP A N 1
ATOM 2949 C CA . ASP A 1 375 ? -26.070 4.414 20.942 1.00 91.81 375 ASP A CA 1
ATOM 2950 C C . ASP A 1 375 ? -25.073 5.565 21.044 1.00 91.81 375 ASP A C 1
ATOM 2952 O O . ASP A 1 375 ? -25.397 6.608 21.613 1.00 91.81 375 ASP A O 1
ATOM 2956 N N . LEU A 1 376 ? -23.908 5.462 20.395 1.00 91.62 376 LEU A N 1
ATOM 2957 C CA . LEU A 1 376 ? -22.962 6.577 20.287 1.00 91.62 376 LEU A CA 1
ATOM 2958 C C . LEU A 1 376 ? -23.597 7.790 19.585 1.00 91.62 376 LEU A C 1
ATOM 2960 O O . LEU A 1 376 ? -23.435 8.936 20.021 1.00 91.62 376 LEU A O 1
ATOM 2964 N N . LYS A 1 377 ? -24.352 7.566 18.503 1.00 90.31 377 LYS A N 1
ATOM 2965 C CA . LYS A 1 377 ? -25.034 8.631 17.749 1.00 90.31 377 LYS A CA 1
ATOM 2966 C C . LYS A 1 377 ? -26.132 9.310 18.572 1.00 90.31 377 LYS A C 1
ATOM 2968 O O . LYS A 1 377 ? -26.246 10.540 18.537 1.00 90.31 377 LYS A O 1
ATOM 2973 N N . VAL A 1 378 ? -26.938 8.542 19.305 1.00 89.25 378 VAL A N 1
ATOM 2974 C CA . VAL A 1 378 ? -27.975 9.066 20.210 1.00 89.25 378 VAL A CA 1
ATOM 2975 C C . VAL A 1 378 ? -27.336 9.768 21.410 1.00 89.25 378 VAL A C 1
ATOM 2977 O O . VAL A 1 378 ? -27.749 10.877 21.763 1.00 89.25 378 VAL A O 1
ATOM 2980 N N . GLY A 1 379 ? -26.276 9.186 21.971 1.00 86.88 379 GLY A N 1
ATOM 2981 C CA . GLY A 1 379 ? -25.469 9.728 23.060 1.00 86.88 379 GLY A CA 1
ATOM 2982 C C . GLY A 1 379 ? -24.951 11.129 22.752 1.00 86.88 379 GLY A C 1
ATOM 2983 O O . GLY A 1 379 ? -25.221 12.050 23.521 1.00 86.88 379 GLY A O 1
ATOM 2984 N N . ARG A 1 380 ? -24.352 11.352 21.569 1.00 87.25 380 ARG A N 1
ATOM 2985 C CA . ARG A 1 380 ? -23.907 12.700 21.142 1.00 87.25 380 ARG A CA 1
ATOM 2986 C C . ARG A 1 380 ? -25.033 13.734 21.179 1.00 87.25 380 ARG A C 1
ATOM 2988 O O . ARG A 1 380 ? -24.804 14.876 21.573 1.00 87.25 380 ARG A O 1
ATOM 2995 N N . ARG A 1 381 ? -26.257 13.354 20.790 1.00 86.31 381 ARG A N 1
ATOM 2996 C CA . ARG A 1 381 ? -27.427 14.253 20.808 1.00 86.31 381 ARG A CA 1
ATOM 2997 C C . ARG A 1 381 ? -27.931 14.525 22.223 1.00 86.31 381 ARG A C 1
ATOM 2999 O O . ARG A 1 381 ? -28.331 15.649 22.510 1.00 86.31 381 ARG A O 1
ATOM 3006 N N . ARG A 1 382 ? -27.927 13.517 23.100 1.00 85.81 382 ARG A N 1
ATOM 3007 C CA . ARG A 1 382 ? -28.307 13.672 24.513 1.00 85.81 382 ARG A CA 1
ATOM 3008 C C . ARG A 1 382 ? -27.304 14.567 25.240 1.00 85.81 382 ARG A C 1
ATOM 3010 O O . ARG A 1 382 ? -27.702 15.528 25.889 1.00 85.81 382 ARG A O 1
ATOM 3017 N N . GLU A 1 383 ? -26.015 14.304 25.062 1.00 87.12 383 GLU A N 1
ATOM 3018 C CA . GLU A 1 383 ? -24.936 15.094 25.655 1.00 87.12 383 GLU A CA 1
ATOM 3019 C C . GLU A 1 383 ? -24.885 16.526 25.137 1.00 87.12 383 GLU A C 1
ATOM 3021 O O . GLU A 1 383 ? -24.465 17.414 25.873 1.00 87.12 383 GLU A O 1
ATOM 3026 N N . ALA A 1 384 ? -25.361 16.784 23.911 1.00 84.06 384 ALA A N 1
ATOM 3027 C CA . ALA A 1 384 ? -25.470 18.139 23.378 1.00 84.06 384 ALA A CA 1
ATOM 3028 C C . ALA A 1 384 ? -26.239 19.084 24.322 1.00 84.06 384 ALA A C 1
ATOM 3030 O O . ALA A 1 384 ? -25.884 20.257 24.428 1.00 84.06 384 ALA A O 1
ATOM 3031 N N . ARG A 1 385 ? -27.236 18.539 25.034 1.00 85.44 385 ARG A N 1
ATOM 3032 C CA . ARG A 1 385 ? -28.131 19.239 25.966 1.00 85.44 385 ARG A CA 1
ATOM 3033 C C . ARG A 1 385 ? -27.687 19.155 27.433 1.00 85.44 385 ARG A C 1
ATOM 3035 O O . ARG A 1 385 ? -28.376 19.681 28.296 1.00 85.44 385 ARG A O 1
ATOM 3042 N N . MET A 1 386 ? -26.580 18.472 27.726 1.00 86.56 386 MET A N 1
ATOM 3043 C CA . MET A 1 386 ? -26.097 18.278 29.094 1.00 86.56 386 MET A CA 1
ATOM 3044 C C . MET A 1 386 ? -25.483 19.569 29.643 1.00 86.56 386 MET A C 1
ATOM 3046 O O . MET A 1 386 ? -24.627 20.178 28.990 1.00 86.56 386 MET A O 1
ATOM 3050 N N . GLY A 1 387 ? -25.909 19.959 30.848 1.00 91.06 387 GLY A N 1
ATOM 3051 C CA . GLY A 1 387 ? -25.370 21.108 31.568 1.00 91.06 387 GLY A CA 1
ATOM 3052 C C . GLY A 1 387 ? -23.933 20.880 32.045 1.00 91.06 387 GLY A C 1
ATOM 3053 O O . GLY A 1 387 ? -23.481 19.747 32.212 1.00 91.06 387 GLY A O 1
ATOM 3054 N N . LYS A 1 388 ? -23.201 21.974 32.285 1.00 89.62 388 LYS A N 1
ATOM 3055 C CA . LYS A 1 388 ? -21.809 21.922 32.768 1.00 89.62 388 LYS A CA 1
ATOM 3056 C C . LYS A 1 388 ? -21.695 21.220 34.127 1.00 89.62 388 LYS A C 1
ATOM 3058 O O . LYS A 1 388 ? -20.752 20.469 34.340 1.00 89.62 388 LYS A O 1
ATOM 3063 N N . GLU A 1 389 ? -22.659 21.441 35.019 1.00 91.31 389 GLU A N 1
ATOM 3064 C CA . GLU A 1 389 ? -22.685 20.820 36.347 1.00 91.31 389 GLU A CA 1
ATOM 3065 C C . GLU A 1 389 ? -22.815 19.292 36.263 1.00 91.31 389 GLU A C 1
ATOM 3067 O O . GLU A 1 389 ? -22.039 18.569 36.884 1.00 91.31 389 GLU A O 1
ATOM 3072 N N . ASP A 1 390 ? -23.729 18.788 35.431 1.00 90.44 390 ASP A N 1
ATOM 3073 C CA . ASP A 1 390 ? -23.906 17.347 35.217 1.00 90.44 390 ASP A CA 1
ATOM 3074 C C . ASP A 1 390 ? -22.669 16.700 34.592 1.00 90.44 390 ASP A C 1
ATOM 3076 O O . ASP A 1 390 ? -22.303 15.576 34.944 1.00 90.44 390 ASP A O 1
ATOM 3080 N N . LEU A 1 391 ? -22.001 17.416 33.682 1.00 90.19 391 LEU A N 1
ATOM 3081 C CA . LEU A 1 391 ? -20.758 16.956 33.073 1.00 90.19 391 LEU A CA 1
ATOM 3082 C C . LEU A 1 391 ? -19.650 16.788 34.123 1.00 90.19 391 LEU A C 1
ATOM 3084 O O . LEU A 1 391 ? -18.942 15.782 34.102 1.00 90.19 391 LEU A O 1
ATOM 3088 N N . GLU A 1 392 ? -19.524 17.731 35.058 1.00 90.75 392 GLU A N 1
ATOM 3089 C CA . GLU A 1 392 ? -18.544 17.644 36.145 1.00 90.75 392 GLU A CA 1
ATOM 3090 C C . GLU A 1 392 ? -18.910 16.575 37.181 1.00 90.75 392 GLU A C 1
ATOM 3092 O O . GLU A 1 392 ? -18.034 15.821 37.608 1.00 90.75 392 GLU A O 1
ATOM 3097 N N . LYS A 1 393 ? -20.199 16.401 37.510 1.00 92.62 393 LYS A N 1
ATOM 3098 C CA . LYS A 1 393 ? -20.660 15.268 38.335 1.00 92.62 393 LYS A CA 1
ATOM 3099 C C . LYS A 1 393 ? -20.253 13.937 37.704 1.00 92.62 393 LYS A C 1
ATOM 3101 O O . LYS A 1 393 ? -19.630 13.103 38.360 1.00 92.62 393 LYS A O 1
ATOM 3106 N N . ARG A 1 394 ? -20.527 13.757 36.406 1.00 92.81 394 ARG A N 1
ATOM 3107 C CA . ARG A 1 394 ? -20.109 12.561 35.657 1.00 92.81 394 ARG A CA 1
ATOM 3108 C C . ARG A 1 394 ? -18.593 12.402 35.624 1.00 92.81 394 ARG A C 1
ATOM 3110 O O . ARG A 1 394 ? -18.114 11.293 35.836 1.00 92.81 394 ARG A O 1
ATOM 3117 N N . ARG A 1 395 ? -17.828 13.483 35.435 1.00 94.06 395 ARG A N 1
ATOM 3118 C CA . ARG A 1 395 ? -16.358 13.442 35.520 1.00 94.06 395 ARG A CA 1
ATOM 3119 C C . ARG A 1 395 ? -15.890 12.932 36.885 1.00 94.06 395 ARG A C 1
ATOM 3121 O O . ARG A 1 395 ? -14.954 12.133 36.935 1.00 94.06 395 ARG A O 1
ATOM 3128 N N . GLY A 1 396 ? -16.540 13.354 37.969 1.00 94.38 396 GLY A N 1
ATOM 3129 C CA . GLY A 1 396 ? -16.276 12.870 39.325 1.00 94.38 396 GLY A CA 1
ATOM 3130 C C . GLY A 1 396 ? -16.461 11.355 39.448 1.00 94.38 396 GLY A C 1
ATOM 3131 O O . GLY A 1 396 ? -15.534 10.658 39.866 1.00 94.38 396 GLY A O 1
ATOM 3132 N N . PHE A 1 397 ? -17.606 10.832 38.996 1.00 94.19 397 PHE A N 1
ATOM 3133 C CA . PHE A 1 397 ? -17.880 9.388 38.983 1.00 94.19 397 PHE A CA 1
ATOM 3134 C C . PHE A 1 397 ? -16.868 8.607 38.138 1.00 94.19 397 PHE A C 1
ATOM 3136 O O . PHE A 1 397 ? -16.283 7.636 38.617 1.00 94.19 397 PHE A O 1
ATOM 3143 N N . VAL A 1 398 ? -16.588 9.076 36.919 1.00 96.56 398 VAL A N 1
ATOM 3144 C CA . VAL A 1 398 ? -15.596 8.470 36.015 1.00 96.56 398 VAL A CA 1
ATOM 3145 C C . VAL A 1 398 ? -14.210 8.445 36.657 1.00 96.56 398 VAL A C 1
ATOM 3147 O O . VAL A 1 398 ? -13.507 7.439 36.597 1.00 96.56 398 VAL A O 1
ATOM 3150 N N . SER A 1 399 ? -13.810 9.538 37.308 1.00 95.62 399 SER A N 1
ATOM 3151 C CA . SER A 1 399 ? -12.512 9.638 37.980 1.00 95.62 399 SER A CA 1
ATOM 3152 C C . SER A 1 399 ? -12.406 8.692 39.174 1.00 95.62 399 SER A C 1
ATOM 3154 O O . SER A 1 399 ? -11.331 8.142 39.414 1.00 95.62 399 SER A O 1
ATOM 3156 N N . SER A 1 400 ? -13.506 8.492 39.905 1.00 96.94 400 SER A N 1
ATOM 3157 C CA . SER A 1 400 ? -13.594 7.518 40.995 1.00 96.94 400 SER A CA 1
ATOM 3158 C C . SER A 1 400 ? -13.427 6.089 40.471 1.00 96.94 400 SER A C 1
ATOM 3160 O O . SER A 1 400 ? -12.505 5.390 40.886 1.00 96.94 400 SER A O 1
ATOM 3162 N N . LYS A 1 401 ? -14.219 5.692 39.465 1.00 97.44 401 LYS A N 1
ATOM 3163 C CA . LYS A 1 401 ? -14.150 4.351 38.862 1.00 97.44 401 LYS A CA 1
ATOM 3164 C C . LYS A 1 401 ? -12.807 4.062 38.198 1.00 97.44 401 LYS A C 1
ATOM 3166 O O . LYS A 1 401 ? -12.254 2.982 38.366 1.00 97.44 401 LYS A O 1
ATOM 3171 N N . ARG A 1 402 ? -12.209 5.054 37.531 1.00 97.00 402 ARG A N 1
ATOM 3172 C CA . ARG A 1 402 ? -10.843 4.940 36.997 1.00 97.00 402 ARG A CA 1
ATOM 3173 C C . ARG A 1 402 ? -9.817 4.669 38.098 1.00 97.00 402 ARG A C 1
ATOM 3175 O O . ARG A 1 402 ? -8.883 3.909 37.875 1.00 97.00 402 ARG A O 1
ATOM 3182 N N . ARG A 1 403 ? -9.948 5.319 39.258 1.00 97.38 403 ARG A N 1
ATOM 3183 C CA . ARG A 1 403 ? -9.036 5.119 40.391 1.00 97.38 403 ARG A CA 1
ATOM 3184 C C . ARG A 1 403 ? -9.185 3.719 40.973 1.00 97.38 403 ARG A C 1
ATOM 3186 O O . ARG A 1 403 ? -8.173 3.053 41.123 1.00 97.38 403 ARG A O 1
ATOM 3193 N N . GLN A 1 404 ? -10.424 3.270 41.175 1.00 97.62 404 GLN A N 1
ATOM 3194 C CA . GLN A 1 404 ? -10.731 1.900 41.583 1.00 97.62 404 GLN A CA 1
ATOM 3195 C C . GLN A 1 404 ? -10.096 0.881 40.624 1.00 97.62 404 GLN A C 1
ATOM 3197 O O . GLN A 1 404 ? -9.380 -0.012 41.064 1.00 97.62 404 GLN A O 1
ATOM 3202 N N . GLY A 1 405 ? -10.274 1.065 39.311 1.00 97.69 405 GLY A N 1
ATOM 3203 C CA . GLY A 1 405 ? -9.661 0.188 38.312 1.00 97.69 405 GLY A CA 1
ATOM 3204 C C . GLY A 1 405 ? -8.131 0.214 38.344 1.00 97.69 405 GLY A C 1
ATOM 3205 O O . GLY A 1 405 ? -7.497 -0.827 38.206 1.00 97.69 405 GLY A O 1
ATOM 3206 N N . ASN A 1 406 ? -7.516 1.378 38.583 1.00 97.69 406 ASN A N 1
ATOM 3207 C CA . ASN A 1 406 ? -6.064 1.470 38.753 1.00 97.69 406 ASN A CA 1
ATOM 3208 C C . ASN A 1 406 ? -5.595 0.726 40.017 1.00 97.69 406 ASN A C 1
ATOM 3210 O O . ASN A 1 406 ? -4.587 0.032 39.961 1.00 97.69 406 ASN A O 1
ATOM 3214 N N . GLU A 1 407 ? -6.294 0.872 41.145 1.00 98.12 407 GLU A N 1
ATOM 3215 C CA . GLU A 1 407 ? -5.972 0.188 42.406 1.00 98.12 407 GLU A CA 1
ATOM 3216 C C . GLU A 1 407 ? -6.057 -1.333 42.247 1.00 98.12 407 GLU A C 1
ATOM 3218 O O . GLU A 1 407 ? -5.119 -2.035 42.613 1.00 98.12 407 GLU A O 1
ATOM 3223 N N . GLN A 1 408 ? -7.123 -1.834 41.617 1.00 97.75 408 GLN A N 1
ATOM 3224 C CA . GLN A 1 408 ? -7.280 -3.256 41.295 1.00 97.75 408 GLN A CA 1
ATOM 3225 C C . GLN A 1 408 ? -6.183 -3.751 40.349 1.00 97.75 408 GLN A C 1
ATOM 3227 O O . GLN A 1 408 ? -5.583 -4.794 40.596 1.00 97.75 408 GLN A O 1
ATOM 3232 N N . PHE A 1 409 ? -5.857 -2.967 39.316 1.00 97.50 409 PHE A N 1
ATOM 3233 C CA . PHE A 1 409 ? -4.802 -3.303 38.361 1.00 97.50 409 PHE A CA 1
ATOM 3234 C C . PHE A 1 409 ? -3.440 -3.444 39.051 1.00 97.50 409 PHE A C 1
ATOM 3236 O O . PHE A 1 409 ? -2.739 -4.429 38.836 1.00 97.50 409 PHE A O 1
ATOM 3243 N N . TRP A 1 410 ? -3.073 -2.487 39.909 1.00 96.50 410 TRP A N 1
ATOM 3244 C CA . TRP A 1 410 ? -1.824 -2.548 40.677 1.00 96.50 410 TRP A CA 1
ATOM 3245 C C . TRP A 1 410 ? -1.848 -3.618 41.773 1.00 96.50 410 TRP A C 1
ATOM 3247 O O . TRP A 1 410 ? -0.794 -4.137 42.127 1.00 96.50 410 TRP A O 1
ATOM 3257 N N . GLY A 1 411 ? -3.032 -3.979 42.271 1.00 95.75 411 GLY A N 1
ATOM 3258 C CA . GLY A 1 411 ? -3.248 -5.109 43.176 1.00 95.75 411 GLY A CA 1
ATOM 3259 C C . GLY A 1 411 ? -3.231 -6.484 42.496 1.00 95.75 411 GLY A C 1
ATOM 3260 O O . GLY A 1 411 ? -3.335 -7.490 43.190 1.00 95.75 411 GLY A O 1
ATOM 3261 N N . GLY A 1 412 ? -3.102 -6.547 41.165 1.00 95.31 412 GLY A N 1
ATOM 3262 C CA . GLY A 1 412 ? -3.072 -7.792 40.387 1.00 95.31 412 GLY A CA 1
ATOM 3263 C C . GLY A 1 412 ? -4.446 -8.353 40.000 1.00 95.31 412 GLY A C 1
ATOM 3264 O O . GLY A 1 412 ? -4.511 -9.343 39.273 1.00 95.31 412 GLY A O 1
ATOM 3265 N N . ASP A 1 413 ? -5.545 -7.717 40.415 1.00 97.44 413 ASP A N 1
ATOM 3266 C CA . ASP A 1 413 ? -6.905 -8.090 40.013 1.00 97.44 413 ASP A CA 1
ATOM 3267 C C . ASP A 1 413 ? -7.250 -7.486 38.642 1.00 97.44 413 ASP A C 1
ATOM 3269 O O . ASP A 1 413 ? -7.890 -6.437 38.519 1.00 97.44 413 ASP A O 1
ATOM 3273 N N . ILE A 1 414 ? -6.784 -8.155 37.585 1.00 97.69 414 ILE A N 1
ATOM 3274 C CA . ILE A 1 414 ? -6.948 -7.685 36.203 1.00 97.69 414 ILE A CA 1
ATOM 3275 C C . ILE A 1 414 ? -8.419 -7.711 35.760 1.00 97.69 414 ILE A C 1
ATOM 3277 O O . ILE A 1 414 ? -8.870 -6.786 35.083 1.00 97.69 414 ILE A O 1
ATOM 3281 N N . ASN A 1 415 ? -9.186 -8.725 36.173 1.00 97.44 415 ASN A N 1
ATOM 3282 C CA . ASN A 1 415 ? -10.608 -8.835 35.838 1.00 97.44 415 ASN A CA 1
ATOM 3283 C C . ASN A 1 415 ? -11.439 -7.756 36.544 1.00 97.44 415 ASN A C 1
ATOM 3285 O O . ASN A 1 415 ? -12.273 -7.109 35.905 1.00 97.44 415 ASN A O 1
ATOM 3289 N N . GLY A 1 416 ? -11.178 -7.501 37.830 1.00 97.38 416 GLY A N 1
ATOM 3290 C CA . GLY A 1 416 ? -11.809 -6.404 38.559 1.00 97.38 416 GLY A CA 1
ATOM 3291 C C . GLY A 1 416 ? -11.492 -5.047 37.935 1.00 97.38 416 GLY A C 1
ATOM 3292 O O . GLY A 1 416 ? -12.409 -4.261 37.682 1.00 97.38 416 GLY A O 1
ATOM 3293 N N . ALA A 1 417 ? -10.223 -4.809 37.585 1.00 98.19 417 ALA A N 1
ATOM 3294 C CA . ALA A 1 417 ? -9.803 -3.589 36.900 1.00 98.19 417 ALA A CA 1
ATOM 3295 C C . ALA A 1 417 ? -10.533 -3.390 35.562 1.00 98.19 417 ALA A C 1
ATOM 3297 O O . ALA A 1 417 ? -11.041 -2.301 35.283 1.00 98.19 417 ALA A O 1
ATOM 3298 N N . MET A 1 418 ? -10.630 -4.445 34.749 1.00 97.75 418 MET A N 1
ATOM 3299 C CA . MET A 1 418 ? -11.358 -4.434 33.479 1.00 97.75 418 MET A CA 1
ATOM 3300 C C . MET A 1 418 ? -12.845 -4.097 33.666 1.00 97.75 418 MET A C 1
ATOM 3302 O O . MET A 1 418 ? -13.389 -3.284 32.908 1.00 97.75 418 MET A O 1
ATOM 3306 N N . GLY A 1 419 ? -13.489 -4.661 34.694 1.00 97.69 419 GLY A N 1
ATOM 3307 C CA . GLY A 1 419 ? -14.866 -4.335 35.069 1.00 97.69 419 GLY A CA 1
ATOM 3308 C C . GLY A 1 419 ? -15.032 -2.860 35.447 1.00 97.69 419 GLY A C 1
ATOM 3309 O O . GLY A 1 419 ? -15.881 -2.167 34.885 1.00 97.69 419 GLY A O 1
ATOM 3310 N N . ALA A 1 420 ? -14.159 -2.341 36.315 1.00 98.06 420 ALA A N 1
ATOM 3311 C CA . ALA A 1 420 ? -14.192 -0.943 36.746 1.00 98.06 420 ALA A CA 1
ATOM 3312 C C . ALA A 1 420 ? -13.947 0.046 35.592 1.00 98.06 420 ALA A C 1
ATOM 3314 O O . ALA A 1 420 ? -14.607 1.086 35.515 1.00 98.06 420 ALA A O 1
ATOM 3315 N N . TYR A 1 421 ? -13.032 -0.261 34.664 1.00 98.44 421 TYR A N 1
ATOM 3316 C CA . TYR A 1 421 ? -12.827 0.564 33.469 1.00 98.44 421 TYR A CA 1
ATOM 3317 C C . TYR A 1 421 ? -14.017 0.514 32.505 1.00 98.44 421 TYR A C 1
ATOM 3319 O O . TYR A 1 421 ? -14.335 1.537 31.898 1.00 98.44 421 TYR A O 1
ATOM 3327 N N . SER A 1 422 ? -14.684 -0.635 32.372 1.00 97.69 422 SER A N 1
ATOM 3328 C CA . SER A 1 422 ? -15.875 -0.776 31.524 1.00 97.69 422 SER A CA 1
ATOM 3329 C C . SER A 1 422 ? -17.047 0.040 32.067 1.00 97.69 422 SER A C 1
ATOM 3331 O O . SER A 1 422 ? -17.611 0.849 31.335 1.00 97.69 422 SER A O 1
ATOM 3333 N N . GLU A 1 423 ? -17.318 -0.049 33.370 1.00 97.19 423 GLU A N 1
ATOM 3334 C CA . GLU A 1 423 ? -18.327 0.785 34.034 1.00 97.19 423 GLU A CA 1
ATOM 3335 C C . GLU A 1 423 ? -17.982 2.281 33.916 1.00 97.19 423 GLU A C 1
ATOM 3337 O O . GLU A 1 423 ? -18.839 3.121 33.629 1.00 97.19 423 GLU A O 1
ATOM 3342 N N . ALA A 1 424 ? -16.700 2.637 34.067 1.00 97.44 424 ALA A N 1
ATOM 3343 C CA . ALA A 1 424 ? -16.253 4.007 33.849 1.00 97.44 424 ALA A CA 1
ATOM 3344 C C . ALA A 1 424 ? -16.547 4.480 32.416 1.00 97.44 424 ALA A C 1
ATOM 3346 O O . ALA A 1 424 ? -16.989 5.613 32.245 1.00 97.44 424 ALA A O 1
ATOM 3347 N N . LEU A 1 425 ? -16.321 3.645 31.395 1.00 96.38 425 LEU A N 1
ATOM 3348 C CA . LEU A 1 425 ? -16.579 3.970 29.987 1.00 96.38 425 LEU A CA 1
ATOM 3349 C C . LEU A 1 425 ? -18.069 4.139 29.673 1.00 96.38 425 LEU A C 1
ATOM 3351 O O . LEU A 1 425 ? -18.409 5.042 28.906 1.00 96.38 425 LEU A O 1
ATOM 3355 N N . GLU A 1 426 ? -18.936 3.318 30.267 1.00 93.69 426 GLU A N 1
ATOM 3356 C CA . GLU A 1 426 ? -20.398 3.418 30.132 1.00 93.69 426 GLU A CA 1
ATOM 3357 C C . GLU A 1 426 ? -20.939 4.731 30.712 1.00 93.69 426 GLU A C 1
ATOM 3359 O O . GLU A 1 426 ? -21.816 5.377 30.132 1.00 93.69 426 GLU A O 1
ATOM 3364 N N . LEU A 1 427 ? -20.381 5.171 31.843 1.00 91.81 427 LEU A N 1
ATOM 3365 C CA . LEU A 1 427 ? -20.775 6.419 32.498 1.00 91.81 427 LEU A CA 1
ATOM 3366 C C . LEU A 1 427 ? -20.138 7.661 31.860 1.00 91.81 427 LEU A C 1
ATOM 3368 O O . LEU A 1 427 ? -20.678 8.768 32.004 1.00 91.81 427 LEU A O 1
ATOM 3372 N N . CYS A 1 428 ? -19.002 7.491 31.175 1.00 94.19 428 CYS A N 1
ATOM 3373 C CA . CYS A 1 428 ? -18.178 8.576 30.658 1.00 94.19 428 CYS A CA 1
ATOM 3374 C C . CYS A 1 428 ? -18.784 9.238 29.413 1.00 94.19 428 CYS A C 1
ATOM 3376 O O . CYS A 1 428 ? -18.826 8.611 28.348 1.00 94.19 428 CYS A O 1
ATOM 3378 N N . PRO A 1 429 ? -19.170 10.527 29.496 1.00 93.00 429 PRO A N 1
ATOM 3379 C CA . PRO A 1 429 ? -19.671 11.265 28.345 1.00 93.00 429 PRO A CA 1
ATOM 3380 C C . PRO A 1 429 ? -18.664 11.304 27.194 1.00 93.00 429 PRO A C 1
ATOM 3382 O O . PRO A 1 429 ? -17.466 11.480 27.413 1.00 93.00 429 PRO A O 1
ATOM 3385 N N . LEU A 1 430 ? -19.148 11.249 25.957 1.00 91.00 430 LEU A N 1
ATOM 3386 C CA . LEU A 1 430 ? -18.360 11.375 24.725 1.00 91.00 430 LEU A CA 1
ATOM 3387 C C . LEU A 1 430 ? -17.577 12.696 24.666 1.00 91.00 430 LEU A C 1
ATOM 3389 O O . LEU A 1 430 ? -16.481 12.757 24.109 1.00 91.00 430 LEU A O 1
ATOM 3393 N N . ARG A 1 431 ? -18.098 13.762 25.291 1.00 89.56 431 ARG A N 1
ATOM 3394 C CA . ARG A 1 431 ? -17.375 15.040 25.460 1.00 89.56 431 ARG A CA 1
ATOM 3395 C C . ARG A 1 431 ? -16.105 14.925 26.319 1.00 89.56 431 ARG A C 1
ATOM 3397 O O . ARG A 1 431 ? -15.190 15.730 26.138 1.00 89.56 431 ARG A O 1
ATOM 3404 N N . LEU A 1 432 ? -16.016 13.942 27.217 1.00 93.56 432 LEU A N 1
ATOM 3405 C CA . LEU A 1 432 ? -14.847 13.666 28.065 1.00 93.56 432 LEU A CA 1
ATOM 3406 C C . LEU A 1 432 ? -13.833 12.764 27.342 1.00 93.56 432 LEU A C 1
ATOM 3408 O O . LEU A 1 432 ? -13.408 11.719 27.834 1.00 93.56 432 LEU A O 1
ATOM 3412 N N . TRP A 1 433 ? -13.445 13.167 26.131 1.00 93.38 433 TRP A N 1
ATOM 3413 C CA . TRP A 1 433 ? -12.608 12.357 25.242 1.00 93.38 433 TRP A CA 1
ATOM 3414 C C . TRP A 1 433 ? -11.242 11.998 25.845 1.00 93.38 433 TRP A C 1
ATOM 3416 O O . TRP A 1 433 ? -10.718 10.924 25.564 1.00 93.38 433 TRP A O 1
ATOM 3426 N N . LYS A 1 434 ? -10.668 12.861 26.699 1.00 95.50 434 LYS A N 1
ATOM 3427 C CA . LYS A 1 434 ? -9.384 12.599 27.375 1.00 95.50 434 LYS A CA 1
ATOM 3428 C C . LYS A 1 434 ? -9.514 11.456 28.375 1.00 95.50 434 LYS A C 1
ATOM 3430 O O . LYS A 1 434 ? -8.658 10.579 28.429 1.00 95.50 434 LYS A O 1
ATOM 3435 N N . GLU A 1 435 ? -10.584 11.462 29.162 1.00 96.75 435 GLU A N 1
ATOM 3436 C CA . GLU A 1 435 ? -10.902 10.403 30.109 1.00 96.75 435 GLU A CA 1
ATOM 3437 C C . GLU A 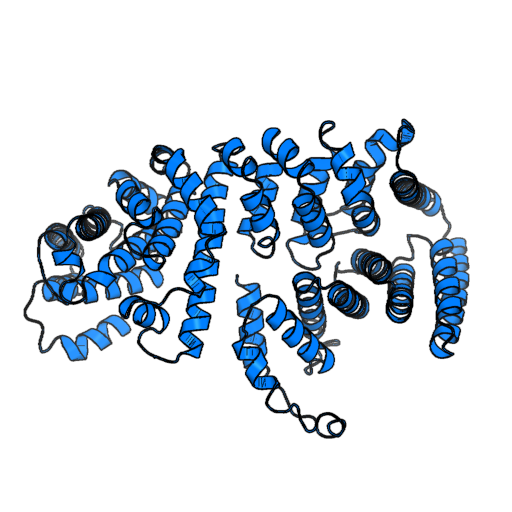1 435 ? -11.196 9.093 29.377 1.00 96.75 435 GLU A C 1
ATOM 3439 O O . GLU A 1 435 ? -10.601 8.074 29.723 1.00 96.75 435 GLU A O 1
ATOM 3444 N N . ARG A 1 436 ? -12.030 9.128 28.325 1.00 97.06 436 ARG A N 1
ATOM 3445 C CA . ARG A 1 436 ? -12.333 7.956 27.481 1.00 97.06 436 ARG A CA 1
ATOM 3446 C C . ARG A 1 436 ? -11.072 7.344 26.877 1.00 97.06 436 ARG A C 1
ATOM 3448 O O . ARG A 1 436 ? -10.882 6.139 26.973 1.00 97.06 436 ARG A O 1
ATOM 3455 N N . LEU A 1 437 ? -10.181 8.170 26.326 1.00 97.88 437 LEU A N 1
ATOM 3456 C CA . LEU A 1 437 ? -8.899 7.728 25.771 1.00 97.88 437 LEU A CA 1
ATOM 3457 C C . LEU A 1 437 ? -8.077 6.949 26.802 1.00 97.88 437 LEU A C 1
ATOM 3459 O O . LEU A 1 437 ? -7.585 5.862 26.500 1.00 97.88 437 LEU A O 1
ATOM 3463 N N . VAL A 1 438 ? -7.930 7.488 28.017 1.00 98.00 438 VAL A N 1
ATOM 3464 C CA . VAL A 1 438 ? -7.157 6.832 29.084 1.00 98.00 438 VAL A CA 1
ATOM 3465 C C . VAL A 1 438 ? -7.811 5.520 29.506 1.00 98.00 438 VAL A C 1
ATOM 3467 O O . VAL A 1 438 ? -7.104 4.529 29.673 1.00 98.00 438 VAL A O 1
ATOM 3470 N N . LEU A 1 439 ? -9.137 5.501 29.652 1.00 98.44 439 LEU A N 1
ATOM 3471 C CA . LEU A 1 439 ? -9.886 4.303 30.030 1.00 98.44 439 LEU A CA 1
ATOM 3472 C C . LEU A 1 439 ? -9.748 3.191 28.990 1.00 98.44 439 LEU A C 1
ATOM 3474 O O . LEU A 1 439 ? -9.357 2.088 29.355 1.00 98.44 439 LEU A O 1
ATOM 3478 N N . TYR A 1 440 ? -9.970 3.494 27.707 1.00 98.69 440 TYR A N 1
ATOM 3479 C CA . TYR A 1 440 ? -9.750 2.541 26.617 1.00 98.69 440 TYR A CA 1
ATOM 3480 C C . TYR A 1 440 ? -8.313 2.026 26.607 1.00 98.69 440 TYR A C 1
ATOM 3482 O O . TYR A 1 440 ? -8.073 0.827 26.547 1.00 98.69 440 TYR A O 1
ATOM 3490 N N . SER A 1 441 ? -7.330 2.917 26.753 1.00 98.56 441 SER A N 1
ATOM 3491 C CA . SER A 1 441 ? -5.930 2.503 26.783 1.00 98.56 441 SER A CA 1
ATOM 3492 C C . SER A 1 441 ? -5.630 1.572 27.969 1.00 98.56 441 SER A C 1
ATOM 3494 O O . SER A 1 441 ? -4.896 0.599 27.816 1.00 98.56 441 SER A O 1
ATOM 3496 N N . ASN A 1 442 ? -6.169 1.851 29.158 1.00 98.50 442 ASN A N 1
ATOM 3497 C CA . ASN A 1 442 ? -5.968 1.012 30.341 1.00 98.50 442 ASN A CA 1
ATOM 3498 C C . ASN A 1 442 ? -6.701 -0.330 30.242 1.00 98.50 442 ASN A C 1
ATOM 3500 O O . ASN A 1 442 ? -6.147 -1.346 30.652 1.00 98.50 442 ASN A O 1
ATOM 3504 N N . ARG A 1 443 ? -7.901 -0.359 29.662 1.00 98.62 443 ARG A N 1
ATOM 3505 C CA . ARG A 1 443 ? -8.634 -1.605 29.437 1.00 98.62 443 ARG A CA 1
ATOM 3506 C C . ARG A 1 443 ? -7.969 -2.473 28.359 1.00 98.62 443 ARG A C 1
ATOM 3508 O O . ARG A 1 443 ? -7.795 -3.662 28.598 1.00 98.62 443 ARG A O 1
ATOM 3515 N N . ALA A 1 444 ? -7.394 -1.875 27.309 1.00 98.69 444 ALA A N 1
ATOM 3516 C CA . ALA A 1 444 ? -6.513 -2.582 26.368 1.00 98.69 444 ALA A CA 1
ATOM 3517 C C . ALA A 1 444 ? -5.318 -3.263 27.062 1.00 98.69 444 ALA A C 1
ATOM 3519 O O . ALA A 1 444 ? -4.911 -4.355 26.677 1.00 98.69 444 ALA A O 1
ATOM 3520 N N . GLN A 1 445 ? -4.752 -2.644 28.107 1.00 98.50 445 GLN A N 1
ATOM 3521 C CA . GLN A 1 445 ? -3.691 -3.278 28.900 1.00 98.50 445 GLN A CA 1
ATOM 3522 C C . GLN A 1 445 ? -4.189 -4.508 29.660 1.00 98.50 445 GLN A C 1
ATOM 3524 O O . GLN A 1 445 ? -3.433 -5.465 29.802 1.00 98.50 445 GLN A O 1
ATOM 3529 N N . CYS A 1 446 ? -5.423 -4.471 30.165 1.00 98.56 446 CYS A N 1
ATOM 3530 C CA . CYS A 1 446 ? -6.030 -5.611 30.846 1.00 98.56 446 CYS A CA 1
ATOM 3531 C C . CYS A 1 446 ? -6.230 -6.761 29.854 1.00 98.56 446 CYS A C 1
ATOM 3533 O O . CYS A 1 446 ? -5.742 -7.855 30.111 1.00 98.56 446 CYS A O 1
ATOM 3535 N N . HIS A 1 447 ? -6.810 -6.477 28.684 1.00 98.56 447 HIS A N 1
ATOM 3536 C CA . HIS A 1 447 ? -6.974 -7.449 27.599 1.00 98.56 447 HIS A CA 1
ATOM 3537 C C . HIS A 1 447 ? -5.640 -8.097 27.182 1.00 98.56 447 HIS A C 1
ATOM 3539 O O . HIS A 1 447 ? -5.552 -9.317 27.078 1.00 98.56 447 HIS A O 1
ATOM 3545 N N . LEU A 1 448 ? -4.553 -7.321 27.059 1.00 98.06 448 LEU A N 1
ATOM 3546 C CA . LEU A 1 448 ? -3.215 -7.878 26.801 1.00 98.06 448 LEU A CA 1
ATOM 3547 C C . LEU A 1 448 ? -2.756 -8.874 27.875 1.00 98.06 448 LEU A C 1
ATOM 3549 O O . LEU A 1 448 ? -2.219 -9.928 27.542 1.00 98.06 448 LEU A O 1
ATOM 3553 N N . LEU A 1 449 ? -2.951 -8.548 29.156 1.00 97.69 449 LEU A N 1
ATOM 3554 C CA . LEU A 1 449 ? -2.572 -9.430 30.267 1.00 97.69 449 LEU A CA 1
ATOM 3555 C C . LEU A 1 449 ? -3.440 -10.695 30.319 1.00 97.69 449 LEU A C 1
ATOM 3557 O O . LEU A 1 449 ? -2.953 -11.748 30.726 1.00 97.69 449 LEU A O 1
ATOM 3561 N N . LEU A 1 450 ? -4.690 -10.599 29.862 1.00 97.31 450 LEU A N 1
ATOM 3562 C CA . LEU A 1 450 ? -5.628 -11.716 29.728 1.00 97.31 450 LEU A CA 1
ATOM 3563 C C . LEU A 1 450 ? -5.457 -12.504 28.417 1.00 97.31 450 LEU A C 1
ATOM 3565 O O . LEU A 1 450 ? -6.130 -13.511 28.226 1.00 97.31 450 LEU A O 1
ATOM 3569 N N . ARG A 1 451 ? -4.516 -12.104 27.545 1.00 97.06 451 ARG A N 1
ATOM 3570 C CA . ARG A 1 451 ? -4.261 -12.702 26.217 1.00 97.06 451 ARG A CA 1
ATOM 3571 C C . ARG A 1 451 ? -5.435 -12.571 25.234 1.00 97.06 451 ARG A C 1
ATOM 3573 O O . ARG A 1 451 ? -5.554 -13.352 24.295 1.00 97.06 451 ARG A O 1
ATOM 3580 N N . GLU A 1 452 ? -6.247 -11.538 25.410 1.00 97.94 452 GLU A N 1
ATOM 3581 C CA . GLU A 1 452 ? -7.389 -11.167 24.568 1.00 97.94 452 GLU A CA 1
ATOM 3582 C C . GLU A 1 452 ? -6.925 -10.147 23.514 1.00 97.94 452 GLU A C 1
ATOM 3584 O O . GLU A 1 452 ? -7.034 -8.927 23.672 1.00 97.94 452 GLU A O 1
ATOM 3589 N N . ALA A 1 453 ? -6.258 -10.641 22.467 1.00 98.00 453 ALA A N 1
ATOM 3590 C CA . ALA A 1 453 ? -5.553 -9.780 21.517 1.00 98.00 453 ALA A CA 1
ATOM 3591 C C . ALA A 1 453 ? -6.499 -8.921 20.656 1.00 98.00 453 ALA A C 1
ATOM 3593 O O . ALA A 1 453 ? -6.184 -7.762 20.383 1.00 98.00 453 ALA A O 1
ATOM 3594 N N . ASP A 1 454 ? -7.652 -9.447 20.236 1.00 97.00 454 ASP A N 1
ATOM 3595 C CA . ASP A 1 454 ? -8.596 -8.709 19.386 1.00 97.00 454 ASP A CA 1
ATOM 3596 C C . ASP A 1 454 ? -9.252 -7.544 20.137 1.00 97.00 454 ASP A C 1
ATOM 3598 O O . ASP A 1 454 ? -9.339 -6.425 19.621 1.00 97.00 454 ASP A O 1
ATOM 3602 N N . GLU A 1 455 ? -9.613 -7.773 21.393 1.00 98.00 455 GLU A N 1
ATOM 3603 C CA . GLU A 1 455 ? -10.161 -6.793 22.321 1.00 98.00 455 GLU A CA 1
ATOM 3604 C C . GLU A 1 455 ? -9.120 -5.719 22.656 1.00 98.00 455 GLU A C 1
ATOM 3606 O O . GLU A 1 455 ? -9.425 -4.522 22.642 1.00 98.00 455 GLU A O 1
ATOM 3611 N N . ALA A 1 456 ? -7.859 -6.118 22.866 1.00 98.56 456 ALA A N 1
ATOM 3612 C CA . ALA A 1 456 ? -6.755 -5.183 23.051 1.00 98.56 456 ALA A CA 1
ATOM 3613 C C . ALA A 1 456 ? -6.543 -4.283 21.820 1.00 98.56 456 ALA A C 1
ATOM 3615 O O . ALA A 1 456 ? -6.342 -3.073 21.977 1.00 98.56 456 ALA A O 1
ATOM 3616 N N . ILE A 1 457 ? -6.614 -4.836 20.601 1.00 98.50 457 ILE A N 1
ATOM 3617 C CA . ILE A 1 457 ? -6.519 -4.050 19.360 1.00 98.50 457 ILE A CA 1
ATOM 3618 C C . ILE A 1 457 ? -7.698 -3.084 19.246 1.00 98.50 457 ILE A C 1
ATOM 3620 O O . ILE A 1 457 ? -7.493 -1.917 18.891 1.00 98.50 457 ILE A O 1
ATOM 3624 N N . SER A 1 458 ? -8.911 -3.550 19.548 1.00 98.06 458 SER A N 1
ATOM 3625 C CA . SER A 1 458 ? -10.130 -2.744 19.487 1.00 98.06 458 SER A CA 1
ATOM 3626 C C . SER A 1 458 ? -10.049 -1.536 20.422 1.00 98.06 458 SER A C 1
ATOM 3628 O O . SER A 1 458 ? -10.126 -0.384 19.979 1.00 98.06 458 SER A O 1
ATOM 3630 N N . ASP A 1 459 ? -9.763 -1.766 21.703 1.00 98.62 459 ASP A N 1
ATOM 3631 C CA . ASP A 1 459 ? -9.668 -0.695 22.693 1.00 98.62 459 ASP A CA 1
ATOM 3632 C C . ASP A 1 459 ? -8.501 0.259 22.417 1.00 98.62 459 ASP A C 1
ATOM 3634 O O . ASP A 1 459 ? -8.639 1.484 22.532 1.00 98.62 459 ASP A O 1
ATOM 3638 N N . ALA A 1 460 ? -7.342 -0.263 22.007 1.00 98.69 460 ALA A N 1
ATOM 3639 C CA . ALA A 1 460 ? -6.212 0.589 21.670 1.00 98.69 460 ALA A CA 1
ATOM 3640 C C . ALA A 1 460 ? -6.509 1.461 20.437 1.00 98.69 460 ALA A C 1
ATOM 3642 O O . ALA A 1 460 ? -6.155 2.643 20.432 1.00 98.69 460 ALA A O 1
ATOM 3643 N N . THR A 1 461 ? -7.228 0.931 19.441 1.00 98.50 461 THR A N 1
ATOM 3644 C CA . THR A 1 461 ? -7.679 1.677 18.253 1.00 98.50 461 THR A CA 1
ATOM 3645 C C . THR A 1 461 ? -8.683 2.771 18.617 1.00 98.50 461 THR A C 1
ATOM 3647 O O . THR A 1 461 ? -8.555 3.900 18.136 1.00 98.50 461 THR A O 1
ATOM 3650 N N . ARG A 1 462 ? -9.628 2.509 19.528 1.00 98.19 462 ARG A N 1
ATOM 3651 C CA . ARG A 1 462 ? -10.546 3.541 20.048 1.00 98.19 462 ARG A CA 1
ATOM 3652 C C . ARG A 1 462 ? -9.795 4.653 20.771 1.00 98.19 462 ARG A C 1
ATOM 3654 O O . ARG A 1 462 ? -10.055 5.835 20.546 1.00 98.19 462 ARG A O 1
ATOM 3661 N N . ALA A 1 463 ? -8.808 4.298 21.593 1.00 98.38 463 ALA A N 1
ATOM 3662 C CA . ALA A 1 463 ? -7.960 5.281 22.260 1.00 98.38 463 ALA A CA 1
ATOM 3663 C C . ALA A 1 463 ? -7.157 6.138 21.260 1.00 98.38 463 ALA A C 1
ATOM 3665 O O . ALA A 1 463 ? -7.042 7.350 21.450 1.00 98.38 463 ALA A O 1
ATOM 3666 N N . LEU A 1 464 ? -6.630 5.540 20.187 1.00 97.38 464 LEU A N 1
ATOM 3667 C CA . LEU A 1 464 ? -5.901 6.252 19.126 1.00 97.38 464 LEU A CA 1
ATOM 3668 C C . LEU A 1 464 ? -6.815 7.123 18.255 1.00 97.38 464 LEU A C 1
ATOM 3670 O O . LEU A 1 464 ? -6.403 8.199 17.824 1.00 97.38 464 LEU A O 1
ATOM 3674 N N . SER A 1 465 ? -8.073 6.719 18.076 1.00 96.56 465 SER A N 1
ATOM 3675 C CA . SER A 1 465 ? -9.097 7.515 17.388 1.00 96.56 465 SER A CA 1
ATOM 3676 C C . SER A 1 465 ? -9.486 8.776 18.164 1.00 96.56 465 SER A C 1
ATOM 3678 O O . SER A 1 465 ? -9.829 9.801 17.573 1.00 96.56 465 SER A O 1
ATOM 3680 N N . LEU A 1 466 ? -9.415 8.716 19.497 1.00 96.12 466 LEU A N 1
ATOM 3681 C CA . LEU A 1 466 ? -9.695 9.840 20.391 1.00 96.12 466 LEU A CA 1
ATOM 3682 C C . LEU A 1 466 ? -8.486 10.756 20.614 1.00 96.12 466 LEU A C 1
ATOM 3684 O O . LEU A 1 466 ? -8.661 11.878 21.102 1.00 96.12 466 LEU A O 1
ATOM 3688 N N . SER A 1 467 ? -7.264 10.301 20.317 1.00 94.06 467 SER A N 1
ATOM 3689 C CA . SER A 1 467 ? -6.068 11.107 20.553 1.00 94.06 467 SER A CA 1
ATOM 3690 C C . SER A 1 467 ? -6.054 12.342 19.659 1.00 94.06 467 SER A C 1
ATOM 3692 O O . SER A 1 467 ? -6.582 12.343 18.549 1.00 94.06 467 SER A O 1
ATOM 3694 N N . ARG A 1 468 ? -5.440 13.421 20.148 1.00 91.25 468 ARG A N 1
ATOM 3695 C CA . ARG A 1 468 ? -5.287 14.668 19.393 1.00 91.25 468 ARG A CA 1
ATOM 3696 C C . ARG A 1 468 ? -3.819 15.096 19.423 1.00 91.25 468 ARG A C 1
ATOM 3698 O O . ARG A 1 468 ? -3.368 15.492 20.501 1.00 91.25 468 ARG A O 1
ATOM 3705 N N . PRO A 1 469 ? -3.090 15.034 18.289 1.00 90.44 469 PRO A N 1
ATOM 3706 C CA . PRO A 1 469 ? -3.503 14.519 16.965 1.00 90.44 469 PRO A CA 1
ATOM 3707 C C . PRO A 1 469 ? -3.928 13.035 16.964 1.00 90.44 469 PRO A C 1
ATOM 3709 O O . PRO A 1 469 ? -3.600 12.310 17.906 1.00 90.44 469 PRO A O 1
ATOM 3712 N N . ALA A 1 470 ? -4.658 12.570 15.944 1.00 91.19 470 ALA A N 1
ATOM 3713 C CA . ALA A 1 470 ? -4.982 11.143 15.804 1.00 91.19 470 ALA A CA 1
ATOM 3714 C C . ALA A 1 470 ? -3.699 10.296 15.777 1.00 91.19 470 ALA A C 1
ATOM 3716 O O . ALA A 1 470 ? -2.654 10.779 15.342 1.00 91.19 470 ALA A O 1
ATOM 3717 N N . ASN A 1 471 ? -3.769 9.059 16.276 1.00 92.75 471 ASN A N 1
ATOM 3718 C CA . ASN A 1 471 ? -2.635 8.127 16.313 1.00 92.75 471 ASN A CA 1
ATOM 3719 C C . ASN A 1 471 ? -1.392 8.627 17.088 1.00 92.75 471 ASN A C 1
ATOM 3721 O O . ASN A 1 471 ? -0.277 8.202 16.810 1.00 92.75 471 ASN A O 1
ATOM 3725 N N . SER A 1 472 ? -1.552 9.516 18.077 1.00 91.94 472 SER A N 1
ATOM 3726 C CA . SER A 1 472 ? -0.415 10.126 18.805 1.00 91.94 472 SER A CA 1
ATOM 3727 C C . SER A 1 472 ? -0.205 9.600 20.229 1.00 91.94 472 SER A C 1
ATOM 3729 O O . SER A 1 472 ? 0.740 9.992 20.918 1.00 91.94 472 SER A O 1
ATOM 3731 N N . HIS A 1 473 ? -1.085 8.724 20.722 1.00 94.81 473 HIS A N 1
ATOM 3732 C CA . HIS A 1 473 ? -1.005 8.240 22.099 1.00 94.81 473 HIS A CA 1
ATOM 3733 C C . HIS A 1 473 ? -0.043 7.050 22.237 1.00 94.81 473 HIS A C 1
ATOM 3735 O O . HIS A 1 473 ? -0.431 5.899 22.035 1.00 94.81 473 HIS A O 1
ATOM 3741 N N . ALA A 1 474 ? 1.194 7.329 22.664 1.00 93.88 474 ALA A N 1
ATOM 3742 C CA . ALA A 1 474 ? 2.284 6.351 22.774 1.00 93.88 474 ALA A CA 1
ATOM 3743 C C . ALA A 1 474 ? 1.902 5.046 23.499 1.00 93.88 474 ALA A C 1
ATOM 3745 O O . ALA A 1 474 ? 2.184 3.961 23.001 1.00 93.88 474 ALA A O 1
ATOM 3746 N N . LYS A 1 475 ? 1.211 5.117 24.647 1.00 95.75 475 LYS A N 1
ATOM 3747 C CA . LYS A 1 475 ? 0.815 3.900 25.382 1.00 95.75 475 LYS A CA 1
ATOM 3748 C C . LYS A 1 475 ? -0.130 3.018 24.569 1.00 95.75 475 LYS A C 1
ATOM 3750 O O . LYS A 1 475 ? -0.012 1.803 24.633 1.00 95.75 475 LYS A O 1
ATOM 3755 N N . SER A 1 476 ? -1.057 3.614 23.818 1.00 98.00 476 SER A N 1
ATOM 3756 C CA . SER A 1 476 ? -1.982 2.844 22.981 1.00 98.00 476 SER A CA 1
ATOM 3757 C C . SER A 1 476 ? -1.286 2.247 21.762 1.00 98.00 476 SER A C 1
ATOM 3759 O O . SER A 1 476 ? -1.557 1.093 21.463 1.00 98.00 476 SER A O 1
ATOM 3761 N N . LEU A 1 477 ? -0.358 2.975 21.124 1.00 97.31 477 LEU A N 1
ATOM 3762 C CA . LEU A 1 477 ? 0.477 2.430 20.041 1.00 97.31 477 LEU A CA 1
ATOM 3763 C C . LEU A 1 477 ? 1.255 1.201 20.523 1.00 97.31 477 LEU A C 1
ATOM 3765 O O . LEU A 1 477 ? 1.167 0.137 19.927 1.00 97.31 477 LEU A O 1
ATOM 3769 N N . TRP A 1 478 ? 1.932 1.317 21.668 1.00 97.12 478 TRP A N 1
ATOM 3770 C CA . TRP A 1 478 ? 2.702 0.210 22.239 1.00 97.12 478 TRP A CA 1
ATOM 3771 C C . TRP A 1 478 ? 1.835 -0.989 22.650 1.00 97.12 478 TRP A C 1
ATOM 3773 O O . TRP A 1 478 ? 2.224 -2.146 22.509 1.00 97.12 478 TRP A O 1
ATOM 3783 N N . ARG A 1 479 ? 0.641 -0.739 23.194 1.00 98.38 479 ARG A N 1
ATOM 3784 C CA . ARG A 1 479 ? -0.303 -1.811 23.545 1.00 98.38 479 ARG A CA 1
ATOM 3785 C C . ARG A 1 479 ? -0.802 -2.530 22.294 1.00 98.38 479 ARG A C 1
ATOM 3787 O O . ARG A 1 479 ? -0.824 -3.756 22.262 1.00 98.38 479 ARG A O 1
ATOM 3794 N N . ARG A 1 480 ? -1.147 -1.780 21.250 1.00 98.25 480 ARG A N 1
ATOM 3795 C CA . ARG A 1 480 ? -1.650 -2.356 20.006 1.00 98.25 480 ARG A CA 1
ATOM 3796 C C . ARG A 1 480 ? -0.570 -3.098 19.221 1.00 98.25 480 ARG A C 1
ATOM 3798 O O . ARG A 1 480 ? -0.867 -4.171 18.712 1.00 98.25 480 ARG A O 1
ATOM 3805 N N . SER A 1 481 ? 0.681 -2.629 19.233 1.00 97.69 481 SER A N 1
ATOM 3806 C CA . SER A 1 481 ? 1.794 -3.374 18.631 1.00 97.69 481 SER A CA 1
ATOM 3807 C C . SER A 1 481 ? 1.987 -4.743 19.287 1.00 97.69 481 SER A C 1
ATOM 3809 O O . SER A 1 481 ? 2.113 -5.741 18.592 1.00 97.69 481 SER A O 1
ATOM 3811 N N . GLN A 1 482 ? 1.931 -4.825 20.621 1.00 98.25 482 GLN A N 1
ATOM 3812 C CA . GLN A 1 482 ? 2.007 -6.110 21.333 1.00 98.25 482 GLN A CA 1
ATOM 3813 C C . GLN A 1 482 ? 0.837 -7.040 20.984 1.00 98.25 482 GLN A C 1
ATOM 3815 O O . GLN A 1 482 ? 1.028 -8.245 20.843 1.00 98.25 482 GLN A O 1
ATOM 3820 N N . ALA A 1 483 ? -0.369 -6.490 20.829 1.00 98.31 483 ALA A N 1
ATOM 3821 C CA . ALA A 1 483 ? -1.530 -7.279 20.436 1.00 98.31 483 ALA A CA 1
ATOM 3822 C C . ALA A 1 483 ? -1.412 -7.783 18.985 1.00 98.31 483 ALA A C 1
ATOM 3824 O O . ALA A 1 483 ? -1.728 -8.938 18.711 1.00 98.31 483 ALA A O 1
ATOM 3825 N N . TYR A 1 484 ? -0.899 -6.959 18.065 1.00 97.38 484 TYR A N 1
ATOM 3826 C CA . TYR A 1 484 ? -0.606 -7.375 16.693 1.00 97.38 484 TYR A CA 1
ATOM 3827 C C . TYR A 1 484 ? 0.482 -8.454 16.629 1.00 97.38 484 TYR A C 1
ATOM 3829 O O . TYR A 1 484 ? 0.296 -9.442 15.921 1.00 97.38 484 TYR A O 1
ATOM 3837 N N . ASP A 1 485 ? 1.556 -8.327 17.413 1.00 96.50 485 ASP A N 1
ATOM 3838 C CA . ASP A 1 485 ? 2.586 -9.365 17.553 1.00 96.50 485 ASP A CA 1
ATOM 3839 C C . ASP A 1 485 ? 1.982 -10.697 18.026 1.00 96.50 485 ASP A C 1
ATOM 3841 O O . ASP A 1 485 ? 2.231 -11.741 17.427 1.00 96.50 485 ASP A O 1
ATOM 3845 N N . ALA A 1 486 ? 1.100 -10.663 19.032 1.00 96.81 486 ALA A N 1
ATOM 3846 C CA . ALA A 1 486 ? 0.397 -11.854 19.514 1.00 96.81 486 ALA A CA 1
ATOM 3847 C C . ALA A 1 486 ? -0.502 -12.509 18.445 1.00 96.81 486 ALA A C 1
ATOM 3849 O O . ALA A 1 486 ? -0.739 -13.715 18.504 1.00 96.81 486 ALA A O 1
ATOM 3850 N N . LYS A 1 487 ? -0.980 -11.738 17.458 1.00 95.31 487 LYS A N 1
ATOM 3851 C CA . LYS A 1 487 ? -1.760 -12.235 16.312 1.00 95.31 487 LYS A CA 1
ATOM 3852 C C . LYS A 1 487 ? -0.912 -12.653 15.106 1.00 95.31 487 LYS A C 1
ATOM 3854 O O . LYS A 1 487 ? -1.480 -13.099 14.112 1.00 95.31 487 LYS A O 1
ATOM 3859 N N . GLY A 1 488 ? 0.412 -12.492 15.156 1.00 92.25 488 GLY A N 1
ATOM 3860 C CA . GLY A 1 488 ? 1.291 -12.710 14.001 1.00 92.25 488 GLY A CA 1
ATOM 3861 C C . GLY A 1 488 ? 1.152 -11.643 12.906 1.00 92.25 488 GLY A C 1
ATOM 3862 O O . GLY A 1 488 ? 1.585 -11.851 11.775 1.00 92.25 488 GLY A O 1
ATOM 3863 N N . LEU A 1 489 ? 0.552 -10.493 13.224 1.00 90.88 489 LEU A N 1
ATOM 3864 C CA . LEU A 1 489 ? 0.374 -9.361 12.313 1.00 90.88 489 LEU A CA 1
ATOM 3865 C C . LEU A 1 489 ? 1.622 -8.468 12.348 1.00 90.88 489 LEU A C 1
ATOM 3867 O O . LEU A 1 489 ? 1.629 -7.368 12.907 1.00 90.88 489 LEU A O 1
ATOM 3871 N N . ALA A 1 490 ? 2.720 -8.991 11.795 1.00 89.31 490 ALA A N 1
ATOM 3872 C CA . ALA A 1 490 ? 4.046 -8.392 11.935 1.00 89.31 490 ALA A CA 1
ATOM 3873 C C . ALA A 1 490 ? 4.151 -6.985 11.325 1.00 89.31 490 ALA A C 1
ATOM 3875 O O . ALA A 1 490 ? 4.781 -6.100 11.907 1.00 89.31 490 ALA A O 1
ATOM 3876 N N . LYS A 1 491 ? 3.489 -6.746 10.184 1.00 85.69 491 LYS A N 1
ATOM 3877 C CA . LYS A 1 491 ? 3.485 -5.439 9.501 1.00 85.69 491 LYS A CA 1
ATOM 3878 C C . LYS A 1 491 ? 2.797 -4.378 10.352 1.00 85.69 491 LYS A C 1
ATOM 3880 O O . LYS A 1 491 ? 3.353 -3.308 10.584 1.00 85.69 491 LYS A O 1
ATOM 3885 N N . GLU A 1 492 ? 1.613 -4.692 10.857 1.00 91.00 492 GLU A N 1
ATOM 3886 C CA . GLU A 1 492 ? 0.819 -3.815 11.707 1.00 91.00 492 GLU A CA 1
ATOM 3887 C C . GLU A 1 492 ? 1.539 -3.528 13.033 1.00 91.00 492 GLU A C 1
ATOM 3889 O O . GLU A 1 492 ? 1.599 -2.377 13.471 1.00 91.00 492 GLU A O 1
ATOM 3894 N N . SER A 1 493 ? 2.168 -4.547 13.633 1.00 94.06 493 SER A N 1
ATOM 3895 C CA . SER A 1 493 ? 3.002 -4.371 14.826 1.00 94.06 493 SER A CA 1
ATOM 3896 C C . SER A 1 493 ? 4.200 -3.457 14.560 1.00 94.06 493 SER A C 1
ATOM 3898 O O . SER A 1 493 ? 4.486 -2.579 15.376 1.00 94.06 493 SER A O 1
ATOM 3900 N N . LEU A 1 494 ? 4.911 -3.655 13.445 1.00 90.06 494 LEU A N 1
ATOM 3901 C CA . LEU A 1 494 ? 6.068 -2.840 13.072 1.00 90.06 494 LEU A CA 1
ATOM 3902 C C . LEU A 1 494 ? 5.672 -1.369 12.918 1.00 90.06 494 LEU A C 1
ATOM 3904 O O . LEU A 1 494 ? 6.318 -0.500 13.502 1.00 90.06 494 LEU A O 1
ATOM 3908 N N . LEU A 1 495 ? 4.585 -1.093 12.193 1.00 88.81 495 LEU A N 1
ATOM 3909 C CA . LEU A 1 495 ? 4.080 0.265 11.977 1.00 88.81 495 LEU A CA 1
ATOM 3910 C C . LEU A 1 495 ? 3.743 0.969 13.297 1.00 88.81 495 LEU A C 1
ATOM 3912 O O . LEU A 1 495 ? 4.161 2.108 13.507 1.00 88.81 495 LEU A O 1
ATOM 3916 N N . ASP A 1 496 ? 3.064 0.287 14.223 1.00 94.12 496 ASP A N 1
ATOM 3917 C CA . ASP A 1 496 ? 2.762 0.854 15.540 1.00 94.12 496 ASP A CA 1
ATOM 3918 C C . ASP A 1 496 ? 4.028 1.114 16.369 1.00 94.12 496 ASP A C 1
ATOM 3920 O O . ASP A 1 496 ? 4.108 2.132 17.059 1.00 94.12 496 ASP A O 1
ATOM 3924 N N . CYS A 1 497 ? 5.046 0.250 16.283 1.00 92.31 497 CYS A N 1
ATOM 3925 C CA . CYS A 1 497 ? 6.330 0.487 16.944 1.00 92.31 497 CYS A CA 1
ATOM 3926 C C . CYS A 1 497 ? 7.085 1.687 16.352 1.00 92.31 497 CYS A C 1
ATOM 3928 O O . CYS A 1 497 ? 7.644 2.491 17.101 1.00 92.31 497 CYS A O 1
ATOM 3930 N N . LEU A 1 498 ? 7.086 1.847 15.026 1.00 88.75 498 LEU A N 1
ATOM 3931 C CA . LEU A 1 498 ? 7.701 3.001 14.365 1.00 88.75 498 LEU A CA 1
ATOM 3932 C C . LEU A 1 498 ? 6.985 4.298 14.746 1.00 88.75 498 LEU A C 1
ATOM 3934 O O . LEU A 1 498 ? 7.629 5.283 15.111 1.00 88.75 498 LEU A O 1
ATOM 3938 N N . MET A 1 499 ? 5.651 4.279 14.755 1.00 89.06 499 MET A N 1
ATOM 3939 C CA . MET A 1 499 ? 4.849 5.412 15.209 1.00 89.06 499 MET A CA 1
ATOM 3940 C C . MET A 1 499 ? 5.077 5.718 16.689 1.00 89.06 499 MET A C 1
ATOM 3942 O O . MET A 1 499 ? 5.222 6.883 17.058 1.00 89.06 499 MET A O 1
ATOM 3946 N N . PHE A 1 500 ? 5.185 4.694 17.539 1.00 90.88 500 PHE A N 1
ATOM 3947 C CA . PHE A 1 500 ? 5.523 4.849 18.953 1.00 90.88 500 PHE A CA 1
ATOM 3948 C C . PHE A 1 500 ? 6.853 5.583 19.129 1.00 90.88 500 PHE A C 1
ATOM 3950 O O . PHE A 1 500 ? 6.920 6.534 19.904 1.00 90.88 500 PHE A O 1
ATOM 3957 N N . ILE A 1 501 ? 7.883 5.196 18.373 1.00 86.25 501 ILE A N 1
ATOM 3958 C CA . ILE A 1 501 ? 9.192 5.853 18.390 1.00 86.25 501 ILE A CA 1
ATOM 3959 C C . ILE A 1 501 ? 9.108 7.299 17.893 1.00 86.25 501 ILE A C 1
ATOM 3961 O O . ILE A 1 501 ? 9.673 8.195 18.522 1.00 86.25 501 ILE A O 1
ATOM 3965 N N . ASN A 1 502 ? 8.369 7.549 16.811 1.00 83.81 502 ASN A N 1
ATOM 3966 C CA . ASN A 1 502 ? 8.193 8.895 16.266 1.00 83.81 502 ASN A CA 1
ATOM 3967 C C . ASN A 1 502 ? 7.575 9.860 17.290 1.00 83.81 502 ASN A C 1
ATOM 3969 O O . ASN A 1 502 ? 7.940 11.035 17.314 1.00 83.81 502 ASN A O 1
ATOM 3973 N N . VAL A 1 503 ? 6.715 9.375 18.196 1.00 80.56 503 VAL A N 1
ATOM 3974 C CA . VAL A 1 503 ? 6.166 10.198 19.289 1.00 80.56 503 VAL A CA 1
ATOM 3975 C C . VAL A 1 503 ? 7.258 10.706 20.250 1.00 80.56 503 VAL A C 1
ATOM 3977 O O . VAL A 1 503 ? 7.116 11.812 20.771 1.00 80.56 503 VAL A O 1
ATOM 3980 N N . PHE A 1 504 ? 8.363 9.977 20.456 1.00 70.44 504 PHE A N 1
ATOM 3981 C CA . PHE A 1 504 ? 9.492 10.430 21.295 1.00 70.44 504 PHE A CA 1
ATOM 3982 C C . PHE A 1 504 ? 10.425 11.422 20.594 1.00 70.44 504 PHE A C 1
ATOM 3984 O O . PHE A 1 504 ? 11.164 12.145 21.264 1.00 70.44 504 PHE A O 1
ATOM 3991 N N . PHE A 1 505 ? 10.396 11.459 19.261 1.00 66.38 505 PHE A N 1
ATOM 3992 C CA . PHE A 1 505 ? 11.258 12.306 18.432 1.00 66.38 505 PHE A CA 1
ATOM 3993 C C . PHE A 1 505 ? 10.530 13.493 17.787 1.00 66.38 505 PHE A C 1
ATOM 3995 O O . PHE A 1 505 ? 11.140 14.239 17.021 1.00 66.38 505 PHE A O 1
ATOM 4002 N N . GLY A 1 506 ? 9.243 13.676 18.091 1.00 60.09 506 GLY A N 1
ATOM 4003 C CA . GLY A 1 506 ? 8.437 14.789 17.595 1.00 60.09 506 GLY A CA 1
ATOM 4004 C C . GLY A 1 506 ? 8.966 16.166 18.018 1.00 60.09 506 GLY A C 1
ATOM 4005 O O . GLY A 1 506 ? 9.755 16.304 18.949 1.00 60.09 506 GLY A O 1
ATOM 4006 N N . SER A 1 507 ? 8.486 17.211 17.340 1.00 49.12 507 SER A N 1
ATOM 4007 C CA . SER A 1 507 ? 8.947 18.608 17.439 1.00 49.12 507 SER A CA 1
ATOM 4008 C C . SER A 1 507 ? 8.709 19.311 18.787 1.00 49.12 507 SER A C 1
ATOM 4010 O O . SER A 1 507 ? 8.989 20.500 18.907 1.00 49.12 507 SER A O 1
ATOM 4012 N N . ASP A 1 508 ? 8.159 18.623 19.786 1.00 50.66 508 ASP A N 1
ATOM 4013 C CA . ASP A 1 508 ? 7.890 19.185 21.110 1.00 50.66 508 ASP A CA 1
ATOM 4014 C C . ASP A 1 508 ? 9.115 18.977 22.015 1.00 50.66 508 ASP A C 1
ATOM 4016 O O . ASP A 1 508 ? 9.331 17.887 22.552 1.00 50.66 508 ASP A O 1
ATOM 4020 N N . GLU A 1 509 ? 9.928 20.026 22.186 1.00 50.78 509 GLU A N 1
ATOM 4021 C CA . GLU A 1 509 ? 11.169 20.002 22.981 1.00 50.78 509 GLU A CA 1
ATOM 4022 C C . GLU A 1 509 ? 10.969 19.459 24.406 1.00 50.78 509 GLU A C 1
ATOM 4024 O O . GLU A 1 509 ? 11.888 18.876 24.973 1.00 50.78 509 GLU A O 1
ATOM 4029 N N . LYS A 1 510 ? 9.759 19.570 24.977 1.00 50.16 510 LYS A N 1
ATOM 4030 C CA . LYS A 1 510 ? 9.441 19.074 26.329 1.00 50.16 510 LYS A CA 1
ATOM 4031 C C . LYS A 1 510 ? 9.221 17.561 26.419 1.00 50.16 510 LYS A C 1
ATOM 4033 O O . LYS A 1 510 ? 9.213 17.024 27.524 1.00 50.16 510 LYS A O 1
ATOM 4038 N N . ARG A 1 511 ? 8.986 16.875 25.295 1.00 49.84 511 ARG A N 1
ATOM 4039 C CA . ARG A 1 511 ? 8.743 15.416 25.223 1.00 49.84 511 ARG A CA 1
ATOM 4040 C C . ARG A 1 511 ? 9.838 14.659 24.483 1.00 49.84 511 ARG A C 1
ATOM 4042 O O . ARG A 1 511 ? 9.768 13.435 24.387 1.00 49.84 511 ARG A O 1
ATOM 4049 N N . ARG A 1 512 ? 10.833 15.386 23.978 1.00 53.22 512 ARG A N 1
ATOM 4050 C CA . ARG A 1 512 ? 11.968 14.832 23.259 1.00 53.22 512 ARG A CA 1
ATOM 4051 C C . ARG A 1 512 ? 12.781 13.951 24.203 1.00 53.22 512 ARG A C 1
ATOM 4053 O O . ARG A 1 512 ? 13.366 14.433 25.168 1.00 53.22 512 ARG A O 1
ATOM 4060 N N . CYS A 1 513 ? 12.781 12.652 23.936 1.00 55.09 513 CYS A N 1
ATOM 4061 C CA . CYS A 1 513 ? 13.646 11.707 24.624 1.00 55.09 513 CYS A CA 1
ATOM 4062 C C . CYS A 1 513 ? 14.769 11.319 23.666 1.00 55.09 513 CYS A C 1
ATOM 4064 O O . CYS A 1 513 ? 14.505 10.762 22.603 1.00 55.09 513 CYS A O 1
ATOM 4066 N N . ASP A 1 514 ? 16.023 11.564 24.044 1.00 58.19 514 ASP A N 1
ATOM 4067 C CA . ASP A 1 514 ? 17.180 11.172 23.224 1.00 58.19 514 ASP A CA 1
ATOM 4068 C C . ASP A 1 514 ? 17.431 9.652 23.231 1.00 58.19 514 ASP A C 1
ATOM 4070 O O . ASP A 1 514 ? 18.347 9.162 22.572 1.00 58.19 514 ASP A O 1
ATOM 4074 N N . LYS A 1 515 ? 16.629 8.890 23.987 1.00 67.00 515 LYS A N 1
ATOM 4075 C CA . LYS A 1 515 ? 16.787 7.448 24.183 1.00 67.00 515 LYS A CA 1
ATOM 4076 C C . LYS A 1 515 ? 15.503 6.708 23.824 1.00 67.00 515 LYS A C 1
ATOM 4078 O O . LYS A 1 515 ? 14.463 6.902 24.453 1.00 67.00 515 LYS A O 1
ATOM 4083 N N . VAL A 1 516 ? 15.598 5.822 22.836 1.00 73.31 516 VAL A N 1
ATOM 4084 C CA . VAL A 1 516 ? 14.538 4.860 22.511 1.00 73.31 516 VAL A CA 1
ATOM 4085 C C . VAL A 1 516 ? 14.557 3.737 23.550 1.00 73.31 516 VAL A C 1
ATOM 4087 O O . VAL A 1 516 ? 15.636 3.224 23.854 1.00 73.31 516 VAL A O 1
ATOM 4090 N N . PRO A 1 517 ? 13.403 3.311 24.089 1.00 82.19 517 PRO A N 1
ATOM 4091 C CA . PRO A 1 517 ? 13.359 2.160 24.980 1.00 82.19 517 PRO A CA 1
ATOM 4092 C C . PRO A 1 517 ? 13.856 0.880 24.292 1.00 82.19 517 PRO A C 1
ATOM 4094 O O . PRO A 1 517 ? 13.406 0.546 23.196 1.00 82.19 517 PRO A O 1
ATOM 4097 N N . TYR A 1 518 ? 14.735 0.125 24.958 1.00 83.81 518 TYR A N 1
ATOM 4098 C CA . TYR A 1 518 ? 15.330 -1.102 24.406 1.00 83.81 518 TYR A CA 1
ATOM 4099 C C . TYR A 1 518 ? 14.280 -2.135 23.966 1.00 83.81 518 TYR A C 1
ATOM 4101 O O . TYR A 1 518 ? 14.398 -2.729 22.898 1.00 83.81 518 TYR A O 1
ATOM 4109 N N . TYR A 1 519 ? 13.197 -2.288 24.735 1.00 88.06 519 TYR A N 1
ATOM 4110 C CA . TYR A 1 519 ? 12.101 -3.195 24.382 1.00 88.06 519 TYR A CA 1
ATOM 4111 C C . TYR A 1 519 ? 11.452 -2.854 23.029 1.00 88.06 519 TYR A C 1
ATOM 4113 O O . TYR A 1 519 ? 10.998 -3.753 22.324 1.00 88.06 519 TYR A O 1
ATOM 4121 N N . ALA A 1 520 ? 11.413 -1.571 22.651 1.00 87.69 520 ALA A N 1
ATOM 4122 C CA . ALA A 1 520 ? 10.804 -1.127 21.403 1.00 87.69 520 ALA A CA 1
ATOM 4123 C C . ALA A 1 520 ? 11.726 -1.423 20.220 1.00 87.69 520 ALA A C 1
ATOM 4125 O O . ALA A 1 520 ? 11.258 -1.897 19.190 1.00 87.69 520 ALA A O 1
ATOM 4126 N N . ILE A 1 521 ? 13.037 -1.229 20.400 1.00 86.56 521 ILE A N 1
ATOM 4127 C CA . ILE A 1 521 ? 14.055 -1.639 19.424 1.00 86.56 521 ILE A CA 1
ATOM 4128 C C . ILE A 1 521 ? 13.967 -3.148 19.191 1.00 86.56 521 ILE A C 1
ATOM 4130 O O . ILE A 1 521 ? 13.832 -3.578 18.051 1.00 86.56 521 ILE A O 1
ATOM 4134 N N . ARG A 1 522 ? 13.965 -3.949 20.265 1.00 89.12 522 ARG A N 1
ATOM 4135 C CA . ARG A 1 522 ? 13.869 -5.412 20.173 1.00 89.12 522 ARG A CA 1
ATOM 4136 C C . ARG A 1 522 ? 12.615 -5.855 19.418 1.00 89.12 522 ARG A C 1
ATOM 4138 O O . ARG A 1 522 ? 12.700 -6.738 18.570 1.00 89.12 522 ARG A O 1
ATOM 4145 N N . MET A 1 523 ? 11.466 -5.236 19.702 1.00 91.38 523 MET A N 1
ATOM 4146 C CA . MET A 1 523 ? 10.224 -5.533 18.987 1.00 91.38 523 MET A CA 1
ATOM 4147 C C . MET A 1 523 ? 10.329 -5.174 17.502 1.00 91.38 523 MET A C 1
ATOM 4149 O O . MET A 1 523 ? 9.931 -5.969 16.663 1.00 91.38 523 MET A O 1
ATOM 4153 N N . ILE A 1 524 ? 10.908 -4.023 17.158 1.00 88.81 524 ILE A N 1
ATOM 4154 C CA . ILE A 1 524 ? 11.096 -3.619 15.758 1.00 88.81 524 ILE A CA 1
ATOM 4155 C C . ILE A 1 524 ? 11.985 -4.606 15.017 1.00 88.81 524 ILE A C 1
ATOM 4157 O O . ILE A 1 524 ? 11.595 -5.063 13.952 1.00 88.81 524 ILE A O 1
ATOM 4161 N N . CYS A 1 525 ? 13.125 -4.990 15.591 1.00 84.56 525 CYS A N 1
ATOM 4162 C CA . CYS A 1 525 ? 14.020 -5.971 14.980 1.00 84.56 525 CYS A CA 1
ATOM 4163 C C . CYS A 1 525 ? 13.318 -7.319 14.774 1.00 84.56 525 CYS A C 1
ATOM 4165 O O . CYS A 1 525 ? 13.387 -7.879 13.682 1.00 84.56 525 CYS A O 1
ATOM 4167 N N . LYS A 1 526 ? 12.556 -7.778 15.778 1.00 88.38 526 LYS A N 1
ATOM 4168 C CA . LYS A 1 526 ? 11.708 -8.971 15.671 1.00 88.38 526 LYS A CA 1
ATOM 4169 C C . LYS A 1 526 ? 10.711 -8.852 14.514 1.00 88.38 526 LYS A C 1
ATOM 4171 O O . LYS A 1 526 ? 10.601 -9.770 13.716 1.00 88.38 526 LYS A O 1
ATOM 4176 N N . GLN A 1 527 ? 9.969 -7.750 14.409 1.00 88.81 527 GLN A N 1
ATOM 4177 C CA . GLN A 1 527 ? 8.965 -7.621 13.348 1.00 88.81 527 GLN A CA 1
ATOM 4178 C C . GLN A 1 527 ? 9.590 -7.437 11.965 1.00 88.81 527 GLN A C 1
ATOM 4180 O O . GLN A 1 527 ? 9.067 -7.965 10.990 1.00 88.81 527 GLN A O 1
ATOM 4185 N N . MET A 1 528 ? 10.717 -6.731 11.864 1.00 82.00 528 MET A N 1
ATOM 4186 C CA . MET A 1 528 ? 11.438 -6.558 10.602 1.00 82.00 528 MET A CA 1
ATOM 4187 C C . MET A 1 528 ? 11.873 -7.905 10.013 1.00 82.00 528 MET A C 1
ATOM 4189 O O . MET A 1 528 ? 11.634 -8.136 8.827 1.00 82.00 528 MET A O 1
ATOM 4193 N N . SER A 1 529 ? 12.390 -8.826 10.839 1.00 74.06 529 SER A N 1
ATOM 4194 C CA . SER A 1 529 ? 12.769 -10.163 10.366 1.00 74.06 529 SER A CA 1
ATOM 4195 C C . SER A 1 529 ? 11.568 -10.975 9.860 1.00 74.06 529 SER A C 1
ATOM 4197 O O . SER A 1 529 ? 11.678 -11.635 8.829 1.00 74.06 529 SER A O 1
ATOM 4199 N N . TYR A 1 530 ? 10.395 -10.862 10.496 1.00 76.31 530 TYR A N 1
ATOM 4200 C CA . TYR A 1 530 ? 9.164 -11.516 10.026 1.00 76.31 530 TYR A CA 1
ATOM 4201 C C . TYR A 1 530 ? 8.572 -10.902 8.754 1.00 76.31 530 TYR A C 1
ATOM 4203 O O . TYR A 1 530 ? 7.974 -11.615 7.950 1.00 76.31 530 TYR A O 1
ATOM 4211 N N . VAL A 1 531 ? 8.714 -9.590 8.552 1.00 69.00 531 VAL A N 1
ATOM 4212 C CA . VAL A 1 531 ? 8.240 -8.917 7.328 1.00 69.00 531 VAL A CA 1
ATOM 4213 C C . VAL A 1 531 ? 9.174 -9.194 6.137 1.00 69.00 531 VAL A C 1
ATOM 4215 O O . VAL A 1 531 ? 8.815 -8.903 4.997 1.00 69.00 531 VAL A O 1
ATOM 4218 N N . GLY A 1 532 ? 10.336 -9.811 6.382 1.00 59.00 532 GLY A N 1
ATOM 4219 C CA . GLY A 1 532 ? 11.341 -10.124 5.367 1.00 59.00 532 GLY A CA 1
ATOM 4220 C C . GLY A 1 532 ? 12.235 -8.939 5.007 1.00 59.00 532 GLY A C 1
ATOM 4221 O O . GLY A 1 532 ? 13.067 -9.084 4.126 1.00 59.00 532 GLY A O 1
ATOM 4222 N N . LEU A 1 533 ? 12.090 -7.807 5.707 1.00 47.69 533 LEU A N 1
ATOM 4223 C CA . LEU A 1 533 ? 12.894 -6.604 5.527 1.00 47.69 533 LEU A CA 1
ATOM 4224 C C . LEU A 1 533 ? 14.133 -6.691 6.425 1.00 47.69 533 LEU A C 1
ATOM 4226 O O . LEU A 1 533 ? 14.024 -6.570 7.644 1.00 47.69 533 LEU A O 1
ATOM 4230 N N . PHE A 1 534 ? 15.315 -6.819 5.821 1.00 44.56 534 PHE A N 1
ATOM 4231 C CA . PHE A 1 534 ? 16.620 -6.816 6.503 1.00 44.56 534 PHE A CA 1
ATOM 4232 C C . PHE A 1 534 ? 16.891 -8.017 7.435 1.00 44.56 534 PHE A C 1
ATOM 4234 O O . PHE A 1 534 ? 17.175 -7.845 8.625 1.00 44.56 534 PHE A O 1
ATOM 4241 N N . SER A 1 535 ? 16.939 -9.231 6.881 1.00 37.09 535 SER A N 1
ATOM 4242 C CA . SER A 1 535 ? 17.531 -10.413 7.544 1.00 37.09 535 SER A CA 1
ATOM 4243 C C . SER A 1 535 ? 18.935 -10.133 8.123 1.00 37.09 535 SER A C 1
ATOM 4245 O O . SER A 1 535 ? 19.261 -10.582 9.220 1.00 37.09 535 SER A O 1
ATOM 4247 N N . SER A 1 536 ? 19.728 -9.292 7.454 1.00 33.97 536 SER A N 1
ATOM 4248 C CA . SER A 1 536 ? 21.086 -8.883 7.849 1.00 33.97 536 SER A CA 1
ATOM 4249 C C . SER A 1 536 ? 21.169 -7.825 8.964 1.00 33.97 536 SER A C 1
ATOM 4251 O O . SER A 1 536 ? 22.219 -7.671 9.588 1.00 33.97 536 SER A O 1
ATOM 4253 N N . ALA A 1 537 ? 20.082 -7.105 9.280 1.00 32.16 537 ALA A N 1
ATOM 4254 C CA . ALA A 1 537 ? 20.045 -6.228 10.459 1.00 32.16 537 ALA A CA 1
ATOM 4255 C C . ALA A 1 537 ? 19.785 -7.018 11.755 1.00 32.16 537 ALA A C 1
ATOM 4257 O O . ALA A 1 537 ? 20.188 -6.579 12.832 1.00 32.16 537 ALA A O 1
ATOM 4258 N N . SER A 1 538 ? 19.145 -8.189 11.643 1.00 33.50 538 SER A N 1
ATOM 4259 C CA . SER A 1 538 ? 18.880 -9.096 12.767 1.00 33.50 538 SER A CA 1
ATOM 4260 C C . SER A 1 538 ? 20.170 -9.751 13.279 1.00 33.50 538 SER A C 1
ATOM 4262 O O . SER A 1 538 ? 20.410 -9.800 14.484 1.00 33.50 538 SER A O 1
ATOM 4264 N N . SER A 1 539 ? 21.080 -10.129 12.373 1.00 35.84 539 SER A N 1
ATOM 4265 C CA . SER A 1 539 ? 22.355 -10.779 12.718 1.00 35.84 539 SER A CA 1
ATOM 4266 C C . SER A 1 539 ? 23.342 -9.887 13.481 1.00 35.84 539 SER A C 1
ATOM 4268 O O . SER A 1 539 ? 24.227 -10.399 14.158 1.00 35.84 539 SER A O 1
ATOM 4270 N N . ALA A 1 540 ? 23.196 -8.558 13.419 1.00 38.38 540 ALA A N 1
ATOM 4271 C CA . ALA A 1 540 ? 24.002 -7.631 14.221 1.00 38.38 540 ALA A CA 1
ATOM 4272 C C . ALA A 1 540 ? 2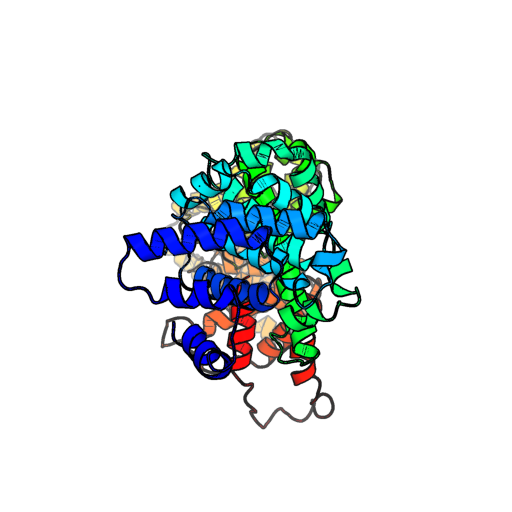3.579 -7.583 15.704 1.00 38.38 540 ALA A C 1
ATOM 4274 O O . ALA A 1 540 ? 24.291 -7.003 16.521 1.00 38.38 540 ALA A O 1
ATOM 4275 N N . ILE A 1 541 ? 22.420 -8.159 16.044 1.00 40.72 541 ILE A N 1
ATOM 4276 C CA . ILE A 1 541 ? 21.834 -8.150 17.392 1.00 40.72 541 ILE A CA 1
ATOM 4277 C C . ILE A 1 541 ? 21.849 -9.559 18.004 1.00 40.72 541 ILE A C 1
ATOM 4279 O O . ILE A 1 541 ? 22.015 -9.689 19.214 1.00 40.72 541 ILE A O 1
ATOM 4283 N N . ASP A 1 542 ? 21.764 -10.609 17.183 1.00 34.69 542 ASP A N 1
ATOM 4284 C CA . ASP A 1 542 ? 21.803 -12.006 17.644 1.00 34.69 542 ASP A CA 1
ATOM 4285 C C . ASP A 1 542 ? 23.201 -12.470 18.118 1.00 34.69 542 ASP A C 1
ATOM 4287 O O . ASP A 1 542 ? 23.317 -13.498 18.776 1.00 34.69 542 ASP A O 1
ATOM 4291 N N . GLY A 1 543 ? 24.267 -11.697 17.862 1.00 32.66 543 GLY A N 1
ATOM 4292 C CA . GLY A 1 543 ? 25.636 -11.999 18.314 1.00 32.66 543 GLY A CA 1
ATOM 4293 C C . GLY A 1 543 ? 25.919 -11.783 19.812 1.00 32.66 543 GLY A C 1
ATOM 4294 O O . GLY A 1 543 ? 27.035 -12.041 20.253 1.00 32.66 543 GLY A O 1
ATOM 4295 N N . GLU A 1 544 ? 24.942 -11.316 20.596 1.00 38.28 544 GLU A N 1
ATOM 4296 C CA . GLU A 1 544 ? 25.032 -11.148 22.060 1.00 38.28 544 GLU A CA 1
ATOM 4297 C C . GLU A 1 544 ? 23.936 -11.968 22.787 1.00 38.28 544 GLU A C 1
ATOM 4299 O O . GLU A 1 544 ? 23.384 -11.530 23.796 1.00 38.28 544 GLU A O 1
ATOM 4304 N N . SER A 1 545 ? 23.563 -13.147 22.263 1.00 35.03 545 SER A N 1
ATOM 4305 C CA . SER A 1 545 ? 22.451 -13.961 22.791 1.00 35.03 545 SER A CA 1
ATOM 4306 C C . SER A 1 545 ? 22.718 -14.674 24.121 1.00 35.03 545 SER A C 1
ATOM 4308 O O . SER A 1 545 ? 21.757 -15.045 24.797 1.00 35.03 545 SER A O 1
ATOM 4310 N N . ASP A 1 546 ? 23.978 -14.840 24.530 1.00 28.86 546 ASP A N 1
ATOM 4311 C CA . ASP A 1 546 ? 24.313 -15.798 25.596 1.00 28.86 546 ASP A CA 1
ATOM 4312 C C . ASP A 1 546 ? 24.508 -15.181 26.998 1.00 28.86 546 ASP A C 1
ATOM 4314 O O . ASP A 1 546 ? 24.615 -15.923 27.969 1.00 28.86 546 ASP A O 1
ATOM 4318 N N . ASP A 1 547 ? 24.421 -13.852 27.156 1.00 30.84 547 ASP A N 1
ATOM 4319 C CA . ASP A 1 547 ? 24.598 -13.164 28.458 1.00 30.84 547 ASP A CA 1
ATOM 4320 C C . ASP A 1 547 ? 23.351 -12.371 28.941 1.00 30.84 547 ASP A C 1
ATOM 4322 O O . ASP A 1 547 ? 23.431 -11.476 29.792 1.00 30.84 547 ASP A O 1
ATOM 4326 N N . ILE A 1 548 ? 22.161 -12.688 28.416 1.00 36.41 548 ILE A N 1
ATOM 4327 C CA . ILE A 1 548 ? 20.962 -11.819 28.455 1.00 36.41 548 ILE A CA 1
ATOM 4328 C C . ILE A 1 548 ? 20.243 -11.711 29.826 1.00 36.41 548 ILE A C 1
ATOM 4330 O O . ILE A 1 548 ? 19.371 -10.856 29.985 1.00 36.41 548 ILE A O 1
ATOM 4334 N N . GLU A 1 549 ? 20.630 -12.452 30.869 1.00 27.86 549 GLU A N 1
ATOM 4335 C CA . GLU A 1 549 ? 20.061 -12.254 32.224 1.00 27.86 549 GLU A CA 1
ATOM 4336 C C . GLU A 1 549 ? 20.835 -11.262 33.115 1.00 27.86 549 GLU A C 1
ATOM 4338 O O . GLU A 1 549 ? 20.326 -10.860 34.163 1.00 27.86 549 GLU A O 1
ATOM 4343 N N . SER A 1 550 ? 22.017 -10.779 32.705 1.00 27.05 550 SER A N 1
ATOM 4344 C CA . SER A 1 550 ? 22.835 -9.877 33.545 1.00 27.05 550 SER A CA 1
ATOM 4345 C C . SER A 1 550 ? 22.858 -8.400 33.107 1.00 27.05 550 SER A C 1
ATOM 4347 O O . SER A 1 550 ? 23.282 -7.527 33.868 1.00 27.05 550 SER A O 1
ATOM 4349 N N . ILE A 1 551 ? 22.322 -8.064 31.928 1.00 34.06 551 ILE A N 1
ATOM 4350 C CA . ILE A 1 551 ? 22.469 -6.738 31.286 1.00 34.06 551 ILE A CA 1
ATOM 4351 C C . ILE A 1 551 ? 21.365 -5.757 31.738 1.00 34.06 551 ILE A C 1
ATOM 4353 O O . ILE A 1 551 ? 20.790 -4.988 30.973 1.00 34.06 551 ILE A O 1
ATOM 4357 N N . GLY A 1 552 ? 21.044 -5.778 33.031 1.00 28.45 552 GLY A N 1
ATOM 4358 C CA . GLY A 1 552 ? 20.189 -4.780 33.680 1.00 28.45 552 GLY A CA 1
ATOM 4359 C C . GLY A 1 552 ? 20.949 -3.548 34.182 1.00 28.45 552 GLY A C 1
ATOM 4360 O O . GLY A 1 552 ? 20.327 -2.663 34.770 1.00 28.45 552 GLY A O 1
ATOM 4361 N N . LYS A 1 553 ? 22.281 -3.486 34.014 1.00 28.31 553 LYS A N 1
ATOM 4362 C CA . LYS A 1 553 ? 23.115 -2.461 34.669 1.00 28.31 553 LYS A CA 1
ATOM 4363 C C . LYS A 1 553 ? 23.978 -1.581 33.768 1.00 28.31 553 LYS A C 1
ATOM 4365 O O . LYS A 1 553 ? 24.185 -0.436 34.152 1.00 28.31 553 LYS A O 1
ATOM 4370 N N . ASP A 1 554 ? 24.367 -2.008 32.570 1.00 27.44 554 ASP A N 1
ATOM 4371 C CA . ASP A 1 554 ? 25.273 -1.203 31.741 1.00 27.44 554 ASP A CA 1
ATOM 4372 C C . ASP A 1 554 ? 24.628 -0.803 30.414 1.00 27.44 554 ASP A C 1
ATOM 4374 O O . ASP A 1 554 ? 24.489 -1.585 29.476 1.00 27.44 554 ASP A O 1
ATOM 4378 N N . GLY A 1 555 ? 24.200 0.461 30.356 1.00 35.72 555 GLY A N 1
ATOM 4379 C CA . GLY A 1 555 ? 23.569 1.076 29.194 1.00 35.72 555 GLY A CA 1
ATOM 4380 C C . GLY A 1 555 ? 24.502 1.178 27.988 1.00 35.72 555 GLY A C 1
ATOM 4381 O O . GLY A 1 555 ? 25.094 2.232 27.751 1.00 35.72 555 GLY A O 1
ATOM 4382 N N . LYS A 1 556 ? 24.577 0.120 27.179 1.00 30.36 556 LYS A N 1
ATOM 4383 C CA . LYS A 1 556 ? 25.196 0.174 25.851 1.00 30.36 556 LYS A CA 1
ATOM 4384 C C . LYS A 1 556 ? 24.226 0.758 24.818 1.00 30.36 556 LYS A C 1
ATOM 4386 O O . LYS A 1 556 ? 23.060 0.383 24.720 1.00 30.36 556 LYS A O 1
ATOM 4391 N N . GLN A 1 557 ? 24.732 1.747 24.083 1.00 35.91 557 GLN A N 1
ATOM 4392 C CA . GLN A 1 557 ? 24.037 2.527 23.061 1.00 35.91 557 GLN A CA 1
ATOM 4393 C C . GLN A 1 557 ? 23.954 1.744 21.746 1.00 35.91 557 GLN A C 1
ATOM 4395 O O . GLN A 1 557 ? 24.984 1.397 21.174 1.00 35.91 557 GLN A O 1
ATOM 4400 N N . LEU A 1 558 ? 22.744 1.537 21.216 1.00 38.59 558 LEU A N 1
ATOM 4401 C CA . LEU A 1 558 ? 22.575 1.109 19.826 1.00 38.59 558 LEU A CA 1
ATOM 4402 C C . LEU A 1 558 ? 22.843 2.305 18.897 1.00 38.59 558 LEU A C 1
ATOM 4404 O O . LEU A 1 558 ? 22.337 3.405 19.137 1.00 38.59 558 LEU A O 1
ATOM 4408 N N . ASN A 1 559 ? 23.634 2.106 17.838 1.00 37.06 559 ASN A N 1
ATOM 4409 C CA . ASN A 1 559 ? 24.047 3.175 16.929 1.00 37.06 559 ASN A CA 1
ATOM 4410 C C . ASN A 1 559 ? 22.839 3.754 16.162 1.00 37.06 559 ASN A C 1
ATOM 4412 O O . ASN A 1 559 ? 22.361 3.210 15.165 1.00 37.06 559 ASN A O 1
ATOM 4416 N N . MET A 1 560 ? 22.341 4.888 16.654 1.00 38.31 560 MET A N 1
ATOM 4417 C CA . MET A 1 560 ? 21.095 5.538 16.241 1.00 38.31 560 MET A CA 1
ATOM 4418 C C . MET A 1 560 ? 21.085 5.985 14.764 1.00 38.31 560 MET A C 1
ATOM 4420 O O . MET A 1 560 ? 20.019 6.244 14.208 1.00 38.31 560 MET A O 1
ATOM 4424 N N . VAL A 1 561 ? 22.249 6.062 14.108 1.00 32.53 561 VAL A N 1
ATOM 4425 C CA . VAL A 1 561 ? 22.382 6.413 12.682 1.00 32.53 561 VAL A CA 1
ATOM 4426 C C . VAL A 1 561 ? 21.961 5.254 11.772 1.00 32.53 561 VAL A C 1
ATOM 4428 O O . VAL A 1 561 ? 21.217 5.473 10.817 1.00 32.53 561 VAL A O 1
ATOM 4431 N N . ALA A 1 562 ? 22.362 4.021 12.095 1.00 33.94 562 ALA A N 1
ATOM 4432 C CA . ALA A 1 562 ? 21.999 2.831 11.321 1.00 33.94 562 ALA A CA 1
ATOM 4433 C C . ALA A 1 562 ? 20.495 2.532 11.428 1.00 33.94 562 ALA A C 1
ATOM 4435 O O . ALA A 1 562 ? 19.831 2.295 10.421 1.00 33.94 562 ALA A O 1
ATOM 4436 N N . PHE A 1 563 ? 19.938 2.667 12.637 1.00 38.47 563 PHE A N 1
ATOM 4437 C CA . PHE A 1 563 ? 18.502 2.529 12.882 1.00 38.47 563 PHE A CA 1
ATOM 4438 C C . PHE A 1 563 ? 17.682 3.575 12.107 1.00 38.47 563 PHE A C 1
ATOM 4440 O O . PHE A 1 563 ? 16.715 3.230 11.434 1.00 38.47 563 PHE A O 1
ATOM 4447 N N . LYS A 1 564 ? 18.107 4.849 12.110 1.00 38.09 564 LYS A N 1
ATOM 4448 C CA . LYS A 1 564 ? 17.462 5.911 11.314 1.00 38.09 564 LYS A CA 1
ATOM 4449 C C . LYS A 1 564 ? 17.531 5.647 9.808 1.00 38.09 564 LYS A C 1
ATOM 4451 O O . LYS A 1 564 ? 16.563 5.935 9.118 1.00 38.09 564 LYS A O 1
ATOM 4456 N N . SER A 1 565 ? 18.632 5.085 9.305 1.00 34.31 565 SER A N 1
ATOM 4457 C CA . SER A 1 565 ? 18.794 4.725 7.888 1.00 34.31 565 SER A CA 1
ATOM 4458 C C . SER A 1 565 ? 17.878 3.566 7.468 1.00 34.31 565 SER A C 1
ATOM 4460 O O . SER A 1 565 ? 17.248 3.636 6.413 1.00 34.31 565 SER A O 1
ATOM 4462 N N . GLY A 1 566 ? 17.756 2.525 8.300 1.00 37.28 566 GLY A N 1
ATOM 4463 C CA . GLY A 1 566 ? 16.854 1.392 8.053 1.00 37.28 566 GLY A CA 1
ATOM 4464 C C . GLY A 1 566 ? 15.377 1.792 8.106 1.00 37.28 566 GLY A C 1
ATOM 4465 O O . GLY A 1 566 ? 14.615 1.474 7.196 1.00 37.28 566 GLY A O 1
ATOM 4466 N N . VAL A 1 567 ? 14.993 2.592 9.107 1.00 38.03 567 VAL A N 1
ATOM 4467 C CA . VAL A 1 567 ? 13.629 3.133 9.233 1.00 38.03 567 VAL A CA 1
ATOM 4468 C C . VAL A 1 567 ? 13.299 4.109 8.098 1.00 38.03 567 VAL A C 1
ATOM 4470 O O . VAL A 1 567 ? 12.208 4.044 7.540 1.00 38.03 567 VAL A O 1
ATOM 4473 N N . ALA A 1 568 ? 14.231 4.980 7.696 1.00 34.72 568 ALA A N 1
ATOM 4474 C CA . ALA A 1 568 ? 14.029 5.878 6.557 1.00 34.72 568 ALA A CA 1
ATOM 4475 C C . ALA A 1 568 ? 13.909 5.120 5.224 1.00 34.72 568 ALA A C 1
ATOM 4477 O O . ALA A 1 568 ? 13.144 5.536 4.362 1.00 34.72 568 ALA A O 1
ATOM 4478 N N . SER A 1 569 ? 14.616 3.997 5.061 1.00 34.09 569 SER A N 1
ATOM 4479 C CA . SER A 1 569 ? 14.490 3.133 3.876 1.00 34.09 569 SER A CA 1
ATOM 4480 C C . SER A 1 569 ? 13.123 2.442 3.824 1.00 34.09 569 SER A C 1
ATOM 4482 O O . SER A 1 569 ? 12.523 2.370 2.762 1.00 34.09 569 SER A O 1
ATOM 4484 N N . PHE A 1 570 ? 12.585 2.015 4.972 1.00 36.62 570 PHE A N 1
ATOM 4485 C CA . PHE A 1 570 ? 11.227 1.468 5.063 1.00 36.62 570 PHE A CA 1
ATOM 4486 C C . PHE A 1 570 ? 10.138 2.520 4.798 1.00 36.62 570 PHE A C 1
ATOM 4488 O O . PHE A 1 570 ? 9.154 2.217 4.141 1.00 36.62 570 PHE A O 1
ATOM 4495 N N . LEU A 1 571 ? 10.321 3.757 5.275 1.00 33.22 571 LEU A N 1
ATOM 4496 C CA . LEU A 1 571 ? 9.370 4.862 5.068 1.00 33.22 571 LEU A CA 1
ATOM 4497 C C . LEU A 1 571 ? 9.474 5.537 3.684 1.00 33.22 571 LEU A C 1
ATOM 4499 O O . LEU A 1 571 ? 8.652 6.397 3.376 1.00 33.22 571 LEU A O 1
ATOM 4503 N N . SER A 1 572 ? 10.507 5.223 2.893 1.00 28.89 572 SER A N 1
ATOM 4504 C CA . SER A 1 572 ? 10.721 5.780 1.543 1.00 28.89 572 SER A CA 1
ATOM 4505 C C . SER A 1 572 ? 10.399 4.810 0.400 1.00 28.89 572 SER A C 1
ATOM 4507 O O . SER A 1 572 ? 10.427 5.230 -0.760 1.00 28.89 572 SER A O 1
ATOM 4509 N N . LEU A 1 573 ? 10.076 3.553 0.725 1.00 31.77 573 LEU A N 1
ATOM 4510 C CA . LEU A 1 573 ? 9.352 2.613 -0.141 1.00 31.77 573 LEU A CA 1
ATOM 4511 C C . LEU A 1 573 ? 7.847 2.911 -0.084 1.00 31.77 573 LEU A C 1
ATOM 4513 O O . LEU A 1 573 ? 7.178 2.719 -1.129 1.00 31.77 573 LEU A O 1
#

pLDDT: mean 84.34, std 18.71, range [27.05, 98.69]

Foldseek 3Di:
DVVLVVVCVVCVVPDDDCVVLLVVLVPDPDLVSSLVSLLVSLVCVLVDQDLCVLVVLVVLLVCLQVCLPDCSQLVRLSRLVSLLSLLVCCLPPVVSCPPRPSVCSNLSSLLSLLSNLQPDPVSLLSNLVSLSQVSLLC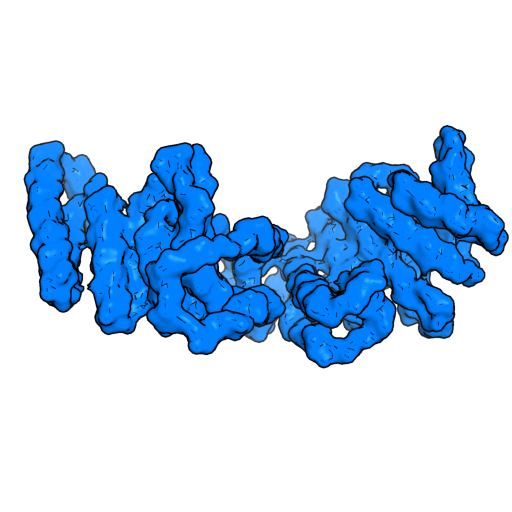QCLQSDHPSSVLSSLSNLLSNLQDPNRVVSNCVCVVSLLVSLLVLLPPPVLLVDDDDPVLQCVQCVNVDDPLSSNQSSVVSSLSSNLSSLSSVLSQLLVVHCLLVQLVDLVSLLSLLLVLLDPSSLSNLLSLLVDPNSLLSLLPRLSSLLSLLLLCLFLDLCVVSSLNSLLSSLPDPNRNLSSLVNRLLSLLLQLLQADRVPDGNSSVSSLCSLCVCLVVVDDPDPVSVVSNVSSVCLVVLVVVVVPDDPVVLVVLVVQLVVLQVQLVVCVVVVNLVSSLVSLVVSLVSHRSVVLVSLLVSLLSNLVSCVVVLVLSSNSSSLSSSQSSDVVRLLDLSSLQSNLSSCVSVLVLVRSLSSLLSSVVSCCDPDPVSNDPDDDPVSVVSNLVSCVSSVHCPPVNVVVCVPVPPPPPPPPDDDDDPVVVVCVSVVSSVVD

InterPro domains:
  IPR011989 Armadillo-like helical [G3DSA:1.25.10.10] (81-356)
  IPR011990 Tetratricopeptide-like helical domain superfamily [G3DSA:1.25.40.10] (379-520)
  IPR011990 Tetratricopeptide-like helical domain superfamily [SSF48452] (401-501)
  IPR016024 Armadillo-type fold [SSF48371] (18-335)
  IPR058868 ARM repeat, N-terminal, plant [PF26524] (18-245)